Protein AF-A0A0F9NF97-F1 (afdb_monomer_lite)

Organism: NCBI:txid412755

Secondary structure (DSSP, 8-state):
-HHHHHHHHHHHHHHHHHHHHHHS------HHHHHHSS-HHHHHHHHHSTHHHHHHHHHHHHHHHHHHHHHHHHHHHHHHHHHHTT----------------S-HHHHHHHHHHHHHHHHHHHHHHHHHHHHHHHHHS---S--HHHHHHHHHHHHHS----SEEEE-SSSEEEEEETTEEEEEETTEEEEE---------GGGGGGSTT--SHHHHHHHHTTTT--------GGG-PPPTT------HHHHHHHHHHHHHHHHHTTT-TTSS-HHHHHHHHHHHHHTT-HHHHHHHHHHHHHHHHT--HHHHHHHHHTTGGGGS-HHHHHHHHHSSTHHHHHHT-HHHHHHHHHHHHHH-GGGHHHHHHHHHTSTTHHHHHHHHHS--TT-TTS-GGGPPPHHHHHHHHHHHHHHTTS---HHHHHHHHHHHHHHHHHHHHHHT-HHHHHHHHHHHHHHHHH-GGG--HHHHT-HHHHHHHHHHHHHHHHHHTT-EEPTTT--EE-TT-SB-TTT--BTTS-SS-----------S----------------PPP-

Foldseek 3Di:
DVVVVVVVVVVVVVVVVVVVVVVVPPDDDDPVNVLVPDDPVVNVVVVPDCPVVVVVVVVVVCVVCVVVVVVVVVVVVVVVVVVVVPDDDDDDDDDDDDDDDDVPPVVVVVVVVVVVVVVVVVVVVVVVVVVVVVVVVVDPDDPDCVCVVVCVVVVVVPDPDFPDKDDQDPFWIWGHDPLWIFIGGNNHTDATDLFDQDPDDPQCVLVPPFPDAVLVVNVSCVVPDHDDPWGDDDPVSDPDPVDDDPAGSVRRSVVVSVLVNVCVVVLLPCRSDFVQCSLLVLVSNLVVPPPSSLVVNLVVLLVQLQVLPQVSLLVCLVVLVLLSDDLVRVVVSVVVHCSLVSQLVDLCSVLSNLVSCVVRPLVCSLVSLLVLLPDDCSLVSLLVNLADDVPPPPPDPVPDDALVSLVSNLVSLVVNLVPDPDPVSNVSSVSSNVSSVVRSVVQVVDPVSVVSNVLVVLVVCVVPVVPDDPVCVPDVVSVVVSVVVCVVVVVVVQAWAADLAPRHIDGRPDQADPVRGDGSPNDPSRHYTDRPSDDDPDDDDGDDDDDDDDDDDDDDD

Structure (mmCIF, N/CA/C/O backbone):
data_AF-A0A0F9NF97-F1
#
_entry.id   AF-A0A0F9NF97-F1
#
loop_
_atom_site.group_PDB
_atom_site.id
_atom_site.type_symbol
_atom_site.label_atom_id
_atom_site.label_alt_id
_atom_site.label_comp_id
_atom_site.label_asym_id
_atom_site.label_entity_id
_atom_site.label_seq_id
_atom_site.pdbx_PDB_ins_code
_atom_site.Cartn_x
_atom_site.Cartn_y
_atom_site.Cartn_z
_atom_site.occupancy
_atom_site.B_iso_or_equiv
_atom_site.auth_seq_id
_atom_site.auth_comp_id
_atom_site.auth_asym_id
_atom_site.auth_atom_id
_atom_site.pdbx_PDB_model_num
ATOM 1 N N . MET A 1 1 ? -40.716 59.997 -16.391 1.00 49.62 1 MET A N 1
ATOM 2 C CA . MET A 1 1 ? -41.687 58.878 -16.231 1.00 49.62 1 MET A CA 1
ATOM 3 C C . MET A 1 1 ? -41.983 58.120 -17.534 1.00 49.62 1 MET A C 1
ATOM 5 O O . MET A 1 1 ? -42.007 56.894 -17.501 1.00 49.62 1 MET A O 1
ATOM 9 N N . ILE A 1 2 ? -42.188 58.806 -18.670 1.00 52.31 2 ILE A N 1
ATOM 10 C CA . ILE A 1 2 ? -42.558 58.200 -19.972 1.00 52.31 2 ILE A CA 1
ATOM 11 C C . ILE A 1 2 ? -41.566 57.115 -20.447 1.00 52.31 2 ILE A C 1
ATOM 13 O O . ILE A 1 2 ? -41.993 56.078 -20.950 1.00 52.31 2 ILE A O 1
ATOM 17 N N . GLU A 1 3 ? -40.258 57.284 -20.234 1.00 46.62 3 GLU A N 1
ATOM 18 C CA . GLU A 1 3 ? -39.249 56.270 -20.594 1.00 46.62 3 GLU A CA 1
ATOM 19 C C . GLU A 1 3 ? -39.436 54.928 -19.890 1.00 46.62 3 GLU A C 1
ATOM 21 O O . GLU A 1 3 ? -39.411 53.896 -20.553 1.00 46.62 3 GLU A O 1
ATOM 26 N N . ASN A 1 4 ? -39.752 54.914 -18.593 1.00 52.56 4 ASN A N 1
ATOM 27 C CA . ASN A 1 4 ? -40.059 53.668 -17.883 1.00 52.56 4 ASN A CA 1
ATOM 28 C C . ASN A 1 4 ? -41.317 52.966 -18.432 1.00 52.56 4 ASN A C 1
ATOM 30 O O . ASN A 1 4 ? -41.454 51.752 -18.281 1.00 52.56 4 ASN A O 1
ATOM 34 N N . GLN A 1 5 ? -42.223 53.684 -19.112 1.00 54.81 5 GLN A N 1
ATOM 35 C CA . GLN A 1 5 ? -43.285 53.049 -19.898 1.00 54.81 5 GLN A CA 1
ATOM 36 C C . GLN A 1 5 ? -42.798 52.572 -21.275 1.00 54.81 5 GLN A C 1
ATOM 38 O O . GLN A 1 5 ? -43.237 51.509 -21.714 1.00 54.81 5 GLN A O 1
ATOM 43 N N . LYS A 1 6 ? -41.891 53.294 -21.953 1.00 54.94 6 LYS A N 1
ATOM 44 C CA . LYS A 1 6 ? -41.265 52.834 -23.210 1.00 54.94 6 LYS A CA 1
ATOM 45 C C . LYS A 1 6 ? -40.477 51.534 -22.995 1.00 54.94 6 LYS A C 1
ATOM 47 O O . LYS A 1 6 ? -40.731 50.575 -23.719 1.00 54.94 6 LYS A O 1
ATOM 52 N N . VAL A 1 7 ? -39.624 51.459 -21.968 1.00 59.09 7 VAL A N 1
ATOM 53 C CA . VAL A 1 7 ? -38.850 50.255 -21.600 1.00 59.09 7 VAL A CA 1
ATOM 54 C C . VAL A 1 7 ? -39.785 49.076 -21.318 1.00 59.09 7 VAL A C 1
ATOM 56 O O . VAL A 1 7 ? -39.717 48.074 -22.025 1.00 59.09 7 VAL A O 1
ATOM 59 N N . LYS A 1 8 ? -40.763 49.228 -20.413 1.00 58.91 8 LYS A N 1
ATOM 60 C CA . LYS A 1 8 ? -41.735 48.160 -20.099 1.00 58.91 8 LYS A CA 1
ATOM 61 C C . LYS A 1 8 ? -42.585 47.726 -21.298 1.00 58.91 8 LYS A C 1
ATOM 63 O O . LYS A 1 8 ? -42.974 46.560 -21.396 1.00 58.91 8 LYS A O 1
ATOM 68 N N . ARG A 1 9 ? -42.877 48.629 -22.244 1.00 58.69 9 ARG A N 1
ATOM 69 C CA . ARG A 1 9 ? -43.518 48.276 -23.526 1.00 58.69 9 ARG A CA 1
ATOM 70 C C . ARG A 1 9 ? -42.565 47.490 -24.435 1.00 58.69 9 ARG A C 1
ATOM 72 O O . ARG A 1 9 ? -43.023 46.546 -25.077 1.00 58.69 9 ARG A O 1
ATOM 79 N N . LEU A 1 10 ? -41.274 47.828 -24.470 1.00 60.28 10 LEU A N 1
ATOM 80 C CA . LEU A 1 10 ? -40.250 47.116 -25.240 1.00 60.28 10 LEU A CA 1
ATOM 81 C C . LEU A 1 10 ? -40.033 45.693 -24.702 1.00 60.28 10 LEU A C 1
ATOM 83 O O . LEU A 1 10 ? -40.138 44.735 -25.465 1.00 60.28 10 LEU A O 1
ATOM 87 N N . GLU A 1 11 ? -39.840 45.550 -23.388 1.00 57.97 11 GLU A N 1
ATOM 88 C CA . GLU A 1 11 ? -39.717 44.267 -22.680 1.00 57.97 11 GLU A CA 1
ATOM 89 C C . GLU A 1 11 ? -40.936 43.375 -22.947 1.00 57.97 11 GLU A C 1
ATOM 91 O O . GLU A 1 11 ? -40.795 42.234 -23.384 1.00 57.97 11 GLU A O 1
ATOM 96 N N . LYS A 1 12 ? -42.156 43.913 -22.798 1.00 55.12 12 LYS A N 1
ATOM 97 C CA . LYS A 1 12 ? -43.404 43.184 -23.085 1.00 55.12 12 LYS A CA 1
ATOM 98 C C . LYS A 1 12 ? -43.531 42.780 -24.563 1.00 55.12 12 LYS A C 1
ATOM 100 O O . LYS A 1 12 ? -44.156 41.761 -24.863 1.00 55.12 12 LYS A O 1
ATOM 105 N N . ARG A 1 13 ? -42.930 43.532 -25.496 1.00 59.16 13 ARG A N 1
ATOM 106 C CA . ARG A 1 13 ? -42.888 43.207 -26.937 1.00 59.16 13 ARG A CA 1
ATOM 107 C C . ARG A 1 13 ? -41.831 42.139 -27.251 1.00 59.16 13 ARG A C 1
ATOM 109 O O . ARG A 1 13 ? -42.110 41.247 -28.050 1.00 59.16 13 ARG A O 1
ATOM 116 N N . GLN A 1 14 ? -40.673 42.164 -26.586 1.00 56.53 14 GLN A N 1
ATOM 117 C CA . GLN A 1 14 ? -39.659 41.104 -26.665 1.00 56.53 14 GLN A CA 1
ATOM 118 C C . GLN A 1 14 ? -40.151 39.793 -26.035 1.00 56.53 14 GLN A C 1
ATOM 120 O O . GLN A 1 14 ? -40.035 38.741 -26.660 1.00 56.53 14 GLN A O 1
ATOM 125 N N . ALA A 1 15 ? -40.774 39.852 -24.854 1.00 46.94 15 ALA A N 1
ATOM 126 C CA . ALA A 1 15 ? -41.388 38.702 -24.196 1.00 46.94 15 ALA A CA 1
ATOM 127 C C . ALA A 1 15 ? -42.453 38.052 -25.091 1.00 46.94 15 ALA A C 1
ATOM 129 O O . ALA A 1 15 ? -42.432 36.841 -25.277 1.00 46.94 15 ALA A O 1
ATOM 130 N N . ARG A 1 16 ? -43.313 38.848 -25.745 1.00 50.31 16 ARG A N 1
ATOM 131 C CA . ARG A 1 16 ? -44.270 38.345 -26.748 1.00 50.31 16 ARG A CA 1
ATOM 132 C C . ARG A 1 16 ? -43.595 37.722 -27.977 1.00 50.31 16 ARG A C 1
ATOM 134 O O . ARG A 1 16 ? -44.076 36.695 -28.438 1.00 50.31 16 ARG A O 1
ATOM 141 N N . LYS A 1 17 ? -42.480 38.269 -28.484 1.00 57.97 17 LYS A N 1
ATOM 142 C CA . LYS A 1 17 ? -41.699 37.626 -29.566 1.00 57.97 17 LYS A CA 1
ATOM 143 C C . LYS A 1 17 ? -41.084 36.288 -29.130 1.00 57.97 17 LYS A C 1
ATOM 145 O O . LYS A 1 17 ? -41.118 35.342 -29.909 1.00 57.97 17 LYS A O 1
ATOM 150 N N . ARG A 1 18 ? -40.559 36.189 -27.901 1.00 48.69 18 ARG A N 1
ATOM 151 C CA . ARG A 1 18 ? -40.038 34.929 -27.332 1.00 48.69 18 ARG A CA 1
ATOM 152 C C . ARG A 1 18 ? -41.154 33.904 -27.123 1.00 48.69 18 ARG A C 1
ATOM 154 O O . ARG A 1 18 ? -41.000 32.763 -27.531 1.00 48.69 18 ARG A O 1
ATOM 161 N N . LEU A 1 19 ? -42.296 34.326 -26.576 1.00 42.34 19 LEU A N 1
ATOM 162 C CA . LEU A 1 19 ? -43.461 33.459 -26.388 1.00 42.34 19 LEU A CA 1
ATOM 163 C C . LEU A 1 19 ? -44.067 33.003 -27.723 1.00 42.34 19 LEU A C 1
ATOM 165 O O . LEU A 1 19 ? -44.556 31.884 -27.795 1.00 42.34 19 LEU A O 1
ATOM 169 N N . LYS A 1 20 ? -44.002 33.826 -28.785 1.00 47.94 20 LYS A N 1
ATOM 170 C CA . LYS A 1 20 ? -44.371 33.372 -30.132 1.00 47.94 20 LYS A CA 1
ATOM 171 C C . LYS A 1 20 ? -43.385 32.315 -30.639 1.00 47.94 20 LYS A C 1
ATOM 173 O O . LYS A 1 20 ? -43.833 31.221 -30.926 1.00 47.94 20 LYS A O 1
ATOM 178 N N . LYS A 1 21 ? -42.066 32.557 -30.595 1.00 48.84 21 LYS A N 1
ATOM 179 C CA . LYS A 1 21 ? -41.057 31.535 -30.953 1.00 48.84 21 LYS A CA 1
ATOM 180 C C . LYS A 1 21 ? -41.187 30.212 -30.176 1.00 48.84 21 LYS A C 1
ATOM 182 O O . LYS A 1 21 ? -40.775 29.187 -30.694 1.00 48.84 21 LYS A O 1
ATOM 187 N N . LEU A 1 22 ? -41.728 30.236 -28.955 1.00 38.84 22 LEU A N 1
ATOM 188 C CA . LEU A 1 22 ? -42.017 29.036 -28.155 1.00 38.84 22 LEU A CA 1
ATOM 189 C C . LEU A 1 22 ? -43.370 28.378 -28.485 1.00 38.84 22 LEU A C 1
ATOM 191 O O . LEU A 1 22 ? -43.548 27.212 -28.172 1.00 38.84 22 LEU A O 1
ATOM 195 N N . LYS A 1 23 ? -44.311 29.101 -29.106 1.00 41.09 23 LYS A N 1
ATOM 196 C CA . LYS A 1 23 ? -45.554 28.549 -29.678 1.00 41.09 23 LYS A CA 1
ATOM 197 C C . LYS A 1 23 ? -45.398 28.088 -31.126 1.00 41.09 23 LYS A C 1
ATOM 199 O O . LYS A 1 23 ? -46.134 27.219 -31.559 1.00 41.09 23 LYS A O 1
ATOM 204 N N . ASP A 1 24 ? -44.443 28.662 -31.852 1.00 44.28 24 ASP A N 1
ATOM 205 C CA . ASP A 1 24 ? -44.037 28.227 -33.191 1.00 44.28 24 ASP A CA 1
ATOM 206 C C . ASP A 1 24 ? -43.187 26.924 -33.125 1.00 44.28 24 ASP A C 1
ATOM 208 O O . ASP A 1 24 ? -42.811 26.380 -34.158 1.00 44.28 24 ASP A O 1
ATOM 212 N N . LEU A 1 25 ? -42.882 26.427 -31.914 1.00 38.19 25 LEU A N 1
ATOM 213 C CA . LEU A 1 25 ? -42.258 25.129 -31.612 1.00 38.19 25 LEU A CA 1
ATOM 214 C C . LEU A 1 25 ? -43.313 24.134 -31.092 1.00 38.19 25 LEU A C 1
ATOM 216 O O . LEU A 1 25 ? -43.203 23.612 -29.983 1.00 38.19 25 LEU A O 1
ATOM 220 N N . ASP A 1 26 ? -44.362 23.915 -31.882 1.00 36.22 26 ASP A N 1
ATOM 221 C CA . ASP A 1 26 ? -45.453 22.996 -31.544 1.00 36.22 26 ASP A CA 1
ATOM 222 C C . ASP A 1 26 ? -45.059 21.549 -31.898 1.00 36.22 26 ASP A C 1
ATOM 224 O O . ASP A 1 26 ? -45.256 21.077 -33.017 1.00 36.22 26 ASP A O 1
ATOM 228 N N . ALA A 1 27 ? -44.409 20.870 -30.950 1.00 34.78 27 ALA A N 1
ATOM 229 C CA . ALA A 1 27 ? -44.036 19.462 -31.045 1.00 34.78 27 ALA A CA 1
ATOM 230 C C . ALA A 1 27 ? -44.176 18.794 -29.671 1.00 34.78 27 ALA A C 1
ATOM 232 O O . ALA A 1 27 ? -43.569 19.233 -28.691 1.00 34.78 27 ALA A O 1
ATOM 233 N N . ASP A 1 28 ? -44.964 17.720 -29.601 1.00 44.31 28 ASP A N 1
ATOM 234 C CA . ASP A 1 28 ? -45.294 17.021 -28.355 1.00 44.31 28 ASP A CA 1
ATOM 235 C C . ASP A 1 28 ? -44.141 16.100 -27.906 1.00 44.31 28 ASP A C 1
ATOM 237 O O . ASP A 1 28 ? -44.143 14.880 -28.106 1.00 44.31 28 ASP A O 1
ATOM 241 N N . ILE A 1 29 ? -43.085 16.708 -27.351 1.00 37.91 29 ILE A N 1
ATOM 242 C CA . ILE A 1 29 ? -41.897 16.000 -26.856 1.00 37.91 29 ILE A CA 1
ATOM 243 C C . ILE A 1 29 ? -42.251 15.266 -25.558 1.00 37.91 29 ILE A C 1
ATOM 245 O O . ILE A 1 29 ? -41.984 15.721 -24.443 1.00 37.91 29 ILE A O 1
ATOM 249 N N . THR A 1 30 ? -42.818 14.072 -25.714 1.00 52.25 30 THR A N 1
ATOM 250 C CA . THR A 1 30 ? -42.911 13.095 -24.628 1.00 52.25 30 THR A CA 1
ATOM 251 C C . THR A 1 30 ? -41.516 12.783 -24.068 1.00 52.25 30 THR A C 1
ATOM 253 O O . THR A 1 30 ? -40.508 12.821 -24.781 1.00 52.25 30 THR A O 1
ATOM 256 N N . TRP A 1 31 ? -41.438 12.396 -22.789 1.00 42.31 31 TRP A N 1
ATOM 257 C CA . TRP A 1 31 ? -40.169 12.011 -22.146 1.00 42.31 31 TRP A CA 1
ATOM 258 C C . TRP A 1 31 ? -39.395 10.925 -22.910 1.00 42.31 31 TRP A C 1
ATOM 260 O O . TRP A 1 31 ? -38.169 10.891 -22.840 1.00 42.31 31 TRP A O 1
ATOM 270 N N . LYS A 1 32 ? -40.095 10.064 -23.661 1.00 43.31 32 LYS A N 1
ATOM 271 C CA . LYS A 1 32 ? -39.484 9.057 -24.532 1.00 43.31 32 LYS A CA 1
ATOM 272 C C . LYS A 1 32 ? -38.647 9.712 -25.639 1.00 43.31 32 LYS A C 1
ATOM 274 O O . LYS A 1 32 ? -37.455 9.431 -25.717 1.00 43.31 32 LYS A O 1
ATOM 279 N N . ALA A 1 33 ? -39.230 10.645 -26.396 1.00 41.12 33 ALA A N 1
ATOM 280 C CA . ALA A 1 33 ? -38.528 11.376 -27.452 1.00 41.12 33 ALA A CA 1
ATOM 281 C C . ALA A 1 33 ? -37.327 12.170 -26.903 1.00 41.12 33 ALA A C 1
ATOM 283 O O . ALA A 1 33 ? -36.251 12.155 -27.494 1.00 41.12 33 ALA A O 1
ATOM 284 N N . PHE A 1 34 ? -37.463 12.789 -25.722 1.00 45.06 34 PHE A N 1
ATOM 285 C CA . PHE A 1 34 ? -36.341 13.455 -25.049 1.00 45.06 34 PHE A CA 1
ATOM 286 C C . PHE A 1 34 ? -35.170 12.492 -24.779 1.00 45.06 34 PHE A C 1
ATOM 288 O O . PHE A 1 34 ? -34.032 12.798 -25.133 1.00 45.06 34 PHE A O 1
ATOM 295 N N . PHE A 1 35 ? -35.431 11.305 -24.220 1.00 47.81 35 PHE A N 1
ATOM 296 C CA . PHE A 1 35 ? -34.380 10.307 -23.984 1.00 47.81 35 PHE A CA 1
ATOM 297 C C . PHE A 1 35 ? -33.830 9.661 -25.265 1.00 47.81 35 PHE A C 1
ATOM 299 O O . PHE A 1 35 ? -32.684 9.222 -25.254 1.00 47.81 35 PHE A O 1
ATOM 306 N N . GLU A 1 36 ? -34.595 9.636 -26.357 1.00 46.25 36 GLU A N 1
ATOM 307 C CA . GLU A 1 36 ? -34.138 9.185 -27.680 1.00 46.25 36 GLU A CA 1
ATOM 308 C C . GLU A 1 36 ? -33.232 10.224 -28.372 1.00 46.25 36 GLU A C 1
ATOM 310 O O . GLU A 1 36 ? -32.357 9.847 -29.148 1.00 46.25 36 GLU A O 1
ATOM 315 N N . THR A 1 37 ? -33.357 11.516 -28.033 1.00 37.62 37 THR A N 1
ATOM 316 C CA . THR A 1 37 ? -32.434 12.581 -28.490 1.00 37.62 37 THR A CA 1
ATOM 317 C C . THR A 1 37 ? -31.146 12.721 -27.665 1.00 37.62 37 THR A C 1
ATOM 319 O O . THR A 1 37 ? -30.264 13.493 -28.040 1.00 37.62 37 THR A O 1
ATOM 322 N N . ILE A 1 38 ? -31.009 11.996 -26.549 1.00 44.75 38 ILE A N 1
ATOM 323 C CA . ILE A 1 38 ? -29.803 12.011 -25.707 1.00 44.75 38 ILE A CA 1
ATOM 324 C C . ILE A 1 38 ? -28.879 10.858 -26.113 1.00 44.75 38 ILE A C 1
ATOM 326 O O . ILE A 1 38 ? -29.302 9.706 -26.199 1.00 44.75 38 ILE A O 1
ATOM 330 N N . ASP A 1 39 ? -27.593 11.153 -26.312 1.00 58.38 39 ASP A N 1
ATOM 331 C CA . ASP A 1 39 ? -26.607 10.142 -26.695 1.00 58.38 39 ASP A CA 1
ATOM 332 C C . ASP A 1 39 ? -26.471 9.023 -25.636 1.00 58.38 39 ASP A C 1
ATOM 334 O O . ASP A 1 39 ? -26.659 9.239 -24.433 1.00 58.38 39 ASP A O 1
ATOM 338 N N . LYS A 1 40 ? -26.100 7.809 -26.071 1.00 51.12 40 LYS A N 1
ATOM 339 C CA . LYS A 1 40 ? -26.019 6.624 -25.193 1.00 51.12 40 LYS A CA 1
ATOM 340 C C . LYS A 1 40 ? -25.116 6.817 -23.964 1.00 51.12 40 LYS A C 1
ATOM 342 O O . LYS A 1 40 ? -25.415 6.248 -22.915 1.00 51.12 40 LYS A O 1
ATOM 347 N N . PHE A 1 41 ? -24.039 7.597 -24.059 1.00 39.31 41 PHE A N 1
ATOM 348 C CA . PHE A 1 41 ? -23.088 7.824 -22.967 1.00 39.31 41 PHE A CA 1
ATOM 349 C C . PHE A 1 41 ? -23.629 8.832 -21.943 1.00 39.31 41 PHE A C 1
ATOM 351 O O . PHE A 1 41 ? -23.528 8.602 -20.733 1.00 39.31 41 PHE A O 1
ATOM 358 N N . THR A 1 42 ? -24.290 9.902 -22.392 1.00 45.97 42 THR A N 1
ATOM 359 C CA . THR A 1 42 ? -25.013 10.820 -21.495 1.00 45.97 42 THR A CA 1
ATOM 360 C C . THR A 1 42 ? -26.219 10.134 -20.847 1.00 45.97 42 THR A C 1
ATOM 362 O O . THR A 1 42 ? -26.424 10.271 -19.639 1.00 45.97 42 THR A O 1
ATOM 365 N N . LEU A 1 43 ? -26.966 9.309 -21.589 1.00 50.56 43 LEU A N 1
ATOM 366 C CA . LEU A 1 43 ? -28.082 8.528 -21.049 1.00 50.56 43 LEU A CA 1
ATOM 367 C C . LEU A 1 43 ? -27.612 7.531 -19.973 1.00 50.56 43 LEU A C 1
ATOM 369 O O . LEU A 1 43 ? -28.253 7.402 -18.927 1.00 50.56 43 LEU A O 1
ATOM 373 N N . ALA A 1 44 ? -26.467 6.871 -20.184 1.00 53.00 44 ALA A N 1
ATOM 374 C CA . ALA A 1 44 ? -25.838 6.007 -19.184 1.00 53.00 44 ALA A CA 1
ATOM 375 C C . ALA A 1 44 ? -25.428 6.788 -17.922 1.00 53.00 44 ALA A C 1
ATOM 377 O O . ALA A 1 44 ? -25.717 6.345 -16.810 1.00 53.00 44 ALA A O 1
ATOM 378 N N . LYS A 1 45 ? -24.844 7.988 -18.065 1.00 44.03 45 LYS A N 1
ATOM 379 C CA . LYS A 1 45 ? -24.520 8.865 -16.923 1.00 44.03 45 LYS A CA 1
ATOM 380 C C . LYS A 1 45 ? -25.753 9.327 -16.145 1.00 44.03 45 LYS A C 1
ATOM 382 O O . LYS A 1 45 ? -25.671 9.430 -14.924 1.00 44.03 45 LYS A O 1
ATOM 387 N N . ILE A 1 46 ? -26.879 9.592 -16.808 1.00 51.16 46 ILE A N 1
ATOM 388 C CA . ILE A 1 46 ? -28.130 9.987 -16.137 1.00 51.16 46 ILE A CA 1
ATOM 389 C C . ILE A 1 46 ? -28.742 8.802 -15.375 1.00 51.16 46 ILE A C 1
ATOM 391 O O . ILE A 1 46 ? -29.219 8.985 -14.258 1.00 51.16 46 ILE A O 1
ATOM 395 N N . LYS A 1 47 ? -28.681 7.581 -15.928 1.00 51.19 47 LYS A N 1
ATOM 396 C CA . LYS A 1 47 ? -29.141 6.360 -15.240 1.00 51.19 47 LYS A CA 1
ATOM 397 C C . LYS A 1 47 ? -28.224 5.930 -14.088 1.00 51.19 47 LYS A C 1
ATOM 399 O O . LYS A 1 47 ? -28.720 5.422 -13.090 1.00 51.19 47 LYS A O 1
ATOM 404 N N . GLY A 1 48 ? -26.912 6.140 -14.216 1.00 46.72 48 GLY A N 1
ATOM 405 C CA . GLY A 1 48 ? -25.909 5.765 -13.211 1.00 46.72 48 GLY A CA 1
ATOM 406 C C . GLY A 1 48 ? -25.725 6.757 -12.056 1.00 46.72 48 GLY A C 1
ATOM 407 O O . GLY A 1 48 ? -25.028 6.436 -11.100 1.00 46.72 48 GLY A O 1
ATOM 408 N N . ASN A 1 49 ? -26.324 7.953 -12.116 1.00 45.78 49 ASN A N 1
ATOM 409 C CA . ASN A 1 49 ? -26.267 8.938 -11.033 1.00 45.78 49 ASN A CA 1
ATOM 410 C C . ASN A 1 49 ? -27.610 9.052 -10.299 1.00 45.78 49 ASN A C 1
ATOM 412 O O . ASN A 1 49 ? -28.681 8.946 -10.891 1.00 45.78 49 ASN A O 1
ATOM 416 N N . TYR A 1 50 ? -27.539 9.346 -8.998 1.00 45.66 50 TYR A N 1
ATOM 417 C CA . TYR A 1 50 ? -28.634 9.294 -8.015 1.00 45.66 50 TYR A CA 1
ATOM 418 C C . TYR A 1 50 ? -29.889 10.148 -8.303 1.00 45.66 50 TYR A C 1
ATOM 420 O O . TYR A 1 50 ? -30.850 10.073 -7.543 1.00 45.66 50 TYR A O 1
ATOM 428 N N . LEU A 1 51 ? -29.929 10.922 -9.391 1.00 44.59 51 LEU A N 1
ATOM 429 C CA . LEU A 1 51 ? -31.062 11.769 -9.782 1.00 44.59 51 LEU A CA 1
ATOM 430 C C . LEU A 1 51 ? -32.379 10.992 -9.938 1.00 44.59 51 LEU A C 1
ATOM 432 O O . LEU A 1 51 ? -33.403 11.461 -9.449 1.00 44.59 51 LEU A O 1
ATOM 436 N N . ILE A 1 52 ? -32.373 9.812 -10.570 1.00 46.94 52 ILE A N 1
ATOM 437 C CA . ILE A 1 52 ? -33.606 9.027 -10.774 1.00 46.94 52 ILE A CA 1
ATOM 438 C C . ILE A 1 52 ? -34.119 8.409 -9.452 1.00 46.94 52 ILE A C 1
ATOM 440 O O . ILE A 1 52 ? -35.298 8.605 -9.143 1.00 46.94 52 ILE A O 1
ATOM 444 N N . PRO A 1 53 ? -33.287 7.735 -8.624 1.00 47.19 53 PRO A N 1
ATOM 445 C CA . PRO A 1 53 ? -33.689 7.320 -7.276 1.00 47.19 53 PRO A CA 1
ATOM 446 C C . PRO A 1 53 ? -34.162 8.482 -6.391 1.00 47.19 53 PRO A C 1
ATOM 448 O O . PRO A 1 53 ? -35.192 8.369 -5.730 1.00 47.19 53 PRO A O 1
ATOM 451 N N . TYR A 1 54 ? -33.459 9.618 -6.410 1.00 43.88 54 TYR A N 1
ATOM 452 C CA . TYR A 1 54 ? -33.792 10.779 -5.582 1.00 43.88 54 TYR A CA 1
ATOM 453 C C . TYR A 1 54 ? -35.099 11.459 -6.015 1.00 43.88 54 TYR A C 1
ATOM 455 O O . TYR A 1 54 ? -35.896 11.849 -5.164 1.00 43.88 54 TYR A O 1
ATOM 463 N N . ALA A 1 55 ? -35.374 11.539 -7.322 1.00 46.38 55 ALA A N 1
ATOM 464 C CA . ALA A 1 55 ? -36.655 12.025 -7.832 1.00 46.38 55 ALA A CA 1
ATOM 465 C C . ALA A 1 55 ? -37.825 11.132 -7.384 1.00 46.38 55 ALA A C 1
ATOM 467 O O . ALA A 1 55 ? -38.834 11.653 -6.912 1.00 46.38 55 ALA A O 1
ATOM 468 N N . ARG A 1 56 ? -37.669 9.800 -7.449 1.00 50.09 56 ARG A N 1
ATOM 469 C CA . ARG A 1 56 ? -38.676 8.843 -6.950 1.00 50.09 56 ARG A CA 1
ATOM 470 C C . ARG A 1 56 ? -38.899 8.972 -5.441 1.00 50.09 56 ARG A C 1
ATOM 472 O O . ARG A 1 56 ? -40.043 9.054 -5.011 1.00 50.09 56 ARG A O 1
ATOM 479 N N . TYR A 1 57 ? -37.827 9.079 -4.656 1.00 60.72 57 TYR A N 1
ATOM 480 C CA . TYR A 1 57 ? -37.899 9.317 -3.210 1.00 60.72 57 TYR A CA 1
ATOM 481 C C . TYR A 1 57 ? -38.650 10.617 -2.862 1.00 60.72 57 TYR A C 1
ATOM 483 O O . TYR A 1 57 ? -39.476 10.640 -1.949 1.00 60.72 57 TYR A O 1
ATOM 491 N N . LEU A 1 58 ? -38.409 11.704 -3.606 1.00 44.62 58 LEU A N 1
ATOM 492 C CA . LEU A 1 58 ? -39.142 12.960 -3.425 1.00 44.62 58 LEU A CA 1
ATOM 493 C C . LEU A 1 58 ? -40.620 12.839 -3.825 1.00 44.62 58 LEU A C 1
ATOM 495 O O . LEU A 1 58 ? -41.472 13.402 -3.140 1.00 44.62 58 LEU A O 1
ATOM 499 N N . GLU A 1 59 ? -40.940 12.103 -4.891 1.00 53.97 59 GLU A N 1
ATOM 500 C CA . GLU A 1 59 ? -42.324 11.840 -5.305 1.00 53.97 59 GLU A CA 1
ATOM 501 C C . GLU A 1 59 ? -43.089 11.028 -4.245 1.00 53.97 59 GLU A C 1
ATOM 503 O O . GLU A 1 59 ? -44.213 11.373 -3.881 1.00 53.97 59 GLU A O 1
ATOM 508 N N . GLU A 1 60 ? -42.455 9.996 -3.689 1.00 59.06 60 GLU A N 1
ATOM 509 C CA . GLU A 1 60 ? -42.996 9.158 -2.617 1.00 59.06 60 GLU A CA 1
ATOM 510 C C . GLU A 1 60 ? -43.215 9.964 -1.325 1.00 59.06 60 GLU A C 1
ATOM 512 O O . GLU A 1 60 ? -44.308 9.951 -0.757 1.00 59.06 60 GLU A O 1
ATOM 517 N N . LYS A 1 61 ? -42.242 10.792 -0.916 1.00 53.06 61 LYS A N 1
ATOM 518 C CA . LYS A 1 61 ? -42.413 11.701 0.233 1.00 53.06 61 LYS A CA 1
ATOM 519 C C . LYS A 1 61 ? -43.463 12.786 -0.009 1.00 53.06 61 LYS A C 1
ATOM 521 O O . LYS A 1 61 ? -44.137 13.193 0.937 1.00 53.06 61 LYS A O 1
ATOM 526 N N . LEU A 1 62 ? -43.660 13.243 -1.246 1.00 49.72 62 LEU A N 1
ATOM 527 C CA . LEU A 1 62 ? -44.779 14.127 -1.588 1.00 49.72 62 LEU A CA 1
ATOM 528 C C . LEU A 1 62 ? -46.125 13.395 -1.495 1.00 49.72 62 LEU A C 1
ATOM 530 O O . LEU A 1 62 ? -47.089 13.978 -0.998 1.00 49.72 62 LEU A O 1
ATOM 534 N N . ARG A 1 63 ? -46.182 12.117 -1.887 1.00 66.38 63 ARG A N 1
ATOM 535 C CA . ARG A 1 63 ? -47.363 11.247 -1.764 1.00 66.38 63 ARG A CA 1
ATOM 536 C C . ARG A 1 63 ? -47.770 11.044 -0.294 1.00 66.38 63 ARG A C 1
ATOM 538 O O . ARG A 1 63 ? -48.943 11.217 0.025 1.00 66.38 63 ARG A O 1
ATOM 545 N N . ASP A 1 64 ? -46.806 10.823 0.607 1.00 59.50 64 ASP A N 1
ATOM 546 C CA . ASP A 1 64 ? -47.002 10.737 2.073 1.00 59.50 64 ASP A CA 1
ATOM 547 C C . ASP A 1 64 ? -47.520 12.040 2.720 1.00 59.50 64 ASP A C 1
ATOM 549 O O . ASP A 1 64 ? -48.167 12.027 3.779 1.00 59.50 64 ASP A O 1
ATOM 553 N N . LEU A 1 65 ? -47.154 13.192 2.147 1.00 53.53 65 LEU A N 1
ATOM 554 C CA . LEU A 1 65 ? -47.436 14.519 2.703 1.00 53.53 65 LEU A CA 1
ATOM 555 C C . LEU A 1 65 ? -48.712 15.146 2.131 1.00 53.53 65 LEU A C 1
ATOM 557 O O . LEU A 1 65 ? -49.361 15.935 2.825 1.00 53.53 65 LEU A O 1
ATOM 561 N N . LEU A 1 66 ? -49.109 14.789 0.908 1.00 59.75 66 LEU A N 1
ATOM 562 C CA . LEU A 1 66 ? -50.261 15.376 0.225 1.00 59.75 66 LEU A CA 1
ATOM 563 C C . LEU A 1 66 ? -51.583 15.243 1.019 1.00 59.75 66 LEU A C 1
ATOM 565 O O . LEU A 1 66 ? -52.245 16.272 1.179 1.00 59.75 66 LEU A O 1
ATOM 569 N N . PRO A 1 67 ? -51.946 14.088 1.623 1.00 70.94 67 PRO A N 1
ATOM 570 C CA . PRO A 1 67 ? -53.154 13.981 2.452 1.00 70.94 67 PRO A CA 1
ATOM 571 C C . PRO A 1 67 ? -53.115 14.887 3.691 1.00 70.94 67 PRO A C 1
ATOM 573 O O . PRO A 1 67 ? -54.125 15.474 4.075 1.00 70.94 67 PRO A O 1
ATOM 576 N N . LYS A 1 68 ? -51.934 15.062 4.300 1.00 67.81 68 LYS A N 1
ATOM 577 C CA . LYS A 1 68 ? -51.734 15.909 5.492 1.00 67.81 68 LYS A CA 1
ATOM 578 C C . LYS A 1 68 ? -51.888 17.395 5.146 1.00 67.81 68 LYS A C 1
ATOM 580 O O . LYS A 1 68 ? -52.486 18.152 5.909 1.00 67.81 68 LYS A O 1
ATOM 585 N N . ILE A 1 69 ? -51.412 17.799 3.965 1.00 55.81 69 ILE A N 1
ATOM 586 C CA . ILE A 1 69 ? -51.595 19.150 3.413 1.00 55.81 69 ILE A CA 1
ATOM 587 C C . ILE A 1 69 ? -53.070 19.396 3.057 1.00 55.81 69 ILE A C 1
ATOM 589 O O . ILE A 1 69 ? -53.618 20.442 3.406 1.00 55.81 69 ILE A O 1
ATOM 593 N N . GLN A 1 70 ? -53.739 18.428 2.424 1.00 69.50 70 GLN A N 1
ATOM 594 C CA . GLN A 1 70 ? -55.166 18.508 2.090 1.00 69.50 70 GLN A CA 1
ATOM 595 C C . GLN A 1 70 ? -56.047 18.607 3.346 1.00 69.50 70 GLN A C 1
ATOM 597 O O . GLN A 1 70 ? -56.951 19.440 3.386 1.00 69.50 70 GLN A O 1
ATOM 602 N N . ALA A 1 71 ? -55.749 17.837 4.399 1.00 73.62 71 ALA A N 1
ATOM 603 C CA . ALA A 1 71 ? -56.438 17.932 5.686 1.00 73.62 71 ALA A CA 1
ATOM 604 C C . ALA A 1 71 ? -56.275 19.322 6.330 1.00 73.62 71 ALA A C 1
ATOM 606 O O . ALA A 1 71 ? -57.260 19.908 6.782 1.00 73.62 71 ALA A O 1
ATOM 607 N N . LYS A 1 72 ? -55.058 19.889 6.307 1.00 65.75 72 LYS A N 1
ATOM 608 C CA . LYS A 1 72 ? -54.774 21.252 6.793 1.00 65.75 72 LYS A CA 1
ATOM 609 C C . LYS A 1 72 ? -55.521 22.336 6.012 1.00 65.75 72 LYS A C 1
ATOM 611 O O . LYS A 1 72 ? -56.030 23.278 6.617 1.00 65.75 72 LYS A O 1
ATOM 616 N N . ASP A 1 73 ? -55.626 22.218 4.690 1.00 62.72 73 ASP A N 1
ATOM 617 C CA . ASP A 1 73 ? -56.375 23.199 3.897 1.00 62.72 73 ASP A CA 1
ATOM 618 C C . ASP A 1 73 ? -57.901 23.025 4.039 1.00 62.72 73 ASP A C 1
ATOM 620 O O . ASP A 1 73 ? -58.632 24.011 4.055 1.00 62.72 73 ASP A O 1
ATOM 624 N N . ALA A 1 74 ? -58.401 21.803 4.253 1.00 78.00 74 ALA A N 1
ATOM 625 C CA . ALA A 1 74 ? -59.805 21.563 4.599 1.00 78.00 74 ALA A CA 1
ATOM 626 C C . ALA A 1 74 ?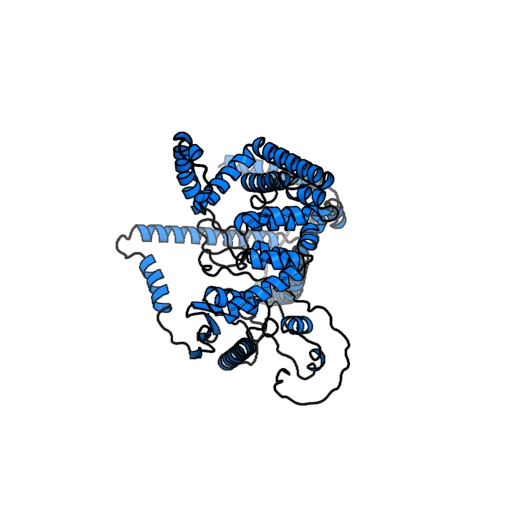 -60.172 22.121 5.992 1.00 78.00 74 ALA A C 1
ATOM 628 O O . ALA A 1 74 ? -61.231 22.731 6.154 1.00 78.00 74 ALA A O 1
ATOM 629 N N . GLU A 1 75 ? -59.290 21.971 6.987 1.00 78.12 75 GLU A N 1
ATOM 630 C CA . GLU A 1 75 ? -59.391 22.615 8.307 1.00 78.12 75 GLU A CA 1
ATOM 631 C C . GLU A 1 75 ? -59.461 24.147 8.168 1.00 78.12 75 GLU A C 1
ATOM 633 O O . GLU A 1 75 ? -60.377 24.782 8.697 1.00 78.12 75 GLU A O 1
ATOM 638 N N . ARG A 1 76 ? -58.554 24.732 7.376 1.00 75.88 76 ARG A N 1
ATOM 639 C CA . ARG A 1 76 ? -58.536 26.167 7.065 1.00 75.88 76 ARG A CA 1
ATOM 640 C C . ARG A 1 76 ? -59.833 26.637 6.395 1.00 75.88 76 ARG A C 1
ATOM 642 O O . ARG A 1 76 ? -60.412 27.620 6.850 1.00 75.88 76 ARG A O 1
ATOM 649 N N . ARG A 1 77 ? -60.334 25.936 5.369 1.00 74.75 77 ARG A N 1
ATOM 650 C CA . ARG A 1 77 ? -61.598 26.294 4.690 1.00 74.75 77 ARG A CA 1
ATOM 651 C C . ARG A 1 77 ? -62.795 26.254 5.642 1.00 74.75 77 ARG A C 1
ATOM 653 O O . ARG A 1 77 ? -63.617 27.162 5.610 1.00 74.75 77 ARG A O 1
ATOM 660 N N . ARG A 1 78 ? -62.858 25.276 6.556 1.00 83.56 78 ARG A N 1
ATOM 661 C CA . ARG A 1 78 ? -63.881 25.227 7.623 1.00 83.56 78 ARG A CA 1
ATOM 662 C C . ARG A 1 78 ? -63.797 26.432 8.573 1.00 83.56 78 ARG A C 1
ATOM 664 O O . ARG A 1 78 ? -64.825 26.858 9.100 1.00 83.56 78 ARG A O 1
ATOM 671 N N . LEU A 1 79 ? -62.605 26.993 8.802 1.00 74.00 79 LEU A N 1
ATOM 672 C CA . LEU A 1 79 ? -62.431 28.263 9.520 1.00 74.00 79 LEU A CA 1
ATOM 673 C C . LEU A 1 79 ? -62.927 29.458 8.688 1.00 74.00 79 LEU A C 1
ATOM 675 O O . LEU A 1 79 ? -63.677 30.293 9.193 1.00 74.00 79 LEU A O 1
ATOM 679 N N . GLU A 1 80 ? -62.546 29.522 7.411 1.00 70.31 80 GLU A N 1
ATOM 680 C CA . GLU A 1 80 ? -62.928 30.597 6.487 1.00 70.31 80 GLU A CA 1
ATOM 681 C C . GLU A 1 80 ? -64.455 30.645 6.266 1.00 70.31 80 GLU A C 1
ATOM 683 O O . GLU A 1 80 ? -65.040 31.726 6.295 1.00 70.31 80 GLU A O 1
ATOM 688 N N . GLU A 1 81 ? -65.147 29.502 6.179 1.00 79.62 81 GLU A N 1
ATOM 689 C CA . GLU A 1 81 ? -66.619 29.440 6.143 1.00 79.62 81 GLU A CA 1
ATOM 690 C C . GLU A 1 81 ? -67.278 29.920 7.445 1.00 79.62 81 GLU A C 1
ATOM 692 O O . GLU A 1 81 ? -68.274 30.651 7.403 1.00 79.62 81 GLU A O 1
ATOM 697 N N . LYS A 1 82 ? -66.729 29.548 8.613 1.00 78.81 82 LYS A N 1
ATOM 698 C CA . LYS A 1 82 ? -67.211 30.038 9.920 1.00 78.81 82 LYS A CA 1
ATOM 699 C C . LYS A 1 82 ? -67.092 31.561 10.030 1.00 78.81 82 LYS A C 1
ATOM 701 O O . LYS A 1 82 ? -67.974 32.195 10.605 1.00 78.81 82 LYS A O 1
ATOM 706 N N . LEU A 1 83 ? -66.046 32.149 9.445 1.00 65.75 83 LEU A N 1
ATOM 707 C CA . LEU A 1 83 ? -65.862 33.600 9.355 1.00 65.75 83 LEU A CA 1
ATOM 708 C C . LEU A 1 83 ? -66.828 34.236 8.336 1.00 65.75 83 LEU A C 1
ATOM 710 O O . LEU A 1 83 ? -67.492 35.226 8.649 1.00 65.75 83 LEU A O 1
ATOM 714 N N . HIS A 1 84 ? -66.974 33.650 7.143 1.00 60.16 84 HIS A N 1
ATOM 715 C CA . HIS A 1 84 ? -67.827 34.196 6.082 1.00 60.16 84 HIS A CA 1
ATOM 716 C C . HIS A 1 84 ? -69.331 34.152 6.390 1.00 60.16 84 HIS A C 1
ATOM 718 O O . HIS A 1 84 ? -70.063 35.023 5.916 1.00 60.16 84 HIS A O 1
ATOM 724 N N . LYS A 1 85 ? -69.803 33.236 7.249 1.00 53.28 85 LYS A N 1
ATOM 725 C CA . LYS A 1 85 ? -71.209 33.208 7.706 1.00 53.28 85 LYS A CA 1
ATOM 726 C C . LYS A 1 85 ? -71.674 34.481 8.440 1.00 53.28 85 LYS A C 1
ATOM 728 O O . LYS A 1 85 ? -72.875 34.632 8.639 1.00 53.28 85 LYS A O 1
ATOM 733 N N . LYS A 1 86 ? -70.781 35.420 8.795 1.00 50.62 86 LYS A N 1
ATOM 734 C CA . LYS A 1 86 ? -71.140 36.696 9.451 1.00 50.62 86 LYS A CA 1
ATOM 735 C C . LYS A 1 86 ? -71.413 37.899 8.525 1.00 50.62 86 LYS A C 1
ATOM 737 O O . LYS A 1 86 ? -71.748 38.954 9.059 1.00 50.62 86 LYS A O 1
ATOM 742 N N . ARG A 1 87 ? -71.307 37.816 7.182 1.00 45.53 87 ARG A N 1
ATOM 743 C CA . ARG A 1 87 ? -71.652 38.955 6.282 1.00 45.53 87 ARG A CA 1
ATOM 744 C C . ARG A 1 87 ? -72.350 38.564 4.964 1.00 45.53 87 ARG A C 1
ATOM 746 O O . ARG A 1 87 ? -71.960 37.623 4.284 1.00 45.53 87 ARG A O 1
ATOM 753 N N . ARG A 1 88 ? -73.358 39.363 4.585 1.00 41.19 88 ARG A N 1
ATOM 754 C CA . ARG A 1 88 ? -74.173 39.334 3.346 1.00 41.19 88 ARG A CA 1
ATOM 755 C C . ARG A 1 88 ? -74.654 40.784 3.049 1.00 41.19 88 ARG A C 1
ATOM 757 O O . ARG A 1 88 ? -74.689 41.573 3.988 1.00 41.19 88 ARG A O 1
ATOM 764 N N . PRO A 1 89 ? -75.076 41.156 1.821 1.00 60.31 89 PRO A N 1
ATOM 765 C CA . PRO A 1 89 ? -74.274 41.156 0.586 1.00 60.31 89 PRO A CA 1
ATOM 766 C C . PRO A 1 89 ? -74.491 42.446 -0.264 1.00 60.31 89 PRO A C 1
ATOM 768 O O . PRO A 1 89 ? -75.320 43.288 0.074 1.00 60.31 89 PRO A O 1
ATOM 771 N N . LYS A 1 90 ? -73.836 42.581 -1.431 1.00 34.03 90 LYS A N 1
ATOM 772 C CA . LYS A 1 90 ? -74.356 43.367 -2.582 1.00 34.03 90 LYS A CA 1
ATOM 773 C C . LYS A 1 90 ? -73.773 42.865 -3.923 1.00 34.03 90 LYS A C 1
ATOM 775 O O . LYS A 1 90 ? -72.927 41.975 -3.918 1.00 34.03 90 LYS A O 1
ATOM 780 N N . ARG A 1 91 ? -74.357 43.312 -5.046 1.00 34.16 91 ARG A N 1
ATOM 781 C CA . ARG A 1 91 ? -74.354 42.639 -6.375 1.00 34.16 91 ARG A CA 1
ATOM 782 C C . ARG A 1 91 ? -73.040 42.882 -7.168 1.00 34.16 91 ARG A C 1
ATOM 784 O O . ARG A 1 91 ? -72.378 43.868 -6.872 1.00 34.16 91 ARG A O 1
ATOM 791 N N . VAL A 1 92 ? -72.499 42.002 -8.039 1.00 32.19 92 VAL A N 1
ATOM 792 C CA . VAL A 1 92 ? -72.988 41.382 -9.319 1.00 32.19 92 VAL A CA 1
ATOM 793 C C . VAL A 1 92 ? -73.443 42.462 -10.330 1.00 32.19 92 VAL A C 1
ATOM 795 O O . VAL A 1 92 ? -74.130 43.380 -9.904 1.00 32.19 92 VAL A O 1
ATOM 798 N N . LEU A 1 93 ? -73.166 42.491 -11.648 1.00 32.53 93 LEU A N 1
ATOM 799 C CA . LEU A 1 93 ? -72.586 41.605 -12.701 1.00 32.53 93 LEU A CA 1
ATOM 800 C C . LEU A 1 93 ? -71.272 42.249 -13.277 1.00 32.53 93 LEU A C 1
ATOM 802 O O . LEU A 1 93 ? -70.847 43.236 -12.690 1.00 32.53 93 LEU A O 1
ATOM 806 N N . LYS A 1 94 ? -70.548 41.904 -14.375 1.00 31.45 94 LYS A N 1
ATOM 807 C CA . LYS A 1 94 ? -70.255 40.797 -15.363 1.00 31.45 94 LYS A CA 1
ATOM 808 C C . LYS A 1 94 ? -68.959 41.272 -16.122 1.00 31.45 94 LYS A C 1
ATOM 810 O O . LYS A 1 94 ? -68.661 42.456 -16.026 1.00 31.45 94 LYS A O 1
ATOM 815 N N . VAL A 1 95 ? -68.165 40.553 -16.938 1.00 27.19 95 VAL A N 1
ATOM 816 C CA . VAL A 1 95 ? -67.856 39.128 -17.241 1.00 27.19 95 VAL A CA 1
ATOM 817 C C . VAL A 1 95 ? -66.496 39.084 -17.998 1.00 27.19 95 VAL A C 1
ATOM 819 O O . VAL A 1 95 ? -66.109 40.106 -18.555 1.00 27.19 95 VAL A O 1
ATOM 822 N N . TYR A 1 96 ? -65.804 37.936 -18.081 1.00 25.45 96 TYR A N 1
ATOM 823 C CA . TYR A 1 96 ? -64.969 37.526 -19.238 1.00 25.45 96 TYR A CA 1
ATOM 824 C C . TYR A 1 96 ? -64.762 35.995 -19.221 1.00 25.45 96 TYR A C 1
ATOM 826 O O . TYR A 1 96 ? -65.096 35.340 -18.233 1.00 25.45 96 TYR A O 1
ATOM 834 N N . GLU A 1 97 ? -64.296 35.426 -20.333 1.00 27.81 97 GLU A N 1
ATOM 835 C CA . GLU A 1 97 ? -64.460 34.004 -20.679 1.00 27.81 97 GLU A CA 1
ATOM 836 C C . GLU A 1 97 ? -63.262 33.085 -20.349 1.00 27.81 97 GLU A C 1
ATOM 838 O O . GLU A 1 97 ? -62.261 33.491 -19.758 1.00 27.81 97 GLU A O 1
ATOM 843 N N . ARG A 1 98 ? -63.417 31.799 -20.694 1.00 37.03 98 ARG A N 1
ATOM 844 C CA . ARG A 1 98 ? -62.515 30.678 -20.381 1.00 37.03 98 ARG A CA 1
ATOM 845 C C . ARG A 1 98 ? -61.166 30.780 -21.107 1.00 37.03 98 ARG A C 1
ATOM 847 O O . ARG A 1 98 ? -61.152 30.958 -22.318 1.00 37.03 98 ARG A O 1
ATOM 854 N N . ILE A 1 99 ? -60.077 30.482 -20.392 1.00 26.44 99 ILE A N 1
ATOM 855 C CA . ILE A 1 99 ? -58.946 29.677 -20.896 1.00 26.44 99 ILE A CA 1
ATOM 856 C C . ILE A 1 99 ? -58.531 28.705 -19.775 1.00 26.44 99 ILE A C 1
ATOM 858 O O . ILE A 1 99 ? -58.635 29.026 -18.584 1.00 26.44 99 ILE A O 1
ATOM 862 N N . ASP A 1 100 ? -58.107 27.505 -20.164 1.00 35.41 100 ASP A N 1
ATOM 863 C CA . ASP A 1 100 ? -57.857 26.363 -19.287 1.00 35.41 100 ASP A CA 1
ATOM 864 C C . ASP A 1 100 ? -56.717 26.527 -18.273 1.00 35.41 100 ASP A C 1
ATOM 866 O O . ASP A 1 100 ? -55.906 27.454 -18.302 1.00 35.41 100 ASP A O 1
ATOM 870 N N . ASN A 1 101 ? -56.757 25.647 -17.275 1.00 34.19 101 ASN A N 1
ATOM 871 C CA . ASN A 1 101 ? -56.134 25.794 -15.965 1.00 34.19 101 ASN A CA 1
ATOM 872 C C . ASN A 1 101 ? -56.143 24.406 -15.275 1.00 34.19 101 ASN A C 1
ATOM 874 O O . ASN A 1 101 ? -57.143 23.706 -15.375 1.00 34.19 101 ASN A O 1
ATOM 878 N N . LYS A 1 102 ? -55.142 23.957 -14.506 1.00 41.59 102 LYS A N 1
ATOM 879 C CA . LYS A 1 102 ? -54.045 24.676 -13.838 1.00 41.59 102 LYS A CA 1
ATOM 880 C C . LYS A 1 102 ? -52.725 23.884 -13.869 1.00 41.59 102 LYS A C 1
ATOM 882 O O . LYS A 1 102 ? -52.647 22.813 -13.279 1.00 41.59 102 LYS A O 1
ATOM 887 N N . VAL A 1 103 ? -51.646 24.538 -14.301 1.00 42.53 103 VAL A N 1
ATOM 888 C CA . VAL A 1 103 ? -50.596 24.856 -13.316 1.00 42.53 103 VAL A CA 1
ATOM 889 C C . VAL A 1 103 ? -51.088 26.114 -12.609 1.00 42.53 103 VAL A C 1
ATOM 891 O O . VAL A 1 103 ? -51.457 27.078 -13.279 1.00 42.53 103 VAL A O 1
ATOM 894 N N . ASP A 1 104 ? -51.193 26.104 -11.280 1.00 57.66 104 ASP A N 1
ATOM 895 C CA . ASP A 1 104 ? -51.814 27.231 -10.583 1.00 57.66 104 ASP A CA 1
ATOM 896 C C . ASP A 1 104 ? -50.877 28.443 -10.579 1.00 57.66 104 ASP A C 1
ATOM 898 O O . ASP A 1 104 ? -49.850 28.463 -9.900 1.00 57.66 104 ASP A O 1
ATOM 902 N N . ILE A 1 105 ? -51.254 29.484 -11.322 1.00 44.31 105 ILE A N 1
ATOM 903 C CA . ILE A 1 105 ? -50.526 30.756 -11.367 1.00 44.31 105 ILE A CA 1
ATOM 904 C C . ILE A 1 105 ? -50.404 31.366 -9.959 1.00 44.31 105 ILE A C 1
ATOM 906 O O . ILE A 1 105 ? -49.379 31.969 -9.647 1.00 44.31 105 ILE A O 1
ATOM 910 N N . ASN A 1 106 ? -51.375 31.143 -9.064 1.00 51.94 106 ASN A N 1
ATOM 911 C CA . ASN A 1 106 ? -51.280 31.600 -7.674 1.00 51.94 106 ASN A CA 1
ATOM 912 C C . ASN A 1 106 ? -50.206 30.831 -6.889 1.00 51.94 106 ASN A C 1
ATOM 914 O O . ASN A 1 106 ? -49.505 31.435 -6.075 1.00 51.94 106 ASN A O 1
ATOM 918 N N . TYR A 1 107 ? -50.021 29.534 -7.153 1.00 50.75 107 TYR A N 1
ATOM 919 C CA . TYR A 1 107 ? -48.914 28.746 -6.602 1.00 50.75 107 TYR A CA 1
ATOM 920 C C . TYR A 1 107 ? -47.561 29.251 -7.120 1.00 50.75 107 TYR A C 1
ATOM 922 O O . TYR A 1 107 ? -46.669 29.509 -6.312 1.00 50.75 107 TYR A O 1
ATOM 930 N N . VAL A 1 108 ? -47.423 29.490 -8.431 1.00 47.75 108 VAL A N 1
ATOM 931 C CA . VAL A 1 108 ? -46.182 30.027 -9.027 1.00 47.75 108 VAL A CA 1
ATOM 932 C C . VAL A 1 108 ? -45.844 31.405 -8.444 1.00 47.75 108 VAL A C 1
ATOM 934 O O . VAL A 1 108 ? -44.742 31.594 -7.933 1.00 47.75 108 VAL A O 1
ATOM 937 N N . CYS A 1 109 ? -46.796 32.342 -8.402 1.00 53.41 109 CYS A N 1
ATOM 938 C CA . CYS A 1 109 ? -46.578 33.665 -7.806 1.00 53.41 109 CYS A CA 1
ATOM 939 C C . CYS A 1 109 ? -46.337 33.606 -6.283 1.00 53.41 109 CYS A C 1
ATOM 941 O O . CYS A 1 109 ? -45.601 34.434 -5.742 1.00 53.41 109 CYS A O 1
ATOM 943 N N . THR A 1 110 ? -46.893 32.614 -5.576 1.00 61.91 110 THR A N 1
ATOM 944 C CA . THR A 1 110 ? -46.572 32.351 -4.161 1.00 61.91 110 THR A CA 1
ATOM 945 C C . THR A 1 110 ? -45.135 31.848 -4.005 1.00 61.91 110 THR A C 1
ATOM 947 O O . THR A 1 110 ? -44.445 32.265 -3.072 1.00 61.91 110 THR A O 1
ATOM 950 N N . LEU A 1 111 ? -44.652 31.000 -4.918 1.00 49.06 111 LEU A N 1
ATOM 951 C CA . LEU A 1 111 ? -43.274 30.511 -4.933 1.00 49.06 111 LEU A CA 1
ATOM 952 C C . LEU A 1 111 ? -42.284 31.651 -5.221 1.00 49.06 111 LEU A C 1
ATOM 954 O O . LEU A 1 111 ? -41.339 31.847 -4.457 1.00 49.06 111 LEU A O 1
ATOM 958 N N . GLU A 1 112 ? -42.548 32.463 -6.252 1.00 60.56 112 GLU A N 1
ATOM 959 C CA . GLU A 1 112 ? -41.757 33.660 -6.571 1.00 60.56 112 GLU A CA 1
ATOM 960 C C . GLU A 1 112 ? -41.702 34.647 -5.401 1.00 60.56 112 GLU A C 1
ATOM 962 O O . GLU A 1 112 ? -40.643 35.205 -5.108 1.00 60.56 112 GLU A O 1
ATOM 967 N N . ARG A 1 113 ? -42.831 34.868 -4.712 1.00 68.19 113 ARG A N 1
ATOM 968 C CA . ARG A 1 113 ? -42.882 35.728 -3.525 1.00 68.19 113 ARG A CA 1
ATOM 969 C C . ARG A 1 113 ? -42.029 35.159 -2.392 1.00 68.19 113 ARG A C 1
ATOM 971 O O . ARG A 1 113 ? -41.202 35.887 -1.856 1.00 68.19 113 ARG A O 1
ATOM 978 N N . ARG A 1 114 ? -42.165 33.868 -2.069 1.00 60.19 114 ARG A N 1
ATOM 979 C CA . ARG A 1 114 ? -41.367 33.205 -1.018 1.00 60.19 114 ARG A CA 1
ATOM 980 C C . ARG A 1 114 ? -39.864 33.260 -1.312 1.00 60.19 114 ARG A C 1
ATOM 982 O O . ARG A 1 114 ? -39.086 33.548 -0.406 1.00 60.19 114 ARG A O 1
ATOM 989 N N . LEU A 1 115 ? -39.459 33.052 -2.567 1.00 50.62 115 LEU A N 1
ATOM 990 C CA . LEU A 1 115 ? -38.067 33.208 -3.005 1.00 50.62 115 LEU A CA 1
ATOM 991 C C . LEU A 1 115 ? -37.580 34.658 -2.851 1.00 50.62 115 LEU A C 1
ATOM 993 O O . LEU A 1 115 ? -36.487 34.896 -2.340 1.00 50.62 115 LEU A O 1
ATOM 997 N N . ARG A 1 116 ? -38.401 35.642 -3.235 1.00 67.88 116 ARG A N 1
ATOM 998 C CA . ARG A 1 116 ? -38.087 37.074 -3.100 1.00 67.88 116 ARG A CA 1
ATOM 999 C C . ARG A 1 116 ? -37.943 37.500 -1.636 1.00 67.88 116 ARG A C 1
ATOM 1001 O O . ARG A 1 116 ? -36.988 38.201 -1.303 1.00 67.88 116 ARG A O 1
ATOM 1008 N N . ASP A 1 117 ? -38.827 37.028 -0.760 1.00 64.38 117 ASP A N 1
ATOM 1009 C CA . ASP A 1 117 ? -38.755 37.242 0.689 1.00 64.38 117 ASP A CA 1
ATOM 1010 C C . ASP A 1 117 ? -37.478 36.601 1.283 1.00 64.38 117 ASP A C 1
ATOM 1012 O O . ASP A 1 117 ? -36.783 37.222 2.090 1.00 64.38 117 ASP A O 1
ATOM 1016 N N . PHE A 1 118 ? -37.109 35.393 0.836 1.00 57.09 118 PHE A N 1
ATOM 1017 C CA . PHE A 1 118 ? -35.883 34.691 1.242 1.00 57.09 118 PHE A CA 1
ATOM 1018 C C . PHE A 1 118 ? -34.602 35.436 0.827 1.00 57.09 118 PHE A C 1
ATOM 1020 O O . PHE A 1 118 ? -33.760 35.735 1.677 1.00 57.09 118 PHE A O 1
ATOM 1027 N N . TYR A 1 119 ? -34.471 35.832 -0.445 1.00 57.69 119 TYR A N 1
ATOM 1028 C CA . TYR A 1 119 ? -33.321 36.623 -0.907 1.00 57.69 119 TYR A CA 1
ATOM 1029 C C . TYR A 1 119 ? -33.243 38.006 -0.244 1.00 57.69 119 TYR A C 1
ATOM 1031 O O . TYR A 1 119 ? -32.145 38.521 -0.020 1.00 57.69 119 TYR A O 1
ATOM 1039 N N . THR A 1 120 ? -34.385 38.592 0.125 1.00 73.69 120 THR A N 1
ATOM 1040 C CA . THR A 1 120 ? -34.437 39.861 0.868 1.00 73.69 120 THR A CA 1
ATOM 1041 C C . THR A 1 120 ? -33.899 39.685 2.291 1.00 73.69 120 THR A C 1
ATOM 1043 O O . THR A 1 120 ? -33.078 40.493 2.730 1.00 73.69 120 THR A O 1
ATOM 1046 N N . LYS A 1 121 ? -34.250 38.588 2.981 1.00 64.62 121 LYS A N 1
ATOM 1047 C CA . LYS A 1 121 ? -33.655 38.214 4.279 1.00 64.62 121 LYS A CA 1
ATOM 1048 C C . LYS A 1 121 ? -32.148 37.963 4.181 1.00 64.62 121 LYS A C 1
ATOM 1050 O O . LYS A 1 121 ? -31.409 38.481 5.010 1.00 64.62 121 LYS A O 1
ATOM 1055 N N . ILE A 1 122 ? -31.668 37.262 3.148 1.00 53.69 122 ILE A N 1
ATOM 1056 C CA . ILE A 1 122 ? -30.221 37.077 2.915 1.00 53.69 122 ILE A CA 1
ATOM 1057 C C . ILE A 1 122 ? -29.512 38.425 2.716 1.00 53.69 122 ILE A C 1
ATOM 1059 O O . ILE A 1 122 ? -28.452 38.651 3.299 1.00 53.69 122 ILE A O 1
ATOM 1063 N N . ARG A 1 123 ? -30.085 39.347 1.931 1.00 66.00 123 ARG A N 1
ATOM 1064 C CA . ARG A 1 123 ? -29.494 40.678 1.714 1.00 66.00 123 ARG A CA 1
ATOM 1065 C C . ARG A 1 123 ? -29.472 41.516 2.999 1.00 66.00 123 ARG A C 1
ATOM 1067 O O . ARG A 1 123 ? -28.473 42.183 3.258 1.00 66.00 123 ARG A O 1
ATOM 1074 N N . ALA A 1 124 ? -30.521 41.437 3.818 1.00 70.88 124 ALA A N 1
ATOM 1075 C CA . ALA A 1 124 ? -30.560 42.075 5.133 1.00 70.88 124 ALA A CA 1
ATOM 1076 C C . ALA A 1 124 ? -29.494 41.496 6.080 1.00 70.88 124 ALA A C 1
ATOM 1078 O O . ALA A 1 124 ? -28.735 42.260 6.667 1.00 70.88 124 ALA A O 1
ATOM 1079 N N . LEU A 1 125 ? -29.365 40.166 6.161 1.00 55.12 125 LEU A N 1
ATOM 1080 C CA . LEU A 1 125 ? -28.336 39.496 6.967 1.00 55.12 125 LEU A CA 1
ATOM 1081 C C . LEU A 1 125 ? -26.915 39.859 6.516 1.00 55.12 125 LEU A C 1
ATOM 1083 O O . LEU A 1 125 ? -26.076 40.151 7.362 1.00 55.12 125 LEU A O 1
ATOM 1087 N N . LYS A 1 126 ? -26.648 39.937 5.203 1.00 61.75 126 LYS A N 1
ATOM 1088 C CA . LYS A 1 126 ? -25.358 40.432 4.690 1.00 61.75 126 LYS A CA 1
ATOM 1089 C C . LYS A 1 126 ? -25.095 41.887 5.096 1.00 61.75 126 LYS A C 1
ATOM 1091 O O . LYS A 1 126 ? -23.994 42.190 5.536 1.00 61.75 126 LYS A O 1
ATOM 1096 N N . SER A 1 127 ? -26.096 42.770 5.025 1.00 76.44 127 SER A N 1
ATOM 1097 C CA . SER A 1 127 ? -25.950 44.166 5.474 1.00 76.44 127 SER A CA 1
ATOM 1098 C C . SER A 1 127 ? -25.749 44.292 6.991 1.00 76.44 127 SER A C 1
ATOM 1100 O O . SER A 1 127 ? -25.007 45.167 7.430 1.00 76.44 127 SER A O 1
ATOM 1102 N N . ILE A 1 128 ? -26.365 43.418 7.794 1.00 74.38 128 ILE A N 1
ATOM 1103 C CA . ILE A 1 128 ? -26.124 43.340 9.242 1.00 74.38 128 ILE A CA 1
ATOM 1104 C C . ILE A 1 128 ? -24.691 42.872 9.511 1.00 74.38 128 ILE A C 1
ATOM 1106 O O . ILE A 1 128 ? -23.994 43.512 10.290 1.00 74.38 128 ILE A O 1
ATOM 1110 N N . ASN A 1 129 ? -24.227 41.817 8.833 1.00 57.88 129 ASN A N 1
ATOM 1111 C CA . ASN A 1 129 ? -22.868 41.301 8.993 1.00 57.88 129 ASN A CA 1
ATOM 1112 C C . ASN A 1 129 ? -21.805 42.346 8.612 1.00 57.88 129 ASN A C 1
ATOM 1114 O O . ASN A 1 129 ? -20.828 42.513 9.333 1.00 57.88 129 ASN A O 1
ATOM 1118 N N . GLU A 1 130 ? -22.030 43.113 7.542 1.00 76.38 130 GLU A N 1
ATOM 1119 C CA . GLU A 1 130 ? -21.123 44.194 7.139 1.00 76.38 130 GLU A CA 1
ATOM 1120 C C . GLU A 1 130 ? -21.118 45.354 8.150 1.00 76.38 130 GLU A C 1
ATOM 1122 O O . GLU A 1 130 ? -20.064 45.864 8.517 1.00 76.38 130 GLU A O 1
ATOM 1127 N N . LYS A 1 131 ? -22.286 45.728 8.692 1.00 78.81 131 LYS A N 1
ATOM 1128 C CA . LYS A 1 131 ? -22.382 46.733 9.768 1.00 78.81 131 LYS A CA 1
ATOM 1129 C C . LYS A 1 131 ? -21.743 46.270 11.077 1.00 78.81 131 LYS A C 1
ATOM 1131 O O . LYS A 1 131 ? -21.244 47.107 11.823 1.00 78.81 131 LYS A O 1
ATOM 1136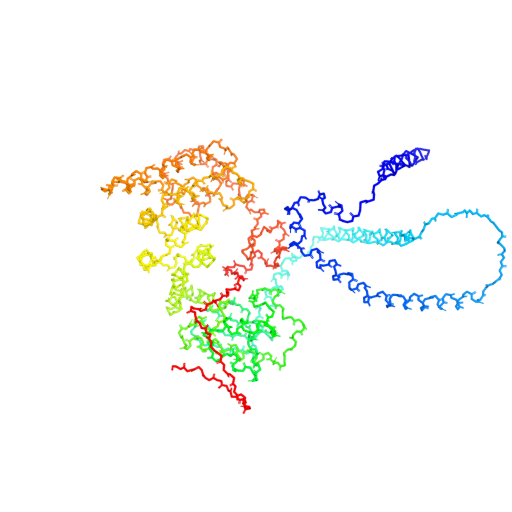 N N . LEU A 1 132 ? -21.762 44.969 11.369 1.00 66.94 132 LEU A N 1
ATOM 1137 C CA . LEU A 1 132 ? -21.022 44.393 12.491 1.00 66.94 132 LEU A CA 1
ATOM 1138 C C . LEU A 1 132 ? -19.515 44.458 12.219 1.00 66.94 132 LEU A C 1
ATOM 1140 O O . LEU A 1 132 ? -18.791 44.975 13.060 1.00 66.94 132 LEU A O 1
ATOM 1144 N N . ARG A 1 133 ? -19.064 44.050 11.025 1.00 64.62 133 ARG A N 1
ATOM 1145 C CA . ARG A 1 133 ? -17.657 44.114 10.596 1.00 64.62 133 ARG A CA 1
ATOM 1146 C C . ARG A 1 133 ? -17.071 45.524 10.722 1.00 64.62 133 ARG A C 1
ATOM 1148 O O . ARG A 1 133 ? -16.027 45.680 11.347 1.00 64.62 133 ARG A O 1
ATOM 1155 N N . ILE A 1 134 ? -17.774 46.539 10.216 1.00 74.69 134 ILE A N 1
ATOM 1156 C CA . ILE A 1 134 ? -17.370 47.951 10.334 1.00 74.69 134 ILE A CA 1
ATOM 1157 C C . ILE A 1 134 ? -17.287 48.366 11.813 1.00 74.69 134 ILE A C 1
ATOM 1159 O O . ILE A 1 134 ? -16.251 48.861 12.247 1.00 74.69 134 ILE A O 1
ATOM 1163 N N . LYS A 1 135 ? -18.305 48.056 12.631 1.00 67.06 135 LYS A N 1
ATOM 1164 C CA . LYS A 1 135 ? -18.285 48.338 14.081 1.00 67.06 135 LYS A CA 1
ATOM 1165 C C . LYS A 1 135 ? -17.195 47.594 14.862 1.00 67.06 135 LYS A C 1
ATOM 1167 O O . LYS A 1 135 ? -16.839 48.029 15.955 1.00 67.06 135 LYS A O 1
ATOM 1172 N N . THR A 1 136 ? -16.686 46.477 14.343 1.00 54.00 136 THR A N 1
ATOM 1173 C CA . THR A 1 136 ? -15.525 45.770 14.905 1.00 54.00 136 THR A CA 1
ATOM 1174 C C . THR A 1 136 ? -14.209 46.450 14.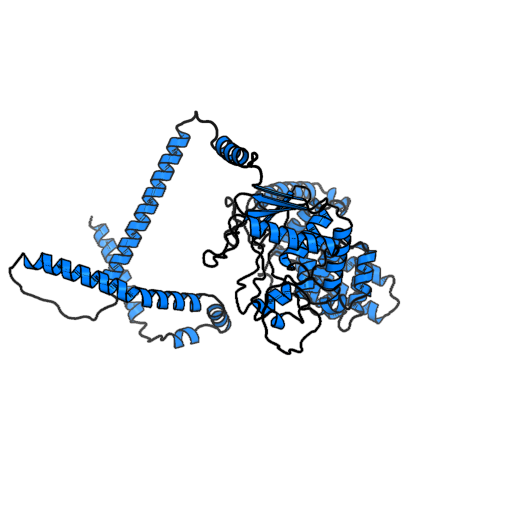516 1.00 54.00 136 THR A C 1
ATOM 1176 O O . THR A 1 136 ? -13.286 46.450 15.321 1.00 54.00 136 THR A O 1
ATOM 1179 N N . GLN A 1 137 ? -14.125 47.082 13.340 1.00 56.09 137 GLN A N 1
ATOM 1180 C CA . GLN A 1 137 ? -12.955 47.871 12.925 1.00 56.09 137 GLN A CA 1
ATOM 1181 C C . GLN A 1 137 ? -12.906 49.252 13.606 1.00 56.09 137 GLN A C 1
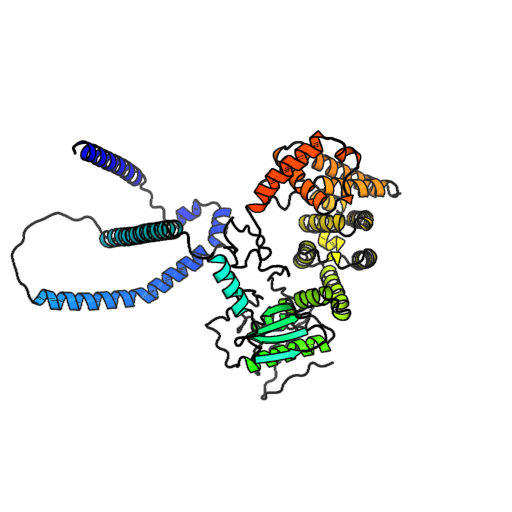ATOM 1183 O O . GLN A 1 137 ? -11.835 49.711 13.982 1.00 56.09 137 GLN A O 1
ATOM 1188 N N . GLU A 1 138 ? -14.053 49.888 13.858 1.00 59.25 138 GLU A N 1
ATOM 1189 C CA . GLU A 1 138 ? -14.138 51.175 14.574 1.00 59.25 138 GLU A CA 1
ATOM 1190 C C . GLU A 1 138 ? -13.793 51.077 16.079 1.00 59.25 138 GLU A C 1
ATOM 1192 O O . GLU A 1 138 ? -13.650 52.100 16.747 1.00 59.25 138 GLU A O 1
ATOM 1197 N N . LYS A 1 139 ? -13.648 49.865 16.640 1.00 47.22 139 LYS A N 1
ATOM 1198 C CA . LYS A 1 139 ? -13.330 49.631 18.061 1.00 47.22 139 LYS A CA 1
ATOM 1199 C C . LYS A 1 139 ? -11.930 49.049 18.281 1.00 47.22 139 LYS A C 1
ATOM 1201 O O . LYS A 1 139 ? -11.771 47.949 18.810 1.00 47.22 139 LYS A O 1
ATOM 1206 N N . HIS A 1 140 ? -10.910 49.844 17.970 1.00 48.88 140 HIS A N 1
ATOM 1207 C CA . HIS A 1 140 ? -9.514 49.575 18.336 1.00 48.88 140 HIS A CA 1
ATOM 1208 C C . HIS A 1 140 ? -9.245 49.724 19.853 1.00 48.88 140 HIS A C 1
ATOM 1210 O O . HIS A 1 140 ? -8.554 50.643 20.275 1.00 48.88 140 HIS A O 1
ATOM 1216 N N . HIS A 1 141 ? -9.787 48.811 20.672 1.00 50.41 141 HIS A N 1
ATOM 1217 C CA . HIS A 1 141 ? -9.167 48.364 21.935 1.00 50.41 141 HIS A CA 1
ATOM 1218 C C . HIS A 1 141 ? -9.847 47.092 22.485 1.00 50.41 141 HIS A C 1
ATOM 1220 O O . HIS A 1 141 ? -10.474 47.083 23.542 1.00 50.41 141 HIS A O 1
ATOM 1226 N N . VAL A 1 142 ? -9.731 45.989 21.742 1.00 47.22 142 VAL A N 1
ATOM 1227 C CA . VAL A 1 142 ? -10.033 44.633 22.230 1.00 47.22 142 VAL A CA 1
ATOM 1228 C C . VAL A 1 142 ? -8.893 43.728 21.774 1.00 47.22 142 VAL A C 1
ATOM 1230 O O . VAL A 1 142 ? -8.444 43.848 20.634 1.00 47.22 142 VAL A O 1
ATOM 1233 N N . GLU A 1 143 ? -8.407 42.848 22.651 1.00 48.75 143 GLU A N 1
ATOM 1234 C CA . GLU A 1 143 ? -7.401 41.846 22.281 1.00 48.75 143 GLU A CA 1
ATOM 1235 C C . GLU A 1 143 ? -7.890 40.960 21.118 1.00 48.75 143 GLU A C 1
ATOM 1237 O O . GLU A 1 143 ? -9.102 40.757 20.963 1.00 48.75 143 GLU A O 1
ATOM 1242 N N . PRO A 1 144 ? -6.986 40.392 20.295 1.00 54.09 144 PRO A N 1
ATOM 1243 C CA . PRO A 1 144 ? -7.387 39.573 19.161 1.00 54.09 144 PRO A CA 1
ATOM 1244 C C . PRO A 1 144 ? -8.291 38.409 19.583 1.00 54.09 144 PRO A C 1
ATOM 1246 O O . PRO A 1 144 ? -7.894 37.547 20.364 1.00 54.09 144 PRO A O 1
ATOM 1249 N N . LEU A 1 145 ? -9.483 38.314 18.984 1.00 44.41 145 LEU A N 1
ATOM 1250 C CA . LEU A 1 145 ? -10.392 37.172 19.176 1.00 44.41 145 LEU A CA 1
ATOM 1251 C C . LEU A 1 145 ? -9.754 35.823 18.782 1.00 44.41 145 LEU A C 1
ATOM 1253 O O . LEU A 1 145 ? -10.214 34.785 19.249 1.00 44.41 145 LEU A O 1
ATOM 1257 N N . PHE A 1 146 ? -8.667 35.844 18.001 1.00 44.12 146 PHE A N 1
ATOM 1258 C CA . PHE A 1 146 ? -7.757 34.711 17.796 1.00 44.12 146 PHE A CA 1
ATOM 1259 C C . PHE A 1 146 ? -7.235 34.135 19.121 1.00 44.12 146 PHE A C 1
ATOM 1261 O O . PHE A 1 146 ? -7.437 32.953 19.385 1.00 44.12 146 PHE A O 1
ATOM 1268 N N . ASN A 1 147 ? -6.681 34.978 20.004 1.00 47.38 147 ASN A N 1
ATOM 1269 C CA . ASN A 1 147 ? -6.214 34.555 21.327 1.00 47.38 147 ASN A CA 1
ATOM 1270 C C . ASN A 1 147 ? -7.348 33.911 22.134 1.00 47.38 147 ASN A C 1
ATOM 1272 O O . ASN A 1 147 ? -7.120 32.927 22.824 1.00 47.38 147 ASN A O 1
ATOM 1276 N N . ILE A 1 148 ? -8.581 34.415 22.025 1.00 49.06 148 ILE A N 1
ATOM 1277 C CA . ILE A 1 148 ? -9.740 33.830 22.714 1.00 49.06 148 ILE A CA 1
ATOM 1278 C C . ILE A 1 148 ? -10.135 32.477 22.101 1.00 49.06 148 ILE A C 1
ATOM 1280 O O . ILE A 1 148 ? -10.483 31.563 22.846 1.00 49.06 148 ILE A O 1
ATOM 1284 N N . PHE A 1 149 ? -10.059 32.308 20.778 1.00 44.62 149 PHE A N 1
ATOM 1285 C CA . PHE A 1 149 ? -10.415 31.049 20.117 1.00 44.62 149 PHE A CA 1
ATOM 1286 C C . PHE A 1 149 ? -9.380 29.945 20.379 1.00 44.62 149 PHE A C 1
ATOM 1288 O O . PHE A 1 149 ? -9.760 28.833 20.748 1.00 44.62 149 PHE A O 1
ATOM 1295 N N . ASP A 1 150 ? -8.084 30.259 20.302 1.00 46.78 150 ASP A N 1
ATOM 1296 C CA . ASP A 1 150 ? -7.015 29.309 20.628 1.00 46.78 150 ASP A CA 1
ATOM 1297 C C . ASP A 1 150 ? -6.900 29.059 22.141 1.00 46.78 150 ASP A C 1
ATOM 1299 O O . ASP A 1 150 ? -6.716 27.914 22.556 1.00 46.78 150 ASP A O 1
ATOM 1303 N N . GLN A 1 151 ? -7.151 30.057 23.001 1.00 46.78 151 GLN A N 1
ATOM 1304 C CA . GLN A 1 151 ? -7.341 29.795 24.434 1.00 46.78 151 GLN A CA 1
ATOM 1305 C C . GLN A 1 151 ? -8.570 28.915 24.698 1.00 46.78 151 GLN A C 1
ATOM 1307 O O . GLN A 1 151 ? -8.513 28.099 25.609 1.00 46.78 151 GLN A O 1
ATOM 1312 N N . TRP A 1 152 ? -9.665 29.012 23.936 1.00 50.94 152 TRP A N 1
ATOM 1313 C CA . TRP A 1 152 ? -10.832 28.129 24.113 1.00 50.94 152 TRP A CA 1
ATOM 1314 C C . TRP A 1 152 ? -10.558 26.698 23.636 1.00 50.94 152 TRP A C 1
ATOM 1316 O O . TRP A 1 152 ? -10.984 25.742 24.284 1.00 50.94 152 TRP A O 1
ATOM 1326 N N . LYS A 1 153 ? -9.799 26.547 22.543 1.00 51.22 153 LYS A N 1
ATOM 1327 C CA . LYS A 1 153 ? -9.288 25.268 22.027 1.00 51.22 153 LYS A CA 1
ATOM 1328 C C . LYS A 1 153 ? -8.385 24.595 23.073 1.00 51.22 153 LYS A C 1
ATOM 1330 O O . LYS A 1 153 ? -8.636 23.456 23.466 1.00 51.22 153 LYS A O 1
ATOM 1335 N N . ASN A 1 154 ? -7.428 25.338 23.629 1.00 48.97 154 ASN A N 1
ATOM 1336 C CA . ASN A 1 154 ? -6.471 24.825 24.612 1.00 48.97 154 ASN A CA 1
ATOM 1337 C C . ASN A 1 154 ? -7.106 24.592 26.001 1.00 48.97 154 ASN A C 1
ATOM 1339 O O . ASN A 1 154 ? -6.886 23.537 26.591 1.00 48.97 154 ASN A O 1
ATOM 1343 N N . ARG A 1 155 ? -7.991 25.482 26.487 1.00 46.88 155 ARG A N 1
ATOM 1344 C CA . ARG A 1 155 ? -8.757 25.315 27.751 1.00 46.88 155 ARG A CA 1
ATOM 1345 C C . ARG A 1 155 ? -9.841 24.225 27.700 1.00 46.88 155 ARG A C 1
ATOM 1347 O O . ARG A 1 155 ? -10.511 23.993 28.704 1.00 46.88 155 ARG A O 1
ATOM 1354 N N . LYS A 1 156 ? -10.049 23.569 26.552 1.00 47.53 156 LYS A N 1
ATOM 1355 C CA . LYS A 1 156 ? -10.853 22.335 26.443 1.00 47.53 156 LYS A CA 1
ATOM 1356 C C . LYS A 1 156 ? -10.040 21.087 26.121 1.00 47.53 156 LYS A C 1
ATOM 1358 O O . LYS A 1 156 ? -10.532 19.994 26.376 1.00 47.53 156 LYS A O 1
ATOM 1363 N N . SER A 1 157 ? -8.809 21.235 25.632 1.00 49.00 157 SER A N 1
ATOM 1364 C CA . SER A 1 157 ? -7.845 20.131 25.564 1.00 49.00 157 SER A CA 1
ATOM 1365 C C . SER A 1 157 ? -7.164 19.859 26.915 1.00 49.00 157 SER A C 1
ATOM 1367 O O . SER A 1 157 ? -6.538 18.816 27.089 1.00 49.00 157 SER A O 1
ATOM 1369 N N . SER A 1 158 ? -7.281 20.773 27.883 1.00 46.94 158 SER A N 1
ATOM 1370 C CA . SER A 1 158 ? -6.751 20.617 29.238 1.00 46.94 158 SER A CA 1
ATOM 1371 C C . SER A 1 158 ? -7.577 19.630 30.080 1.00 46.94 158 SER A C 1
ATOM 1373 O O . SER A 1 158 ? -8.527 20.018 30.760 1.00 46.94 158 SER A O 1
ATOM 1375 N N . SER A 1 159 ? -7.170 18.359 30.027 1.00 57.06 159 SER A N 1
ATOM 1376 C CA . SER A 1 159 ? -7.304 17.359 31.102 1.00 57.06 159 SER A CA 1
ATOM 1377 C C . SER A 1 159 ? -8.691 17.124 31.727 1.00 57.06 159 SER A C 1
ATOM 1379 O O . SER A 1 159 ? -8.813 16.934 32.941 1.00 57.06 159 SER A O 1
ATOM 1381 N N . LEU A 1 160 ? -9.730 16.950 30.903 1.00 66.19 160 LEU A N 1
ATOM 1382 C CA . LEU A 1 160 ? -10.791 16.017 31.304 1.00 66.19 160 LEU A CA 1
ATOM 1383 C C . LEU A 1 160 ? -10.184 14.610 31.341 1.00 66.19 160 LEU A C 1
ATOM 1385 O O . LEU A 1 160 ? -9.879 14.040 30.296 1.00 66.19 160 LEU A O 1
ATOM 1389 N N . LYS A 1 161 ? -9.963 14.076 32.549 1.00 78.38 161 LYS A N 1
ATOM 1390 C CA . LYS A 1 161 ? -9.467 12.704 32.731 1.00 78.38 161 LYS A CA 1
ATOM 1391 C C . LYS A 1 161 ? -10.416 11.717 32.029 1.00 78.38 161 LYS A C 1
ATOM 1393 O O . LYS A 1 161 ? -11.632 11.899 32.145 1.00 78.38 161 LYS A O 1
ATOM 1398 N N . PRO A 1 162 ? -9.898 10.686 31.337 1.00 84.62 162 PRO A N 1
ATOM 1399 C CA . PRO A 1 162 ? -10.747 9.650 30.764 1.00 84.62 162 PRO A CA 1
ATOM 1400 C C . PRO A 1 162 ? -11.520 8.942 31.882 1.00 84.62 162 PRO A C 1
ATOM 1402 O O . PRO A 1 162 ? -11.015 8.773 32.993 1.00 84.62 162 PRO A O 1
ATOM 1405 N N . THR A 1 163 ? -12.765 8.553 31.608 1.00 90.81 163 THR A N 1
ATOM 1406 C CA . THR A 1 163 ? -13.627 7.893 32.604 1.00 90.81 163 THR A CA 1
ATOM 1407 C C . THR A 1 163 ? -13.253 6.429 32.814 1.00 90.81 163 THR A C 1
ATOM 1409 O O . THR A 1 163 ? -13.472 5.897 33.898 1.00 90.81 163 THR A O 1
ATOM 1412 N N . LEU A 1 164 ? -12.655 5.801 31.799 1.00 96.44 164 LEU A N 1
ATOM 1413 C CA . LEU A 1 164 ? -11.972 4.511 31.867 1.00 96.44 164 LEU A CA 1
ATOM 1414 C C . LEU A 1 164 ? -10.698 4.583 31.021 1.00 96.44 164 LEU A C 1
ATOM 1416 O O . LEU A 1 164 ? -10.688 5.205 29.959 1.00 96.44 164 LEU A O 1
ATOM 1420 N N . GLU A 1 165 ? -9.639 3.920 31.469 1.00 97.19 165 GLU A N 1
ATOM 1421 C CA . GLU A 1 165 ? -8.381 3.790 30.738 1.00 97.19 165 GLU A CA 1
ATOM 1422 C C . GLU A 1 165 ? -7.820 2.381 30.932 1.00 97.19 165 GLU A C 1
ATOM 1424 O O . GLU A 1 165 ? -7.843 1.837 32.037 1.00 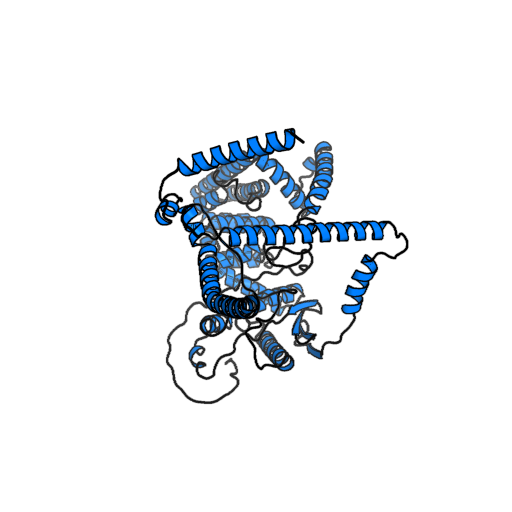97.19 165 GLU A O 1
ATOM 1429 N N . LYS A 1 166 ? -7.331 1.781 29.845 1.00 97.88 166 LYS A N 1
ATOM 1430 C CA . LYS A 1 166 ? -6.749 0.442 29.836 1.00 97.88 166 LYS A CA 1
ATOM 1431 C C . LYS A 1 166 ? -5.567 0.409 28.870 1.00 97.88 166 LYS A C 1
ATOM 1433 O O . LYS A 1 166 ? -5.747 0.410 27.654 1.00 97.88 166 LYS A O 1
ATOM 1438 N N . LYS A 1 167 ? -4.356 0.337 29.423 1.00 98.06 167 LYS A N 1
ATOM 1439 C CA . LYS A 1 167 ? -3.160 -0.069 28.677 1.00 98.06 167 LYS A CA 1
ATOM 1440 C C . LYS A 1 167 ? -3.238 -1.576 28.394 1.00 98.06 167 LYS A C 1
ATOM 1442 O O . LYS A 1 167 ? -3.627 -2.337 29.288 1.00 98.06 167 LYS A O 1
ATOM 1447 N N . LEU A 1 168 ? -2.947 -1.981 27.157 1.00 97.62 168 LEU A N 1
ATOM 1448 C CA . LEU A 1 168 ? -3.018 -3.376 26.692 1.00 97.62 168 LEU A CA 1
ATOM 1449 C C . LEU A 1 168 ? -1.617 -3.974 26.502 1.00 97.62 168 LEU A C 1
ATOM 1451 O O . LEU A 1 168 ? -1.323 -5.033 27.044 1.00 97.62 168 LEU A O 1
ATOM 1455 N N . ASN A 1 169 ? -0.728 -3.252 25.818 1.00 97.50 169 ASN A N 1
ATOM 1456 C CA . ASN A 1 169 ? 0.706 -3.551 25.748 1.00 97.50 169 ASN A CA 1
ATOM 1457 C C . ASN A 1 169 ? 1.524 -2.254 25.886 1.00 97.50 169 ASN A C 1
ATOM 1459 O O . ASN A 1 169 ? 0.975 -1.230 26.286 1.00 97.50 169 ASN A O 1
ATOM 1463 N N . GLU A 1 170 ? 2.829 -2.269 25.601 1.00 97.81 170 GLU A N 1
ATOM 1464 C CA . GLU A 1 170 ? 3.685 -1.081 25.735 1.00 97.81 170 GLU A CA 1
ATOM 1465 C C . GLU A 1 170 ? 3.219 0.109 24.877 1.00 97.81 170 GLU A C 1
ATOM 1467 O O . GLU A 1 170 ? 3.217 1.246 25.361 1.00 97.81 170 GLU A O 1
ATOM 1472 N N . TYR A 1 171 ? 2.759 -0.161 23.654 1.00 98.12 171 TYR A N 1
ATOM 1473 C CA . TYR A 1 171 ? 2.393 0.845 22.658 1.00 98.12 171 TYR A CA 1
ATOM 1474 C C . TYR A 1 171 ? 0.907 1.230 22.693 1.00 98.12 171 TYR A C 1
ATOM 1476 O O . TYR A 1 171 ? 0.581 2.378 22.398 1.00 98.12 171 TYR A O 1
ATOM 1484 N N . ILE A 1 172 ? 0.007 0.298 23.026 1.00 98.00 172 ILE A N 1
ATOM 1485 C CA . ILE A 1 172 ? -1.447 0.437 22.845 1.00 98.00 172 ILE A CA 1
ATOM 1486 C C . ILE A 1 172 ? -2.155 0.732 24.171 1.00 98.00 172 ILE A C 1
ATOM 1488 O O . ILE A 1 172 ? -2.164 -0.090 25.094 1.00 98.00 172 ILE A O 1
ATOM 1492 N N . THR A 1 173 ? -2.863 1.862 24.208 1.00 97.88 173 THR A N 1
ATOM 1493 C CA . THR A 1 173 ? -3.750 2.261 25.311 1.00 97.88 173 THR A CA 1
ATOM 1494 C C . THR A 1 173 ? -5.136 2.602 24.766 1.00 97.88 173 THR A C 1
ATOM 1496 O O . THR A 1 173 ? -5.259 3.351 23.800 1.00 97.88 173 THR A O 1
ATOM 1499 N N . LEU A 1 174 ? -6.204 2.092 25.382 1.00 97.00 174 LEU A N 1
ATOM 1500 C CA . LEU A 1 174 ? -7.579 2.517 25.099 1.00 97.00 174 LEU A CA 1
ATOM 1501 C C . LEU A 1 174 ? -8.075 3.454 26.204 1.00 97.00 174 LEU A C 1
ATOM 1503 O O . LEU A 1 174 ? -7.921 3.168 27.393 1.00 97.00 174 LEU A O 1
ATOM 1507 N N . ARG A 1 175 ? -8.708 4.565 25.811 1.00 96.12 175 ARG A N 1
ATOM 1508 C CA . ARG A 1 175 ? -9.307 5.558 26.721 1.00 96.12 175 ARG A CA 1
ATOM 1509 C C . ARG A 1 175 ? -10.773 5.797 26.374 1.00 96.12 175 ARG A C 1
ATOM 1511 O O . ARG A 1 175 ? -11.121 5.912 25.198 1.00 96.12 175 ARG A O 1
ATOM 1518 N N . MET A 1 176 ? -11.625 5.894 27.393 1.00 95.12 176 MET A N 1
ATOM 1519 C CA . MET A 1 176 ? -13.012 6.328 27.250 1.00 95.12 176 MET A CA 1
ATOM 1520 C C . MET A 1 176 ? -13.134 7.816 27.583 1.00 95.12 176 MET A C 1
ATOM 1522 O O . MET A 1 176 ? -12.901 8.244 28.712 1.00 95.12 176 MET A O 1
ATOM 1526 N N . GLU A 1 177 ? -13.535 8.607 26.594 1.00 93.75 177 GLU A N 1
ATOM 1527 C CA . GLU A 1 177 ? -13.680 10.057 26.693 1.00 93.75 177 GLU A CA 1
ATOM 1528 C C . GLU A 1 177 ? -15.069 10.452 26.196 1.00 93.75 177 GLU A C 1
ATOM 1530 O O . GLU A 1 177 ? -15.467 10.084 25.091 1.00 93.75 177 GLU A O 1
ATOM 1535 N N . HIS A 1 178 ? -15.825 11.210 26.994 1.00 90.50 178 HIS A N 1
ATOM 1536 C CA . HIS A 1 178 ? -17.179 11.662 26.635 1.00 90.50 178 HIS A CA 1
ATOM 1537 C C . HIS A 1 178 ? -18.140 10.529 26.196 1.00 90.50 178 HIS A C 1
ATOM 1539 O O . HIS A 1 178 ? -19.012 10.752 25.356 1.00 90.50 178 HIS A O 1
ATOM 1545 N N . GLY A 1 179 ? -17.978 9.317 26.743 1.00 89.62 179 GLY A N 1
ATOM 1546 C CA . GLY A 1 179 ? -18.769 8.142 26.355 1.00 89.62 179 GLY A CA 1
ATOM 1547 C C . GLY A 1 179 ? -18.396 7.555 24.987 1.00 89.62 179 GLY A C 1
ATOM 1548 O O . GLY A 1 179 ? -19.244 6.954 24.336 1.00 89.62 179 GLY A O 1
ATOM 1549 N N . LYS A 1 180 ? -17.155 7.759 24.527 1.00 89.06 180 LYS A N 1
ATOM 1550 C CA . LYS A 1 180 ? -16.593 7.179 23.300 1.00 89.06 180 LYS A CA 1
ATOM 1551 C C . LYS A 1 180 ? -15.226 6.555 23.569 1.00 89.06 180 LYS A C 1
ATOM 1553 O O . LYS A 1 180 ? -14.419 7.137 24.290 1.00 89.06 180 LYS A O 1
ATOM 1558 N N . THR A 1 181 ? -14.949 5.421 22.935 1.00 91.94 181 THR A N 1
ATOM 1559 C CA . THR A 1 181 ? -13.662 4.716 23.038 1.00 91.94 181 THR A CA 1
ATOM 1560 C C . THR A 1 181 ? -12.685 5.192 21.965 1.00 91.94 181 THR A C 1
ATOM 1562 O O . THR A 1 181 ? -13.014 5.210 20.778 1.00 91.94 181 THR A O 1
ATOM 1565 N N . PHE A 1 182 ? -11.467 5.545 22.371 1.00 92.94 182 PHE A N 1
ATOM 1566 C CA . PHE A 1 182 ? -10.372 5.945 21.487 1.00 92.94 182 PHE A CA 1
ATOM 1567 C C . PHE A 1 182 ? -9.159 5.034 21.686 1.00 92.94 182 PHE A C 1
ATOM 1569 O O . PHE A 1 182 ? -8.792 4.728 22.822 1.00 92.94 182 PHE A O 1
ATOM 1576 N N . ILE A 1 183 ? -8.534 4.628 20.579 1.00 94.56 183 ILE A N 1
ATOM 1577 C CA . ILE A 1 183 ? -7.243 3.933 20.567 1.00 94.56 183 ILE A CA 1
ATOM 1578 C C . ILE A 1 183 ? -6.136 4.987 20.548 1.00 94.56 183 ILE A C 1
ATOM 1580 O O . ILE A 1 183 ? -6.161 5.909 19.727 1.00 94.56 183 ILE A O 1
ATOM 1584 N N . TYR A 1 184 ? -5.154 4.810 21.423 1.00 96.19 184 TYR A N 1
ATOM 1585 C CA . TYR A 1 184 ? -3.895 5.538 21.453 1.00 96.19 184 TYR A CA 1
ATOM 1586 C C . TYR A 1 184 ? -2.742 4.585 21.116 1.00 96.19 184 TYR A C 1
ATOM 1588 O O . TYR A 1 184 ? -2.729 3.446 21.585 1.00 96.19 184 TYR A O 1
ATOM 1596 N N . VAL A 1 185 ? -1.783 5.062 20.320 1.00 96.88 185 VAL A N 1
ATOM 1597 C CA . VAL A 1 185 ? -0.525 4.373 19.996 1.00 96.88 185 VAL A CA 1
ATOM 1598 C C . VAL A 1 185 ? 0.630 5.287 20.391 1.00 96.88 185 VAL A C 1
ATOM 1600 O O . VAL A 1 185 ? 0.697 6.419 19.918 1.00 96.88 185 VAL A O 1
ATOM 1603 N N . ASN A 1 186 ? 1.508 4.818 21.282 1.00 96.31 186 ASN A N 1
ATOM 1604 C CA . ASN A 1 186 ? 2.598 5.600 21.880 1.00 96.31 186 ASN A CA 1
ATOM 1605 C C . ASN A 1 186 ? 2.121 6.988 22.368 1.00 96.31 186 ASN A C 1
ATOM 1607 O O . ASN A 1 186 ? 2.612 8.033 21.945 1.00 96.31 186 ASN A O 1
ATOM 1611 N N . GLU A 1 187 ? 1.056 6.983 23.178 1.00 96.06 187 GLU A N 1
ATOM 1612 C CA . GLU A 1 187 ? 0.346 8.164 23.702 1.00 96.06 187 GLU A CA 1
ATOM 1613 C C . GLU A 1 187 ? -0.240 9.151 22.663 1.00 96.06 187 GLU A C 1
ATOM 1615 O O . GLU A 1 187 ? -0.964 10.076 23.041 1.00 96.06 187 GLU A O 1
ATOM 1620 N N . LYS A 1 188 ? -0.061 8.922 21.354 1.00 94.75 188 LYS A N 1
ATOM 1621 C CA . LYS A 1 188 ? -0.760 9.650 20.283 1.00 94.75 188 LYS A CA 1
ATOM 1622 C C . LYS A 1 188 ? -2.141 9.049 20.013 1.00 94.75 188 LYS A C 1
ATOM 1624 O O . LYS A 1 188 ? -2.315 7.836 19.953 1.00 94.75 188 LYS A O 1
ATOM 1629 N N . ARG A 1 189 ? -3.145 9.906 19.814 1.00 93.44 189 ARG A N 1
ATOM 1630 C CA . ARG A 1 189 ? -4.548 9.528 19.563 1.00 93.44 189 ARG A CA 1
ATOM 1631 C C . ARG A 1 189 ? -4.741 9.035 18.124 1.00 93.44 189 ARG A C 1
ATOM 1633 O O . ARG A 1 189 ? -4.903 9.844 17.218 1.00 93.44 189 ARG A O 1
ATOM 1640 N N . PHE A 1 190 ? -4.801 7.723 17.921 1.00 89.69 190 PHE A N 1
ATOM 1641 C CA . PHE A 1 190 ? -4.858 7.117 16.588 1.00 89.69 190 PHE A CA 1
ATOM 1642 C C . PHE A 1 190 ? -6.251 7.185 15.932 1.00 89.69 190 PHE A C 1
ATOM 1644 O O . PHE A 1 190 ? -6.393 7.661 14.796 1.00 89.69 190 PHE A O 1
ATOM 1651 N N . ILE A 1 191 ? -7.297 6.695 16.616 1.00 85.94 191 ILE A N 1
ATOM 1652 C CA . ILE A 1 191 ? -8.665 6.679 16.068 1.00 85.94 191 ILE A CA 1
ATOM 1653 C C . ILE A 1 191 ? -9.752 6.506 17.136 1.00 85.94 191 ILE A C 1
ATOM 1655 O O . ILE A 1 191 ? -9.494 6.035 18.242 1.00 85.94 191 ILE A O 1
ATOM 1659 N N . GLN A 1 192 ? -10.994 6.862 16.793 1.00 74.69 192 GLN A N 1
ATOM 1660 C CA . GLN A 1 192 ? -12.169 6.448 17.558 1.00 74.69 192 GLN A CA 1
ATOM 1661 C C . GLN A 1 192 ? -12.582 5.029 17.146 1.00 74.69 192 GLN A C 1
ATOM 1663 O O . GLN A 1 192 ? -12.822 4.782 15.963 1.00 74.69 192 GLN A O 1
ATOM 1668 N N . CYS A 1 193 ? -12.771 4.133 18.112 1.00 70.25 193 CYS A N 1
ATOM 1669 C CA . CYS A 1 193 ? -13.583 2.943 17.887 1.00 70.25 193 CYS A CA 1
ATOM 1670 C C . CYS A 1 193 ? -15.038 3.383 17.671 1.00 70.25 193 CYS A C 1
ATOM 1672 O O . CYS A 1 193 ? -15.593 4.139 18.472 1.00 70.25 193 CYS A O 1
ATOM 1674 N N . ILE A 1 194 ? -15.646 2.979 16.554 1.00 69.75 194 ILE A N 1
ATOM 1675 C CA . ILE A 1 194 ? -16.996 3.446 16.209 1.00 69.75 194 ILE A CA 1
ATOM 1676 C C . ILE A 1 194 ? -18.057 2.561 16.858 1.00 69.75 194 ILE A C 1
ATOM 1678 O O . ILE A 1 194 ? -18.975 3.117 17.456 1.00 69.75 194 ILE A O 1
ATOM 1682 N N . ARG A 1 195 ? -17.936 1.232 16.703 1.00 72.06 195 ARG A N 1
ATOM 1683 C CA . ARG A 1 195 ? -18.851 0.199 17.218 1.00 72.06 195 ARG A CA 1
ATOM 1684 C C . ARG A 1 195 ? -18.166 -1.160 17.337 1.00 72.06 195 ARG A C 1
ATOM 1686 O O . ARG A 1 195 ? -17.263 -1.460 16.550 1.00 72.06 195 ARG A O 1
ATOM 1693 N N . LEU A 1 196 ? -18.693 -2.025 18.202 1.00 76.06 196 LEU A N 1
ATOM 1694 C CA . LEU A 1 196 ? -18.539 -3.477 18.056 1.00 76.06 196 LEU A CA 1
ATOM 1695 C C . LEU A 1 196 ? -19.262 -3.949 16.779 1.00 76.06 196 LEU A C 1
ATOM 1697 O O . LEU A 1 196 ? -20.441 -3.673 16.580 1.00 76.06 196 LEU A O 1
ATOM 1701 N N . VAL A 1 197 ? -18.529 -4.627 15.891 1.00 66.88 197 VAL A N 1
ATOM 1702 C CA . VAL A 1 197 ? -18.934 -4.872 14.489 1.00 66.88 197 VAL A CA 1
ATOM 1703 C C . VAL A 1 197 ? -20.021 -5.937 14.355 1.00 66.88 197 VAL A C 1
ATOM 1705 O O . VAL A 1 197 ? -20.941 -5.804 13.549 1.00 66.88 197 VAL A O 1
ATOM 1708 N N . LEU A 1 198 ? -19.876 -7.022 15.113 1.00 71.94 198 LEU A N 1
ATOM 1709 C CA . LEU A 1 198 ? -20.622 -8.258 14.927 1.00 71.94 198 LEU A CA 1
ATOM 1710 C C . LEU A 1 198 ? -21.573 -8.470 16.104 1.00 71.94 198 LEU A C 1
ATOM 1712 O O . LEU A 1 198 ? -21.188 -8.973 17.155 1.00 71.94 198 LEU A O 1
ATOM 1716 N N . ASN A 1 199 ? -22.840 -8.117 15.902 1.00 73.88 199 ASN A N 1
ATOM 1717 C CA . ASN A 1 199 ? -23.934 -8.674 16.689 1.00 73.88 199 ASN A CA 1
ATOM 1718 C C . ASN A 1 199 ? -24.446 -9.914 15.943 1.00 73.88 199 ASN A C 1
ATOM 1720 O O . ASN A 1 199 ? -25.128 -9.778 14.924 1.00 73.88 199 ASN A O 1
ATOM 1724 N N . ILE A 1 200 ? -24.050 -11.102 16.407 1.00 78.56 200 ILE A N 1
ATOM 1725 C CA . ILE A 1 200 ? -24.433 -12.394 15.825 1.00 78.56 200 ILE A CA 1
ATOM 1726 C C . ILE A 1 200 ? -25.569 -12.985 16.670 1.00 78.56 200 ILE A C 1
ATOM 1728 O O . ILE A 1 200 ? -25.345 -13.355 17.825 1.00 78.56 200 ILE A O 1
ATOM 1732 N N . PRO A 1 201 ? -26.797 -13.110 16.134 1.00 79.19 201 PRO A N 1
ATOM 1733 C CA . PRO A 1 201 ? -27.856 -13.841 16.814 1.00 79.19 201 PRO A CA 1
ATOM 1734 C C . PRO A 1 201 ? -27.470 -15.313 17.002 1.00 79.19 201 PRO A C 1
ATOM 1736 O O . PRO A 1 201 ? -27.034 -15.960 16.052 1.00 79.19 201 PRO A O 1
ATOM 1739 N N . ILE A 1 202 ? -27.737 -15.866 18.191 1.00 81.44 202 ILE A N 1
ATOM 1740 C CA . ILE A 1 202 ? -27.457 -17.272 18.563 1.00 81.44 202 ILE A CA 1
ATOM 1741 C C . ILE A 1 202 ? -27.974 -18.257 17.498 1.00 81.44 202 ILE A C 1
ATOM 1743 O O . ILE A 1 202 ? -27.306 -19.219 17.145 1.00 81.44 202 ILE A O 1
ATOM 1747 N N . LYS A 1 203 ? -29.164 -17.974 16.946 1.00 84.94 203 LYS A N 1
ATOM 1748 C CA . LYS A 1 203 ? -29.841 -18.771 15.903 1.00 84.94 203 LYS A CA 1
ATOM 1749 C C . LYS A 1 203 ? -29.127 -18.802 14.545 1.00 84.94 203 LYS A C 1
ATOM 1751 O O . LYS A 1 203 ? -29.646 -19.406 13.618 1.00 84.94 203 LYS A O 1
ATOM 1756 N N . SER A 1 204 ? -28.021 -18.083 14.416 1.00 84.00 204 SER A N 1
ATOM 1757 C CA . SER A 1 204 ? -27.209 -17.997 13.210 1.00 84.00 204 SER A CA 1
ATOM 1758 C C . SER A 1 204 ? -25.726 -18.188 13.512 1.00 84.00 204 SER A C 1
ATOM 1760 O O . SER A 1 204 ? -24.926 -17.770 12.699 1.00 84.00 204 SER A O 1
ATOM 1762 N N . ILE A 1 205 ? -25.333 -18.780 14.650 1.00 86.12 205 ILE A N 1
ATOM 1763 C CA . ILE A 1 205 ? -23.920 -19.151 14.885 1.00 86.12 205 ILE A CA 1
ATOM 1764 C C . ILE A 1 205 ? -23.453 -20.150 13.814 1.00 86.12 205 ILE A C 1
ATOM 1766 O O . ILE A 1 205 ? -22.373 -19.981 13.264 1.00 86.12 205 ILE A O 1
ATOM 1770 N N . GLU A 1 206 ? -24.337 -21.074 13.426 1.00 88.62 206 GLU A N 1
ATOM 1771 C CA . GLU A 1 206 ? -24.169 -22.027 12.316 1.00 88.62 206 GLU A CA 1
ATOM 1772 C C . GLU A 1 206 ? -23.848 -21.343 10.962 1.00 88.62 206 GLU A C 1
ATOM 1774 O O . GLU A 1 206 ? -23.248 -21.966 10.092 1.00 88.62 206 GLU A O 1
ATOM 1779 N N . ASP A 1 207 ? -24.181 -20.052 10.777 1.00 86.44 207 ASP A N 1
ATOM 1780 C CA . ASP A 1 207 ? -23.807 -19.278 9.575 1.00 86.44 207 ASP A CA 1
ATOM 1781 C C . ASP A 1 207 ? -22.307 -18.870 9.569 1.00 86.44 207 ASP A C 1
ATOM 1783 O O . ASP A 1 207 ? -21.850 -18.283 8.588 1.00 86.44 207 ASP A O 1
ATOM 1787 N N . TYR A 1 208 ? -21.557 -19.102 10.660 1.00 85.75 208 TYR A N 1
ATOM 1788 C CA . TYR A 1 208 ? -20.176 -18.624 10.866 1.00 85.75 208 TYR A CA 1
ATOM 1789 C C . TYR A 1 208 ? -19.156 -19.747 11.133 1.00 85.75 208 TYR A C 1
ATOM 1791 O O . TYR A 1 208 ? -17.972 -19.447 11.260 1.00 85.75 208 TYR A O 1
ATOM 1799 N N . ASP A 1 209 ? -19.563 -21.021 11.193 1.00 87.50 209 ASP A N 1
ATOM 1800 C CA . ASP A 1 209 ? -18.655 -22.136 11.532 1.00 87.50 209 ASP A CA 1
ATOM 1801 C C . ASP A 1 209 ? -17.536 -22.365 10.487 1.00 87.50 209 ASP A C 1
ATOM 1803 O O . ASP A 1 209 ? -16.477 -22.896 10.817 1.00 87.50 209 ASP A O 1
ATOM 1807 N N . GLU A 1 210 ? -17.741 -21.934 9.237 1.00 89.19 210 GLU A N 1
ATOM 1808 C CA . GLU A 1 210 ? -16.734 -21.976 8.160 1.00 89.19 210 GLU A CA 1
ATOM 1809 C C . GLU A 1 210 ? -15.841 -20.721 8.091 1.00 89.19 210 GLU A C 1
ATOM 1811 O O . GLU A 1 210 ? -14.933 -20.658 7.263 1.00 89.19 210 GLU A O 1
ATOM 1816 N N . ILE A 1 211 ? -16.103 -19.694 8.907 1.00 87.69 211 ILE A N 1
ATOM 1817 C CA . ILE A 1 211 ? -15.568 -18.352 8.661 1.00 87.69 211 ILE A CA 1
ATOM 1818 C C . ILE A 1 211 ? -14.157 -18.165 9.223 1.00 87.69 211 ILE A C 1
ATOM 1820 O O . ILE A 1 211 ? -13.877 -18.359 10.404 1.00 87.69 211 ILE A O 1
ATOM 1824 N N . THR A 1 212 ? -13.273 -17.693 8.348 1.00 85.75 212 THR A N 1
ATOM 1825 C CA . THR A 1 212 ? -11.827 -17.581 8.566 1.00 85.75 212 THR A CA 1
ATOM 1826 C C . THR A 1 212 ? -11.366 -16.186 9.001 1.00 85.75 212 THR A C 1
ATOM 1828 O O . THR A 1 212 ? -10.210 -16.022 9.394 1.00 85.75 212 THR A O 1
ATOM 1831 N N . SER A 1 213 ? -12.228 -15.163 8.920 1.00 86.31 213 SER A N 1
ATOM 1832 C CA . SER A 1 213 ? -11.885 -13.775 9.273 1.00 86.31 213 SER A CA 1
ATOM 1833 C C . SER A 1 213 ? -13.093 -12.917 9.670 1.00 86.31 213 SER A C 1
ATOM 1835 O O . SER A 1 213 ? -14.226 -13.168 9.257 1.00 86.31 213 SER A O 1
ATOM 1837 N N . ILE A 1 214 ? -12.858 -11.837 10.428 1.00 85.38 214 ILE A N 1
ATOM 1838 C CA . ILE A 1 214 ? -13.916 -10.879 10.798 1.00 85.38 214 ILE A CA 1
ATOM 1839 C C . ILE A 1 214 ? -14.492 -10.129 9.586 1.00 85.38 214 ILE A C 1
ATOM 1841 O O . ILE A 1 214 ? -15.670 -9.769 9.614 1.00 85.38 214 ILE A O 1
ATOM 1845 N N . ASP A 1 215 ? -13.723 -9.910 8.516 1.00 81.62 215 ASP A N 1
ATOM 1846 C CA . ASP A 1 215 ? -14.262 -9.286 7.299 1.00 81.62 215 ASP A CA 1
ATOM 1847 C C . ASP A 1 215 ? -15.213 -10.235 6.551 1.00 81.62 215 ASP A C 1
ATOM 1849 O O . ASP A 1 215 ? -16.278 -9.806 6.113 1.00 81.62 215 ASP A O 1
ATOM 1853 N N . GLU A 1 216 ? -14.911 -11.534 6.502 1.00 83.06 216 GLU A N 1
ATOM 1854 C CA . GLU A 1 216 ? -15.824 -12.558 5.978 1.00 83.06 216 GLU A CA 1
ATOM 1855 C C . GLU A 1 216 ? -17.091 -12.698 6.848 1.00 83.06 216 GLU A C 1
ATOM 1857 O O . GLU A 1 216 ? -18.207 -12.715 6.323 1.00 83.06 216 GLU A O 1
ATOM 1862 N N . ALA A 1 217 ? -16.950 -12.665 8.180 1.00 84.81 217 ALA A N 1
ATOM 1863 C CA . ALA A 1 217 ? -18.084 -12.608 9.110 1.00 84.81 217 ALA A CA 1
ATOM 1864 C C . ALA A 1 217 ? -18.950 -11.355 8.893 1.00 84.81 217 ALA A C 1
ATOM 1866 O O . ALA A 1 217 ? -20.182 -11.417 8.942 1.00 84.81 217 ALA A O 1
ATOM 1867 N N . ALA A 1 218 ? -18.325 -10.204 8.635 1.00 80.56 218 ALA A N 1
ATOM 1868 C CA . ALA A 1 218 ? -19.038 -8.980 8.303 1.00 80.56 218 ALA A CA 1
ATOM 1869 C C . ALA A 1 218 ? -19.755 -9.094 6.949 1.00 80.56 218 ALA A C 1
ATOM 1871 O O . ALA A 1 218 ? -20.884 -8.616 6.834 1.00 80.56 218 ALA A O 1
ATOM 1872 N N . ASP A 1 219 ? -19.151 -9.753 5.956 1.00 80.56 219 ASP A N 1
ATOM 1873 C CA . ASP A 1 219 ? -19.736 -10.008 4.638 1.00 80.56 219 ASP A CA 1
ATOM 1874 C C . ASP A 1 219 ? -20.982 -10.904 4.699 1.00 80.56 219 ASP A C 1
ATOM 1876 O O . ASP A 1 219 ? -22.017 -10.523 4.145 1.00 80.56 219 ASP A O 1
ATOM 1880 N N . VAL A 1 220 ? -20.949 -12.011 5.448 1.00 81.25 220 VAL A N 1
ATOM 1881 C CA . VAL A 1 220 ? -22.136 -12.857 5.700 1.00 81.25 220 VAL A CA 1
ATOM 1882 C C . VAL A 1 220 ? -23.240 -12.073 6.431 1.00 81.25 220 VAL A C 1
ATOM 1884 O O . VAL A 1 220 ? -24.430 -12.210 6.128 1.00 81.25 220 VAL A O 1
ATOM 1887 N N . ASN A 1 221 ? -22.866 -11.162 7.336 1.00 73.94 221 ASN A N 1
ATOM 1888 C CA . ASN A 1 221 ? -23.804 -10.341 8.106 1.00 73.94 221 ASN A CA 1
ATOM 1889 C C . ASN A 1 221 ? -24.305 -9.068 7.366 1.00 73.94 221 ASN A C 1
ATOM 1891 O O . ASN A 1 221 ? -25.212 -8.381 7.857 1.00 73.94 221 ASN A O 1
ATOM 1895 N N . LYS A 1 222 ? -23.804 -8.757 6.152 1.00 64.94 222 LYS A N 1
ATOM 1896 C CA . LYS A 1 222 ? -24.274 -7.612 5.325 1.00 64.94 222 LYS A CA 1
ATOM 1897 C C . LYS A 1 222 ? -25.775 -7.653 5.044 1.00 64.94 222 LYS A C 1
ATOM 1899 O O . LYS A 1 222 ? -26.408 -6.605 4.959 1.00 64.94 222 LYS A O 1
ATOM 1904 N N . ASN A 1 223 ? -26.351 -8.850 4.944 1.00 56.31 223 ASN A N 1
ATOM 1905 C CA . ASN A 1 223 ? -27.777 -9.047 4.678 1.00 56.31 223 ASN A CA 1
ATOM 1906 C C . ASN A 1 223 ? -28.691 -8.719 5.875 1.00 56.31 223 ASN A C 1
ATOM 1908 O O . ASN A 1 223 ? -29.909 -8.684 5.702 1.00 56.31 223 ASN A O 1
ATOM 1912 N N . LYS A 1 224 ? -28.141 -8.513 7.083 1.00 55.75 224 LYS A N 1
ATOM 1913 C CA . LYS A 1 224 ? -28.923 -8.401 8.327 1.00 55.75 224 LYS A CA 1
ATOM 1914 C C . LYS A 1 224 ? -28.841 -7.004 8.963 1.00 55.75 224 LYS A C 1
ATOM 1916 O O . LYS A 1 224 ? -29.890 -6.431 9.249 1.00 55.75 224 LYS A O 1
ATOM 1921 N N . THR A 1 225 ? -27.648 -6.427 9.169 1.00 49.25 225 THR A N 1
ATOM 1922 C CA . THR A 1 225 ? -27.512 -5.119 9.872 1.00 49.25 225 THR A CA 1
ATOM 1923 C C . THR A 1 225 ? -26.352 -4.204 9.446 1.00 49.25 225 THR A C 1
ATOM 1925 O O . THR A 1 225 ? -26.387 -3.013 9.775 1.00 49.25 225 THR A O 1
ATOM 1928 N N . ILE A 1 226 ? -25.325 -4.696 8.743 1.00 51.97 226 ILE A N 1
ATOM 1929 C CA . ILE A 1 226 ? -24.043 -3.975 8.606 1.00 51.97 226 ILE A CA 1
ATOM 1930 C C . ILE A 1 226 ? -24.051 -2.945 7.460 1.00 51.97 226 ILE A C 1
ATOM 1932 O O . ILE A 1 226 ? -23.544 -3.171 6.359 1.00 51.97 226 ILE A O 1
ATOM 1936 N N . TRP A 1 227 ? -24.587 -1.753 7.739 1.00 46.91 227 TRP A N 1
ATOM 1937 C CA . TRP A 1 227 ? -24.477 -0.598 6.845 1.00 46.91 227 TRP A CA 1
ATOM 1938 C C . TRP A 1 227 ? -23.130 0.121 6.987 1.00 46.91 227 TRP A C 1
ATOM 1940 O O . TRP A 1 227 ? -22.933 0.941 7.876 1.00 46.91 227 TRP A O 1
ATOM 1950 N N . GLN A 1 228 ? -22.247 -0.125 6.013 1.00 53.16 228 GLN A N 1
ATOM 1951 C CA . GLN A 1 228 ? -21.018 0.635 5.743 1.00 53.16 228 GLN A CA 1
ATOM 1952 C C . GLN A 1 228 ? -20.022 0.702 6.919 1.00 53.16 228 GLN A C 1
ATOM 1954 O O . GLN A 1 228 ? -19.905 1.730 7.584 1.00 53.16 228 GLN A O 1
ATOM 1959 N N . ASN A 1 229 ? -19.191 -0.341 7.057 1.00 52.50 229 ASN A N 1
ATOM 1960 C CA . ASN A 1 229 ? -17.977 -0.368 7.894 1.00 52.50 229 ASN A CA 1
ATOM 1961 C C . ASN A 1 229 ? -16.883 0.590 7.368 1.00 52.50 229 ASN A C 1
ATOM 1963 O O . ASN A 1 229 ? -15.778 0.192 6.999 1.00 52.50 229 ASN A O 1
ATOM 1967 N N . ARG A 1 230 ? -17.201 1.883 7.305 1.00 53.44 230 ARG A N 1
ATOM 1968 C CA . ARG A 1 230 ? -16.236 2.962 7.116 1.00 53.44 230 ARG A CA 1
ATOM 1969 C C . ARG A 1 230 ? -15.626 3.270 8.471 1.00 53.44 230 ARG A C 1
ATOM 1971 O O . ARG A 1 230 ? -16.356 3.600 9.401 1.00 53.44 230 ARG A O 1
ATOM 1978 N N . ILE A 1 231 ? -14.303 3.251 8.564 1.00 52.28 231 ILE A N 1
ATOM 1979 C CA . ILE A 1 231 ? -13.636 4.018 9.613 1.00 52.28 231 ILE A CA 1
ATOM 1980 C C . ILE A 1 231 ? -13.779 5.502 9.278 1.00 52.28 231 ILE A C 1
ATOM 1982 O O . ILE A 1 231 ? -13.657 5.899 8.121 1.00 52.28 231 ILE A O 1
ATOM 1986 N N . VAL A 1 232 ? -14.081 6.316 10.284 1.00 49.53 232 VAL A N 1
ATOM 1987 C CA . VAL A 1 232 ? -14.416 7.735 10.136 1.00 49.53 232 VAL A CA 1
ATOM 1988 C C . VAL A 1 232 ? -13.658 8.511 11.203 1.00 49.53 232 VAL A C 1
ATOM 1990 O O . VAL A 1 232 ? -13.780 8.213 12.390 1.00 49.53 232 VAL A O 1
ATOM 1993 N N . ARG A 1 233 ? -12.882 9.515 10.787 1.00 52.09 233 ARG A N 1
ATOM 1994 C CA . ARG A 1 233 ? -12.250 10.482 11.692 1.00 52.09 233 ARG A CA 1
ATOM 1995 C C . ARG A 1 233 ? -13.117 11.743 11.829 1.00 52.09 233 ARG A C 1
ATOM 1997 O O . ARG A 1 233 ? -14.043 11.986 11.053 1.00 52.09 233 ARG A O 1
ATOM 2004 N N . GLY A 1 234 ? -12.828 12.547 12.852 1.00 52.78 234 GLY A N 1
ATOM 2005 C CA . GLY A 1 234 ? -13.436 13.868 13.037 1.00 52.78 234 GLY A CA 1
ATOM 2006 C C . GLY A 1 234 ? -14.954 13.877 13.326 1.00 52.78 234 GLY A C 1
ATOM 2007 O O . GLY A 1 234 ? -15.541 12.869 13.728 1.00 52.78 234 GLY A O 1
ATOM 2008 N N . PRO A 1 235 ? -15.632 15.029 13.147 1.00 42.25 235 PRO A N 1
ATOM 2009 C CA . PRO A 1 235 ? -17.031 15.238 13.554 1.00 42.25 235 PRO A CA 1
ATOM 2010 C C . PRO A 1 235 ? -18.075 14.496 12.696 1.00 42.25 235 PRO A C 1
ATOM 2012 O O . PRO A 1 235 ? -19.273 14.559 13.005 1.00 42.25 235 PRO A O 1
ATOM 2015 N N . GLY A 1 236 ? -17.630 13.808 11.638 1.00 49.75 236 GLY A N 1
ATOM 2016 C CA . GLY A 1 236 ? -18.425 12.869 10.846 1.00 49.75 236 GLY A CA 1
ATOM 2017 C C . GLY A 1 236 ? -18.601 11.498 11.509 1.00 49.75 236 GLY A C 1
ATOM 2018 O O . GLY A 1 236 ? -19.531 10.784 11.145 1.00 49.75 236 GLY A O 1
ATOM 2019 N N . ALA A 1 237 ? -17.779 11.150 12.511 1.00 57.25 237 ALA A N 1
ATOM 2020 C CA . ALA A 1 237 ? -17.858 9.904 13.286 1.00 57.25 237 ALA A CA 1
ATOM 2021 C C . ALA A 1 237 ? -19.032 9.914 14.289 1.00 57.25 237 ALA A C 1
ATOM 2023 O O . ALA A 1 237 ? -18.870 9.832 15.515 1.00 57.25 237 ALA A O 1
ATOM 2024 N N . ARG A 1 238 ? -20.244 10.089 13.758 1.00 56.03 238 ARG A N 1
ATOM 2025 C CA . ARG A 1 238 ? -21.505 10.005 14.494 1.00 56.03 238 ARG A CA 1
ATOM 2026 C C . ARG A 1 238 ? -22.062 8.592 14.317 1.00 56.03 238 ARG A C 1
ATOM 2028 O O . ARG A 1 238 ? -22.127 8.143 13.174 1.00 56.03 238 ARG A O 1
ATOM 2035 N N . PRO A 1 239 ? -22.475 7.901 15.393 1.00 56.25 239 PRO A N 1
ATOM 2036 C CA . PRO A 1 239 ? -23.252 6.681 15.233 1.00 56.25 239 PRO A CA 1
ATOM 2037 C C . PRO A 1 239 ? -24.529 7.002 14.446 1.00 56.25 239 PRO A C 1
ATOM 2039 O O . PRO A 1 239 ? -25.120 8.069 14.634 1.00 56.25 239 PRO A O 1
ATOM 2042 N N . ASP A 1 240 ? -24.945 6.084 13.572 1.00 58.56 240 ASP A N 1
ATOM 2043 C CA . ASP A 1 240 ? -26.250 6.156 12.910 1.00 58.56 240 ASP A CA 1
ATOM 2044 C C . ASP A 1 240 ? -27.354 6.322 13.977 1.00 58.56 240 ASP A C 1
ATOM 2046 O O . ASP A 1 240 ? -27.484 5.429 14.823 1.00 58.56 240 ASP A O 1
ATOM 2050 N N . PRO A 1 241 ? -28.130 7.429 13.968 1.00 58.25 241 PRO A N 1
ATOM 2051 C CA . PRO A 1 241 ? -29.161 7.694 14.970 1.00 58.25 241 PRO A CA 1
ATOM 2052 C C . PRO A 1 241 ? -30.331 6.701 14.932 1.00 58.25 241 PRO A C 1
ATOM 2054 O O . PRO A 1 241 ? -31.140 6.708 15.857 1.00 58.25 241 PRO A O 1
ATOM 2057 N N . PHE A 1 242 ? -30.442 5.863 13.896 1.00 56.34 242 PHE A N 1
ATOM 2058 C CA . PHE A 1 242 ? -31.470 4.824 13.794 1.00 56.34 242 PHE A CA 1
ATOM 2059 C C . PHE A 1 242 ? -31.032 3.466 14.357 1.00 56.34 242 PHE A C 1
ATOM 2061 O O . PHE A 1 242 ? -31.873 2.591 14.545 1.00 56.34 242 PHE A O 1
ATOM 2068 N N . GLN A 1 243 ? -29.746 3.285 14.674 1.00 59.12 243 GLN A N 1
ATOM 2069 C CA . GLN A 1 243 ? -29.243 2.073 15.320 1.00 59.12 243 GLN A CA 1
ATOM 2070 C C . GLN A 1 243 ? -28.998 2.319 16.816 1.00 59.12 243 GLN A C 1
ATOM 2072 O O . GLN A 1 243 ? -27.862 2.516 17.259 1.00 59.12 243 GLN A O 1
ATOM 2077 N N . SER A 1 244 ? -30.070 2.273 17.608 1.00 57.88 244 SER A N 1
ATOM 2078 C CA . SER A 1 244 ? -29.984 2.100 19.061 1.00 57.88 244 SER A CA 1
ATOM 2079 C C . SER A 1 244 ? -29.511 0.680 19.385 1.00 57.88 244 SER A C 1
ATOM 2081 O O . SER A 1 244 ? -30.150 -0.289 18.982 1.00 57.88 244 SER A O 1
ATOM 2083 N N . HIS A 1 245 ? -28.395 0.569 20.102 1.00 65.19 245 HIS A N 1
ATOM 2084 C CA . HIS A 1 245 ? -27.887 -0.682 20.665 1.00 65.19 245 HIS A CA 1
ATOM 2085 C C . HIS A 1 245 ? -28.015 -0.546 22.188 1.00 65.19 245 HIS A C 1
ATOM 2087 O O . HIS A 1 245 ? -27.582 0.475 22.719 1.00 65.19 245 HIS A O 1
ATOM 2093 N N . ASP A 1 246 ? -28.532 -1.545 22.905 1.00 81.19 246 ASP A N 1
ATOM 2094 C CA . ASP A 1 246 ? -28.687 -1.478 24.375 1.00 81.19 246 ASP A CA 1
ATOM 2095 C C . ASP A 1 246 ? -27.367 -1.736 25.142 1.00 81.19 246 ASP A C 1
ATOM 2097 O O . ASP A 1 246 ? -27.353 -2.230 26.270 1.00 81.19 246 ASP A O 1
ATOM 2101 N N . ILE A 1 247 ? -26.234 -1.407 24.514 1.00 83.31 247 ILE A N 1
ATOM 2102 C CA . ILE A 1 247 ? -24.879 -1.553 25.050 1.00 83.31 247 ILE A CA 1
ATOM 2103 C C . ILE A 1 247 ? -24.471 -0.210 25.661 1.00 83.31 247 ILE A C 1
ATOM 2105 O O . ILE A 1 247 ? -24.486 0.818 24.983 1.00 83.31 247 ILE A O 1
ATOM 2109 N N . LYS A 1 248 ? -24.095 -0.196 26.944 1.00 90.88 248 LYS A N 1
ATOM 2110 C CA . LYS A 1 248 ? -23.578 1.021 27.591 1.00 90.88 248 LYS A CA 1
ATOM 2111 C C . LYS A 1 248 ? -22.157 1.341 27.100 1.00 90.88 248 LYS A C 1
ATOM 2113 O O . LYS A 1 248 ? -21.413 0.396 26.826 1.00 90.88 248 LYS A O 1
ATOM 2118 N N . PRO A 1 249 ? -21.725 2.618 27.067 1.00 90.81 249 PRO A N 1
ATOM 2119 C CA . PRO A 1 249 ? -20.364 2.992 26.665 1.00 90.81 249 PRO A CA 1
ATOM 2120 C C . PRO A 1 249 ? -19.268 2.223 27.413 1.00 90.81 249 PRO A C 1
ATOM 2122 O O . PRO A 1 249 ? -18.283 1.814 26.809 1.00 90.81 249 PRO A O 1
ATOM 2125 N N . GLU A 1 250 ? -19.473 1.938 28.702 1.00 92.94 250 GLU A N 1
ATOM 2126 C CA . GLU A 1 250 ? -18.564 1.136 29.528 1.00 92.94 250 GLU A CA 1
ATOM 2127 C C . GLU A 1 250 ? -18.417 -0.300 28.994 1.00 92.94 250 GLU A C 1
ATOM 2129 O O . GLU A 1 250 ? -17.325 -0.860 28.993 1.00 92.94 250 GLU A O 1
ATOM 2134 N N . GLN A 1 251 ? -19.512 -0.910 28.530 1.00 91.62 251 GLN A N 1
ATOM 2135 C CA . GLN A 1 251 ? -19.524 -2.277 28.000 1.00 91.62 251 GLN A CA 1
ATOM 2136 C C . GLN A 1 251 ? -18.913 -2.334 26.594 1.00 91.62 251 GLN A C 1
ATOM 2138 O O . GLN A 1 251 ? -18.164 -3.259 26.289 1.00 91.62 251 GLN A O 1
ATOM 2143 N N . GLU A 1 252 ? -19.180 -1.325 25.761 1.00 90.12 252 GLU A N 1
ATOM 2144 C CA . GLU A 1 252 ? -18.546 -1.169 24.448 1.00 90.12 252 GLU A CA 1
ATOM 2145 C C . GLU A 1 252 ? -17.031 -0.925 24.583 1.00 90.12 252 GLU A C 1
ATOM 2147 O O . GLU A 1 252 ? -16.242 -1.531 23.860 1.00 90.12 252 GLU A O 1
ATOM 2152 N N . PHE A 1 253 ? -16.601 -0.122 25.564 1.00 93.38 253 PHE A N 1
ATOM 2153 C CA . PHE A 1 253 ? -15.191 0.054 25.922 1.00 93.38 253 PHE A CA 1
ATOM 2154 C C . PHE A 1 253 ? -14.514 -1.266 26.307 1.00 93.38 253 PHE A C 1
ATOM 2156 O O . PHE A 1 253 ? -13.435 -1.561 25.790 1.00 93.38 253 PHE A O 1
ATOM 2163 N N . TRP A 1 254 ? -15.135 -2.086 27.164 1.00 95.19 254 TRP A N 1
ATOM 2164 C CA . TRP A 1 254 ? -14.562 -3.383 27.539 1.00 95.19 254 TRP A CA 1
ATOM 2165 C C . TRP A 1 254 ? -14.532 -4.376 26.375 1.00 95.19 254 TRP A C 1
ATOM 2167 O O . TRP A 1 254 ? -13.510 -5.030 26.188 1.00 95.19 254 TRP A O 1
ATOM 2177 N N . GLY A 1 255 ? -15.574 -4.433 25.538 1.00 91.62 255 GLY A N 1
ATOM 2178 C CA . GLY A 1 255 ? -15.558 -5.251 24.319 1.00 91.62 255 GLY A CA 1
ATOM 2179 C C . GLY A 1 255 ? -14.455 -4.831 23.340 1.00 91.62 255 GLY A C 1
ATOM 2180 O O . GLY A 1 255 ? -13.758 -5.677 22.787 1.00 91.62 255 GLY A O 1
ATOM 2181 N N . HIS A 1 256 ? -14.224 -3.524 23.173 1.00 90.94 256 HIS A N 1
ATOM 2182 C CA . HIS A 1 256 ? -13.095 -3.033 22.382 1.00 90.94 256 HIS A CA 1
ATOM 2183 C C . HIS A 1 256 ? -11.743 -3.380 23.012 1.00 90.94 256 HIS A C 1
ATOM 2185 O O . HIS A 1 256 ? -10.844 -3.792 22.283 1.00 90.94 256 HIS A O 1
ATOM 2191 N N . CYS A 1 257 ? -11.598 -3.279 24.338 1.00 94.69 257 CYS A N 1
ATOM 2192 C CA . CYS A 1 257 ? -10.399 -3.752 25.030 1.00 94.69 257 CYS A CA 1
ATOM 2193 C C . CYS A 1 257 ? -10.144 -5.240 24.757 1.00 94.69 257 CYS A C 1
ATOM 2195 O O . CYS A 1 257 ? -9.031 -5.581 24.377 1.00 94.69 257 CYS A O 1
ATOM 2197 N N . SER A 1 258 ? -11.157 -6.104 24.885 1.00 94.25 258 SER A N 1
ATOM 2198 C CA . SER A 1 258 ? -11.028 -7.542 24.619 1.00 94.25 258 SER A CA 1
ATOM 2199 C C . SER A 1 258 ? -10.632 -7.842 23.172 1.00 94.25 258 SER A C 1
ATOM 2201 O O . SER A 1 258 ? -9.673 -8.572 22.959 1.00 94.25 258 SER A O 1
ATOM 2203 N N . ASN A 1 259 ? -11.292 -7.238 22.179 1.00 93.31 259 ASN A N 1
ATOM 2204 C CA . ASN A 1 259 ? -10.975 -7.504 20.772 1.00 93.31 259 ASN A CA 1
ATOM 2205 C C . ASN A 1 259 ? -9.538 -7.088 20.406 1.00 93.31 259 ASN A C 1
ATOM 2207 O O . ASN A 1 259 ? -8.849 -7.821 19.700 1.00 93.31 259 ASN A O 1
ATOM 2211 N N . ILE A 1 260 ? -9.068 -5.928 20.886 1.00 95.19 260 ILE A N 1
ATOM 2212 C CA . ILE A 1 260 ? -7.682 -5.489 20.650 1.00 95.19 260 ILE A CA 1
ATOM 2213 C C . ILE A 1 260 ? -6.687 -6.332 21.474 1.00 95.19 260 ILE A C 1
ATOM 2215 O O . ILE A 1 260 ? -5.603 -6.623 20.983 1.00 95.19 260 ILE A O 1
ATOM 2219 N N . GLN A 1 261 ? -7.051 -6.773 22.684 1.00 97.06 261 GLN A N 1
ATOM 2220 C CA . GLN A 1 261 ? -6.228 -7.661 23.513 1.00 97.06 261 GLN A CA 1
ATOM 2221 C C . GLN A 1 261 ? -5.989 -9.013 22.824 1.00 97.06 261 GLN A C 1
ATOM 2223 O O . GLN A 1 261 ? -4.837 -9.389 22.631 1.00 97.06 261 GLN A O 1
ATOM 2228 N N . THR A 1 262 ? -7.046 -9.691 22.364 1.00 95.88 262 THR A N 1
ATOM 2229 C CA . THR A 1 262 ? -6.927 -10.960 21.623 1.00 95.88 262 THR A CA 1
ATOM 2230 C C . THR A 1 262 ? -6.123 -10.786 20.333 1.00 95.88 262 THR A C 1
ATOM 2232 O O . THR A 1 262 ? -5.326 -11.648 19.976 1.00 95.88 262 THR A O 1
ATOM 2235 N N . TRP A 1 263 ? -6.258 -9.645 19.654 1.00 96.44 263 TRP A N 1
ATOM 2236 C CA . TRP A 1 263 ? -5.445 -9.328 18.480 1.00 96.44 263 TRP A CA 1
ATOM 2237 C C . TRP A 1 263 ? -3.945 -9.182 18.797 1.00 96.44 263 TRP A C 1
ATOM 2239 O O . TRP A 1 263 ? -3.116 -9.663 18.029 1.00 96.44 263 TRP A O 1
ATOM 2249 N N . ILE A 1 264 ? -3.581 -8.585 19.939 1.00 97.88 264 ILE A N 1
ATOM 2250 C CA . ILE A 1 264 ? -2.188 -8.539 20.425 1.00 97.88 264 ILE A CA 1
ATOM 2251 C C . ILE A 1 264 ? -1.692 -9.952 20.776 1.00 97.88 264 ILE A C 1
ATOM 2253 O O . ILE A 1 264 ? -0.599 -10.341 20.371 1.00 97.88 264 ILE A O 1
ATOM 2257 N N . GLU A 1 265 ? -2.496 -10.728 21.509 1.00 97.50 265 GLU A N 1
ATOM 2258 C CA . GLU A 1 265 ? -2.159 -12.082 21.981 1.00 97.50 265 GLU A CA 1
ATOM 2259 C C . GLU A 1 265 ? -1.924 -13.066 20.824 1.00 97.50 265 GLU A C 1
ATOM 2261 O O . GLU A 1 265 ? -1.017 -13.894 20.884 1.00 97.50 265 GLU A O 1
ATOM 2266 N N . HIS A 1 266 ? -2.668 -12.915 19.727 1.00 97.00 266 HIS A N 1
ATOM 2267 C CA . HIS A 1 266 ? -2.481 -13.656 18.478 1.00 97.00 266 HIS A CA 1
ATOM 2268 C C . HIS A 1 266 ? -1.471 -12.986 17.519 1.00 97.00 266 HIS A C 1
ATOM 2270 O O . HIS A 1 266 ? -1.585 -13.108 16.301 1.00 97.00 266 HIS A O 1
ATOM 2276 N N . ASN A 1 267 ? -0.460 -12.286 18.048 1.00 97.50 267 ASN A N 1
ATOM 2277 C CA . ASN A 1 267 ? 0.647 -11.691 17.284 1.00 97.50 267 ASN A CA 1
ATOM 2278 C C . ASN A 1 267 ? 0.195 -10.801 16.108 1.00 97.50 267 ASN A C 1
ATOM 2280 O O . ASN A 1 267 ? 0.786 -10.840 15.032 1.00 97.50 267 ASN A O 1
ATOM 2284 N N . TYR A 1 268 ? -0.845 -9.992 16.317 1.00 97.31 268 TYR A N 1
ATOM 2285 C CA . TYR A 1 268 ? -1.414 -9.059 15.339 1.00 97.31 268 TYR A CA 1
ATOM 2286 C C . TYR A 1 268 ? -2.068 -9.683 14.088 1.00 97.31 268 TYR A C 1
ATOM 2288 O O . TYR A 1 268 ? -2.256 -8.977 13.093 1.00 97.31 268 TYR A O 1
ATOM 2296 N N . ASP A 1 269 ? -2.493 -10.953 14.148 1.00 95.62 269 ASP A N 1
ATOM 2297 C CA . ASP A 1 269 ? -3.236 -11.643 13.079 1.00 95.62 269 ASP A CA 1
ATOM 2298 C C . ASP A 1 269 ? -4.363 -10.773 12.487 1.00 95.62 269 ASP A C 1
ATOM 2300 O O . ASP A 1 269 ? -5.343 -10.406 13.146 1.00 95.62 269 ASP A O 1
ATOM 2304 N N . THR A 1 270 ? -4.220 -10.428 11.210 1.00 92.50 270 THR A N 1
ATOM 2305 C CA . THR A 1 270 ? -5.075 -9.469 10.504 1.00 92.50 270 THR A CA 1
ATOM 2306 C C . THR A 1 270 ? -6.496 -9.966 10.261 1.00 92.50 270 THR A C 1
ATOM 2308 O O . THR A 1 270 ? -7.340 -9.158 9.874 1.00 92.50 270 THR A O 1
ATOM 2311 N N . ARG A 1 271 ? -6.783 -11.245 10.542 1.00 90.12 271 ARG A N 1
ATOM 2312 C CA . ARG A 1 271 ? -8.114 -11.870 10.466 1.00 90.12 271 ARG A CA 1
ATOM 2313 C C . ARG A 1 271 ? -8.975 -11.602 11.706 1.00 90.12 271 ARG A C 1
ATOM 2315 O O . ARG A 1 271 ? -10.202 -11.660 11.609 1.00 90.12 271 ARG A O 1
ATOM 2322 N N . ILE A 1 272 ? -8.354 -11.297 12.852 1.00 90.44 272 ILE A N 1
ATOM 2323 C CA . ILE A 1 272 ? -9.008 -11.151 14.174 1.00 90.44 272 ILE A CA 1
ATOM 2324 C C . ILE A 1 272 ? -9.624 -9.755 14.391 1.00 90.44 272 ILE A C 1
ATOM 2326 O O . ILE A 1 272 ? -10.485 -9.576 15.250 1.00 90.44 272 ILE A O 1
ATOM 2330 N N . LEU A 1 273 ? -9.259 -8.765 13.577 1.00 90.75 273 LEU A N 1
ATOM 2331 C CA . LEU A 1 273 ? -9.942 -7.471 13.475 1.00 90.75 273 LEU A CA 1
ATOM 2332 C C . LEU A 1 273 ? -10.237 -7.188 12.000 1.00 90.75 273 LEU A C 1
ATOM 2334 O O . LEU A 1 273 ? -9.489 -7.631 11.138 1.00 90.75 273 LEU A O 1
ATOM 2338 N N . MET A 1 274 ? -11.269 -6.391 11.701 1.00 84.94 274 MET A N 1
ATOM 2339 C CA . MET A 1 274 ? -11.512 -5.921 10.327 1.00 84.94 274 MET A CA 1
ATOM 2340 C C . MET A 1 274 ? -10.244 -5.301 9.718 1.00 84.94 274 MET A C 1
ATOM 2342 O O . MET A 1 274 ? -9.589 -4.483 10.374 1.00 84.94 274 MET A O 1
ATOM 2346 N N . SER A 1 275 ? -9.961 -5.590 8.444 1.00 81.62 275 SER A N 1
ATOM 2347 C CA . SER A 1 275 ? -8.828 -5.038 7.673 1.00 81.62 275 SER A CA 1
ATOM 2348 C C . SER A 1 275 ? -8.732 -3.514 7.719 1.00 81.62 275 SER A C 1
ATOM 2350 O O . SER A 1 275 ? -7.639 -2.946 7.670 1.00 81.62 275 SER A O 1
ATOM 2352 N N . ASN A 1 276 ? -9.880 -2.843 7.837 1.00 78.81 276 ASN A N 1
ATOM 2353 C CA . ASN A 1 276 ? -9.984 -1.392 7.926 1.00 78.81 276 ASN A CA 1
ATOM 2354 C C . ASN A 1 276 ? -9.415 -0.816 9.247 1.00 78.81 276 ASN A C 1
ATOM 2356 O O . ASN A 1 276 ? -9.102 0.371 9.292 1.00 78.81 276 ASN A O 1
ATOM 2360 N N . ILE A 1 277 ? -9.242 -1.636 10.292 1.00 87.50 277 ILE A N 1
ATOM 2361 C CA . ILE A 1 277 ? -8.606 -1.280 11.569 1.00 87.50 277 ILE A CA 1
ATOM 2362 C C . ILE A 1 277 ? -7.254 -1.986 11.712 1.00 87.50 277 ILE A C 1
ATOM 2364 O O . ILE A 1 277 ? -6.283 -1.301 12.026 1.00 87.50 277 ILE A O 1
ATOM 2368 N N . SER A 1 278 ? -7.156 -3.300 11.457 1.00 91.50 278 SER A N 1
ATOM 2369 C CA . SER A 1 278 ? -5.912 -4.066 11.673 1.00 91.50 278 SER A CA 1
ATOM 2370 C C . SER A 1 278 ? -4.743 -3.510 10.868 1.00 91.50 278 SER A C 1
ATOM 2372 O O . SER A 1 278 ? -3.686 -3.238 11.431 1.00 91.50 278 SER A O 1
ATOM 2374 N N . PHE A 1 279 ? -4.928 -3.274 9.569 1.00 90.81 279 PHE A N 1
ATOM 2375 C CA . PHE A 1 279 ? -3.833 -2.859 8.694 1.00 90.81 279 PHE A CA 1
ATOM 2376 C C . PHE A 1 279 ? -3.361 -1.410 8.940 1.00 90.81 279 PHE A C 1
ATOM 2378 O O . PHE A 1 279 ? -2.151 -1.190 9.027 1.00 90.81 279 PHE A O 1
ATOM 2385 N N . PRO A 1 280 ? -4.247 -0.412 9.144 1.00 90.88 280 PRO A N 1
ATOM 2386 C CA . PRO A 1 280 ? -3.810 0.918 9.568 1.00 90.88 280 PRO A CA 1
ATOM 2387 C C . PRO A 1 280 ? -3.210 0.958 10.981 1.00 90.88 280 PRO A C 1
ATOM 2389 O O . PRO A 1 280 ? -2.302 1.749 11.216 1.00 90.88 280 PRO A O 1
ATOM 2392 N N . LEU A 1 281 ? -3.674 0.112 11.910 1.00 94.38 281 LEU A N 1
ATOM 2393 C CA . LEU A 1 281 ? -3.111 0.029 13.261 1.00 94.38 281 LEU A CA 1
ATOM 2394 C C . LEU A 1 281 ? -1.722 -0.635 13.253 1.00 94.38 281 LEU A C 1
ATOM 2396 O O . LEU A 1 281 ? -0.807 -0.100 13.874 1.00 94.38 281 LEU A O 1
ATOM 2400 N N . LEU A 1 282 ? -1.528 -1.714 12.479 1.00 96.56 282 LEU A N 1
ATOM 2401 C CA . LEU A 1 282 ? -0.211 -2.313 12.200 1.00 96.56 282 LEU A CA 1
ATOM 2402 C C . LEU A 1 282 ? 0.780 -1.279 11.677 1.00 96.56 282 LEU A C 1
ATOM 2404 O O . LEU A 1 282 ? 1.898 -1.199 12.179 1.00 96.56 282 LEU A O 1
ATOM 2408 N N . ARG A 1 283 ? 0.359 -0.459 10.706 1.00 95.12 283 ARG A N 1
ATOM 2409 C CA . ARG A 1 283 ? 1.188 0.621 10.169 1.00 95.12 283 ARG A CA 1
ATOM 2410 C C . ARG A 1 283 ? 1.639 1.571 11.278 1.00 95.12 283 ARG A C 1
ATOM 2412 O O . ARG A 1 283 ? 2.833 1.791 11.428 1.00 95.12 283 ARG A O 1
ATOM 2419 N N . THR A 1 284 ? 0.711 2.113 12.070 1.00 95.38 284 THR A N 1
ATOM 2420 C CA . THR A 1 284 ? 1.054 3.077 13.130 1.00 95.38 284 THR A CA 1
ATOM 2421 C C . THR A 1 284 ? 1.895 2.449 14.248 1.00 95.38 284 THR A C 1
ATOM 2423 O O . THR A 1 284 ? 2.731 3.139 14.819 1.00 95.38 284 THR A O 1
ATOM 2426 N N . LEU A 1 285 ? 1.750 1.150 14.530 1.00 97.19 285 LEU A N 1
ATOM 2427 C CA . LEU A 1 285 ? 2.616 0.418 15.466 1.00 97.19 285 LEU A CA 1
ATOM 2428 C C . LEU A 1 285 ? 4.026 0.186 14.899 1.00 97.19 285 LEU A C 1
ATOM 2430 O O . LEU A 1 285 ? 5.012 0.422 15.593 1.00 97.19 285 LEU A O 1
ATOM 2434 N N . SER A 1 286 ? 4.129 -0.197 13.623 1.00 97.19 286 SER A N 1
ATOM 2435 C CA . SER A 1 286 ? 5.393 -0.311 12.884 1.00 97.19 286 SER A CA 1
ATOM 2436 C C . SER A 1 286 ? 6.133 1.032 12.816 1.00 97.19 286 SER A C 1
ATOM 2438 O O . SER A 1 286 ? 7.334 1.092 13.076 1.00 97.19 286 SER A O 1
ATOM 2440 N N . ASP A 1 287 ? 5.414 2.115 12.506 1.00 95.25 287 ASP A N 1
ATOM 2441 C CA . ASP A 1 287 ? 5.932 3.489 12.478 1.00 95.25 287 ASP A CA 1
ATOM 2442 C C . ASP A 1 287 ? 6.307 3.984 13.900 1.00 95.25 287 ASP A C 1
ATOM 2444 O O . ASP A 1 287 ? 7.221 4.794 14.047 1.00 95.25 287 ASP A O 1
ATOM 2448 N N . ALA A 1 288 ? 5.662 3.463 14.956 1.00 96.75 288 ALA A N 1
ATOM 2449 C CA . ALA A 1 288 ? 6.007 3.709 16.364 1.00 96.75 288 ALA A CA 1
ATOM 2450 C C . ALA A 1 288 ? 7.132 2.804 16.915 1.00 96.75 288 ALA A C 1
ATOM 2452 O O . ALA A 1 288 ? 7.548 2.990 18.060 1.00 96.75 288 ALA A O 1
ATOM 2453 N N . GLY A 1 289 ? 7.643 1.859 16.119 1.00 97.06 289 GLY A N 1
ATOM 2454 C CA . GLY A 1 289 ? 8.798 1.024 16.459 1.00 97.06 289 GLY A CA 1
ATOM 2455 C C . GLY A 1 289 ? 8.499 -0.328 17.115 1.00 97.06 289 GLY A C 1
ATOM 2456 O O . GLY A 1 289 ? 9.444 -0.964 17.575 1.00 97.06 289 GLY A O 1
ATOM 2457 N N . ASP A 1 290 ? 7.246 -0.795 17.147 1.00 97.94 290 ASP A N 1
ATOM 2458 C CA . ASP A 1 290 ? 6.920 -2.157 17.601 1.00 97.94 290 ASP A CA 1
ATOM 2459 C C . ASP A 1 290 ? 7.531 -3.195 16.630 1.00 97.94 290 ASP A C 1
ATOM 2461 O O . ASP A 1 290 ? 7.180 -3.202 15.443 1.00 97.94 290 ASP A O 1
ATOM 2465 N N . PRO A 1 291 ? 8.449 -4.074 17.084 1.00 97.56 291 PRO A N 1
ATOM 2466 C CA . PRO A 1 291 ? 9.156 -5.001 16.202 1.00 97.56 291 PRO A CA 1
ATOM 2467 C C . PRO A 1 291 ? 8.252 -6.117 15.661 1.00 97.56 291 PRO A C 1
ATOM 2469 O O . PRO A 1 291 ? 8.432 -6.553 14.522 1.00 97.56 291 PRO A O 1
ATOM 2472 N N . THR A 1 292 ? 7.259 -6.556 16.439 1.00 97.94 292 THR A N 1
ATOM 2473 C CA . THR A 1 292 ? 6.311 -7.601 16.036 1.00 97.94 292 THR A CA 1
ATOM 2474 C C . THR A 1 292 ? 5.324 -7.041 15.021 1.00 97.94 292 THR A C 1
ATOM 2476 O O . THR A 1 292 ? 5.114 -7.655 13.977 1.00 97.94 292 THR A O 1
ATOM 2479 N N . ALA A 1 293 ? 4.788 -5.840 15.261 1.00 97.81 293 ALA A N 1
ATOM 2480 C CA . ALA A 1 293 ? 3.926 -5.158 14.302 1.00 97.81 293 ALA A CA 1
ATOM 2481 C C . ALA A 1 293 ? 4.683 -4.823 13.014 1.00 97.81 293 ALA A C 1
ATOM 2483 O O . ALA A 1 293 ? 4.154 -5.044 11.933 1.00 97.81 293 ALA A O 1
ATOM 2484 N N . LYS A 1 294 ? 5.937 -4.357 13.100 1.00 97.88 294 LYS A N 1
ATOM 2485 C CA . LYS A 1 294 ? 6.782 -4.081 11.928 1.00 97.88 294 LYS A CA 1
ATOM 2486 C C . LYS A 1 294 ? 7.017 -5.321 11.066 1.00 97.88 294 LYS A C 1
ATOM 2488 O O . LYS A 1 294 ? 6.960 -5.216 9.843 1.00 97.88 294 LYS A O 1
ATOM 2493 N N . ARG A 1 295 ? 7.244 -6.488 11.681 1.00 97.94 295 ARG A N 1
ATOM 2494 C CA . ARG A 1 295 ? 7.359 -7.771 10.971 1.00 97.94 295 ARG A CA 1
ATOM 2495 C C . ARG A 1 295 ? 6.040 -8.144 10.281 1.00 97.94 295 ARG A C 1
ATOM 2497 O O . ARG A 1 295 ? 6.010 -8.266 9.060 1.00 97.94 295 ARG A O 1
ATOM 2504 N N . VAL A 1 296 ? 4.948 -8.234 11.042 1.00 97.56 296 VAL A N 1
ATOM 2505 C CA . VAL A 1 296 ? 3.624 -8.651 10.535 1.00 97.56 296 VAL A CA 1
ATOM 2506 C C . VAL A 1 296 ? 3.077 -7.677 9.487 1.00 97.56 296 VAL A C 1
ATOM 2508 O O . VAL A 1 296 ? 2.434 -8.083 8.526 1.00 97.56 296 VAL A O 1
ATOM 2511 N N . PHE A 1 297 ? 3.382 -6.385 9.608 1.00 97.38 297 PHE A N 1
ATOM 2512 C CA . PHE A 1 297 ? 3.009 -5.376 8.622 1.00 97.38 297 PHE A CA 1
ATOM 2513 C C . PHE A 1 297 ? 3.716 -5.583 7.275 1.00 97.38 297 PHE A C 1
ATOM 2515 O O . PHE A 1 297 ? 3.059 -5.484 6.240 1.00 97.38 297 PHE A O 1
ATOM 2522 N N . LYS A 1 298 ? 5.016 -5.926 7.266 1.00 97.56 298 LYS A N 1
ATOM 2523 C CA . LYS A 1 298 ? 5.720 -6.316 6.030 1.00 97.56 298 LYS A CA 1
ATOM 2524 C C . LYS A 1 298 ? 5.128 -7.585 5.424 1.00 97.56 298 LYS A C 1
ATOM 2526 O O . LYS A 1 298 ? 4.864 -7.601 4.227 1.00 97.56 298 LYS A O 1
ATOM 2531 N N . GLU A 1 299 ? 4.904 -8.612 6.242 1.00 96.31 299 GLU A N 1
ATOM 2532 C CA . GLU A 1 299 ? 4.329 -9.896 5.812 1.00 96.31 299 GLU A CA 1
ATOM 2533 C C . GLU A 1 299 ? 2.944 -9.699 5.175 1.00 96.31 299 GLU A C 1
ATOM 2535 O O . GLU A 1 299 ? 2.693 -10.185 4.078 1.00 96.31 299 GLU A O 1
ATOM 2540 N N . GLU A 1 300 ? 2.074 -8.894 5.787 1.00 96.00 300 GLU A N 1
ATOM 2541 C CA . GLU A 1 300 ? 0.750 -8.572 5.245 1.00 96.00 300 GLU A CA 1
ATOM 2542 C C . GLU A 1 300 ? 0.818 -7.735 3.951 1.00 96.00 300 GLU A C 1
ATOM 2544 O O . GLU A 1 300 ? -0.014 -7.915 3.061 1.00 96.00 300 GLU A O 1
ATOM 2549 N N . ILE A 1 301 ? 1.794 -6.825 3.803 1.00 95.44 301 ILE A N 1
ATOM 2550 C CA . ILE A 1 301 ? 2.027 -6.139 2.517 1.00 95.44 301 ILE A CA 1
ATOM 2551 C C . ILE A 1 301 ? 2.492 -7.153 1.464 1.00 95.44 301 ILE A C 1
ATOM 2553 O O . ILE A 1 301 ? 1.983 -7.114 0.344 1.00 95.44 301 ILE A O 1
ATOM 2557 N N . ALA A 1 302 ? 3.418 -8.052 1.815 1.00 95.62 302 ALA A N 1
ATOM 2558 C CA . ALA A 1 302 ? 3.966 -9.060 0.913 1.00 95.62 302 ALA A CA 1
ATOM 2559 C C . ALA A 1 302 ? 2.857 -9.992 0.414 1.00 95.62 302 ALA A C 1
ATOM 2561 O O . ALA A 1 302 ? 2.565 -9.962 -0.776 1.00 95.62 302 ALA A O 1
ATOM 2562 N N . LEU A 1 303 ? 2.140 -10.684 1.309 1.00 93.19 303 LEU A N 1
ATOM 2563 C CA . LEU A 1 303 ? 1.012 -11.580 0.991 1.00 93.19 303 LEU A CA 1
ATOM 2564 C C . LEU A 1 303 ? -0.036 -10.925 0.073 1.00 93.19 303 LEU A C 1
ATOM 2566 O O . LEU A 1 303 ? -0.590 -11.554 -0.831 1.00 93.19 303 LEU A O 1
ATOM 2570 N N . ARG A 1 304 ? -0.304 -9.629 0.267 1.00 91.81 304 ARG A N 1
ATOM 2571 C CA . ARG A 1 304 ? -1.229 -8.858 -0.578 1.00 91.81 304 ARG A CA 1
ATOM 2572 C C . ARG A 1 304 ? -0.654 -8.491 -1.947 1.00 91.81 304 ARG A C 1
ATOM 2574 O O . ARG A 1 304 ? -1.441 -8.341 -2.883 1.00 91.81 304 ARG A O 1
ATOM 2581 N N . LEU A 1 305 ? 0.664 -8.361 -2.089 1.00 91.12 305 LEU A N 1
ATOM 2582 C CA . LEU A 1 305 ? 1.328 -8.314 -3.394 1.00 91.12 305 LEU A CA 1
ATOM 2583 C C . LEU A 1 305 ? 1.299 -9.700 -4.060 1.00 91.12 305 LEU A C 1
ATOM 2585 O O . LEU A 1 305 ? 0.852 -9.787 -5.202 1.00 91.12 305 LEU A O 1
ATOM 2589 N N . GLU A 1 306 ? 1.650 -10.773 -3.337 1.00 89.81 306 GLU A N 1
ATOM 2590 C CA . GLU A 1 306 ? 1.636 -12.157 -3.852 1.00 89.81 306 GLU A CA 1
ATOM 2591 C C . GLU A 1 306 ? 0.255 -12.560 -4.393 1.00 89.81 306 GLU A C 1
ATOM 2593 O O . GLU A 1 306 ? 0.157 -13.233 -5.416 1.00 89.81 306 GLU A O 1
ATOM 2598 N N . SER A 1 307 ? -0.825 -12.064 -3.772 1.00 87.88 307 SER A N 1
ATOM 2599 C CA . SER A 1 307 ? -2.207 -12.280 -4.229 1.00 87.88 307 SER A CA 1
ATOM 2600 C C . SER A 1 307 ? -2.505 -11.802 -5.660 1.00 87.88 307 SER A C 1
ATOM 2602 O O . SER A 1 307 ? -3.565 -12.123 -6.202 1.00 87.88 307 SER A O 1
ATOM 2604 N N . GLY A 1 308 ? -1.642 -10.962 -6.248 1.00 83.25 308 GLY A N 1
ATOM 2605 C CA . GLY A 1 308 ? -1.761 -10.416 -7.603 1.00 83.25 308 GLY A CA 1
ATOM 2606 C C . GLY A 1 308 ? -2.949 -9.472 -7.842 1.00 83.25 308 GLY A C 1
ATOM 2607 O O . GLY A 1 308 ? -3.000 -8.801 -8.873 1.00 83.25 308 GLY A O 1
ATOM 2608 N N . TYR A 1 309 ? -3.910 -9.379 -6.913 1.00 85.88 309 TYR A N 1
ATOM 2609 C CA . TYR A 1 309 ? -5.226 -8.802 -7.182 1.00 85.88 309 TYR A CA 1
ATOM 2610 C C . TYR A 1 309 ? -5.128 -7.302 -7.536 1.00 85.88 309 TYR A C 1
ATOM 2612 O O . TYR A 1 309 ? -4.835 -6.483 -6.653 1.00 85.88 309 TYR A O 1
ATOM 2620 N N . PRO A 1 310 ? -5.397 -6.875 -8.792 1.00 81.62 310 PRO A N 1
ATOM 2621 C CA . PRO A 1 310 ? -4.854 -5.6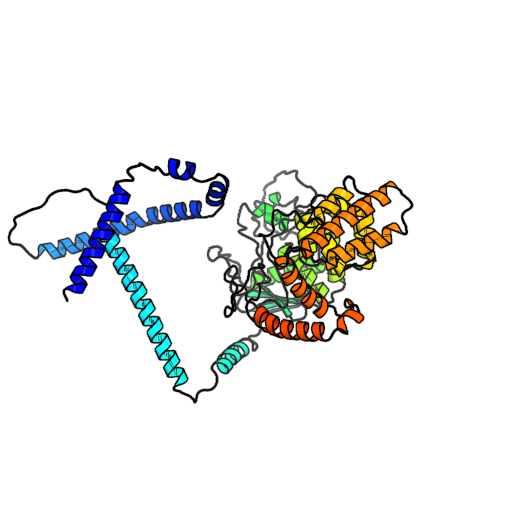07 -9.291 1.00 81.62 310 PRO A CA 1
ATOM 2622 C C . PRO A 1 310 ? -5.302 -4.341 -8.552 1.00 81.62 310 PRO A C 1
ATOM 2624 O O . PRO A 1 310 ? -4.561 -3.360 -8.521 1.00 81.62 310 PRO A O 1
ATOM 2627 N N . SER A 1 311 ? -6.482 -4.330 -7.919 1.00 82.31 311 SER A N 1
ATOM 2628 C CA . SER A 1 311 ? -6.919 -3.186 -7.101 1.00 82.31 311 SER A CA 1
ATOM 2629 C C . SER A 1 311 ? -6.233 -3.112 -5.734 1.00 82.31 311 SER A C 1
ATOM 2631 O O . SER A 1 311 ? -6.077 -2.013 -5.205 1.00 82.31 311 SER A O 1
ATOM 2633 N N . VAL A 1 312 ? -5.821 -4.252 -5.167 1.00 86.31 312 VAL A N 1
ATOM 2634 C CA . VAL A 1 312 ? -5.042 -4.317 -3.919 1.00 86.31 312 VAL A CA 1
ATOM 2635 C C . VAL A 1 312 ? -3.601 -3.915 -4.212 1.00 86.31 312 VAL A C 1
ATOM 2637 O O . VAL A 1 312 ? -3.105 -2.973 -3.600 1.00 86.31 312 VAL A O 1
ATOM 2640 N N . VAL A 1 313 ? -2.981 -4.518 -5.230 1.00 87.50 313 VAL A N 1
ATOM 2641 C CA . VAL A 1 313 ? -1.627 -4.164 -5.687 1.00 87.50 313 VAL A CA 1
ATOM 2642 C C . VAL A 1 313 ? -1.542 -2.674 -6.051 1.00 87.50 313 VAL A C 1
ATOM 2644 O O . VAL A 1 313 ? -0.685 -1.954 -5.538 1.00 87.50 313 VAL A O 1
ATOM 2647 N N . GLN A 1 314 ? -2.496 -2.151 -6.836 1.00 86.56 314 GLN A N 1
ATOM 2648 C CA . GLN A 1 314 ? -2.559 -0.718 -7.147 1.00 86.56 314 GLN A CA 1
ATOM 2649 C C . GLN A 1 314 ? -2.758 0.161 -5.901 1.00 86.56 314 GLN A C 1
ATOM 2651 O O . GLN A 1 314 ? -2.205 1.259 -5.854 1.00 86.56 314 GLN A O 1
ATOM 2656 N N . TYR A 1 315 ? -3.531 -0.273 -4.899 1.00 88.25 315 TYR A N 1
ATOM 2657 C CA . TYR A 1 315 ? -3.643 0.462 -3.635 1.00 88.25 315 TYR A CA 1
ATOM 2658 C C . TYR A 1 315 ? -2.302 0.496 -2.889 1.00 88.25 315 TYR A C 1
ATOM 2660 O O . TYR A 1 315 ? -1.886 1.574 -2.466 1.00 88.25 315 TYR A O 1
ATOM 2668 N N . LEU A 1 316 ? -1.598 -0.637 -2.788 1.00 91.62 316 LEU A N 1
ATOM 2669 C CA . LEU A 1 316 ? -0.315 -0.722 -2.086 1.00 91.62 316 LEU A CA 1
ATOM 2670 C C . LEU A 1 316 ? 0.752 0.189 -2.706 1.00 91.62 316 LEU A C 1
ATOM 2672 O O . LEU A 1 316 ? 1.405 0.951 -1.989 1.00 91.62 316 LEU A O 1
ATOM 2676 N N . ILE A 1 317 ? 0.845 0.187 -4.040 1.00 89.69 317 ILE A N 1
ATOM 2677 C CA . ILE A 1 317 ? 1.688 1.106 -4.817 1.00 89.69 317 ILE A CA 1
ATOM 2678 C C . ILE A 1 317 ? 1.276 2.567 -4.559 1.00 89.69 317 ILE A C 1
ATOM 2680 O O . ILE A 1 317 ? 2.106 3.392 -4.189 1.00 89.69 317 ILE A O 1
ATOM 2684 N N . ASN A 1 318 ? -0.015 2.900 -4.696 1.00 86.62 318 ASN A N 1
ATOM 2685 C CA . ASN A 1 318 ? -0.519 4.276 -4.554 1.00 86.62 318 ASN A CA 1
ATOM 2686 C C . ASN A 1 318 ? -0.363 4.871 -3.141 1.00 86.62 318 ASN A C 1
ATOM 2688 O O . ASN A 1 318 ? -0.501 6.083 -2.978 1.00 86.62 318 ASN A O 1
ATOM 2692 N N . GLN A 1 319 ? -0.175 4.051 -2.108 1.00 85.94 319 GLN A N 1
ATOM 2693 C CA . GLN A 1 319 ? 0.104 4.505 -0.739 1.00 85.94 319 GLN A CA 1
ATOM 2694 C C . GLN A 1 319 ? 1.600 4.478 -0.396 1.00 85.94 319 GLN A C 1
ATOM 2696 O O . GLN A 1 319 ? 1.979 4.879 0.703 1.00 85.94 319 GLN A O 1
ATOM 2701 N N . GLY A 1 320 ? 2.451 4.021 -1.321 1.00 91.25 320 GLY A N 1
ATOM 2702 C CA . GLY A 1 320 ? 3.886 3.894 -1.101 1.00 91.25 320 GLY A CA 1
ATOM 2703 C C . GLY A 1 320 ? 4.246 2.836 -0.058 1.00 91.25 320 GLY A C 1
ATOM 2704 O O . GLY A 1 320 ? 5.269 2.982 0.604 1.00 91.25 320 GLY A O 1
ATOM 2705 N N . TYR A 1 321 ? 3.434 1.783 0.120 1.00 94.50 321 TYR A N 1
ATOM 2706 C CA . TYR A 1 321 ? 3.733 0.724 1.096 1.00 94.50 321 TYR A CA 1
ATOM 2707 C C . TYR A 1 321 ? 4.942 -0.136 0.707 1.00 94.50 321 TYR A C 1
ATOM 2709 O O . TYR A 1 321 ? 5.547 -0.756 1.575 1.00 94.50 321 TYR A O 1
ATOM 2717 N N . ILE A 1 322 ? 5.356 -0.117 -0.563 1.00 94.44 322 ILE A N 1
ATOM 2718 C CA . ILE A 1 322 ? 6.544 -0.848 -1.025 1.00 94.44 322 ILE A CA 1
ATOM 2719 C C . ILE A 1 322 ? 7.824 -0.378 -0.303 1.00 94.44 322 ILE A C 1
ATOM 2721 O O . ILE A 1 322 ? 8.706 -1.185 -0.044 1.00 94.44 322 ILE A O 1
ATOM 2725 N N . LYS A 1 323 ? 7.894 0.894 0.127 1.00 94.75 323 LYS A N 1
ATOM 2726 C CA . LYS A 1 323 ? 9.057 1.484 0.827 1.00 94.75 323 LYS A CA 1
ATOM 2727 C C . LYS A 1 323 ? 9.378 0.883 2.200 1.00 94.75 323 LYS A C 1
ATOM 2729 O O . LYS A 1 323 ? 10.366 1.272 2.815 1.00 94.75 323 LYS A O 1
ATOM 2734 N N . TYR A 1 324 ? 8.509 0.021 2.727 1.00 95.81 324 TYR A N 1
ATOM 2735 C CA . TYR A 1 324 ? 8.765 -0.682 3.981 1.00 95.81 324 TYR A CA 1
ATOM 2736 C C . TYR A 1 324 ? 9.683 -1.902 3.782 1.00 95.81 324 TYR A C 1
ATOM 2738 O O . TYR A 1 324 ? 10.230 -2.398 4.769 1.00 95.81 324 TYR A O 1
ATOM 2746 N N . PHE A 1 325 ? 9.898 -2.353 2.539 1.00 96.44 325 PHE A N 1
ATOM 2747 C CA . PHE A 1 325 ? 10.855 -3.411 2.211 1.00 96.44 325 PHE A CA 1
ATOM 2748 C C . PHE A 1 325 ? 12.279 -2.879 2.000 1.00 96.44 325 PHE A C 1
ATOM 2750 O O . PHE A 1 325 ? 12.476 -1.739 1.582 1.00 96.44 325 PHE A O 1
ATOM 2757 N N . THR A 1 326 ? 13.279 -3.720 2.259 1.00 95.88 326 THR A N 1
ATOM 2758 C CA . THR A 1 326 ? 14.645 -3.535 1.741 1.00 95.88 326 THR A CA 1
ATOM 2759 C C . THR A 1 326 ? 14.717 -3.977 0.270 1.00 95.88 326 THR A C 1
ATOM 2761 O O . THR A 1 326 ? 13.847 -4.733 -0.167 1.00 95.88 326 THR A O 1
ATOM 2764 N N . PRO A 1 327 ? 15.745 -3.578 -0.507 1.00 93.88 327 PRO A N 1
ATOM 2765 C CA . PRO A 1 327 ? 15.912 -4.060 -1.882 1.00 93.88 327 PRO A CA 1
ATOM 2766 C C . PRO A 1 327 ? 15.961 -5.593 -1.979 1.00 93.88 327 PRO A C 1
ATOM 2768 O O . PRO A 1 327 ? 15.354 -6.168 -2.874 1.00 93.88 327 PRO A O 1
ATOM 2771 N N . ALA A 1 328 ? 16.605 -6.263 -1.015 1.00 94.50 328 ALA A N 1
ATOM 2772 C CA . ALA A 1 328 ? 16.676 -7.723 -0.959 1.00 94.50 328 ALA A CA 1
ATOM 2773 C C . ALA A 1 328 ? 15.316 -8.375 -0.641 1.00 94.50 328 ALA A C 1
ATOM 2775 O O . ALA A 1 328 ? 14.906 -9.291 -1.345 1.00 94.50 328 ALA A O 1
ATOM 2776 N N . GLU A 1 329 ? 14.585 -7.877 0.367 1.00 95.19 329 GLU A N 1
ATOM 2777 C CA . GLU A 1 329 ? 13.225 -8.357 0.674 1.00 95.19 329 GLU A CA 1
ATOM 2778 C C . GLU A 1 329 ? 12.283 -8.166 -0.523 1.00 95.19 329 GLU A C 1
ATOM 2780 O O . GLU A 1 329 ? 11.482 -9.044 -0.837 1.00 95.19 329 GLU A O 1
ATOM 2785 N N . PHE A 1 330 ? 12.383 -7.020 -1.205 1.00 94.25 330 PHE A N 1
ATOM 2786 C CA . PHE A 1 330 ? 11.558 -6.726 -2.368 1.00 94.25 330 PHE A CA 1
ATOM 2787 C C . PHE A 1 330 ? 11.928 -7.602 -3.569 1.00 94.25 330 PHE A C 1
ATOM 2789 O O . PHE A 1 330 ? 11.025 -8.121 -4.219 1.00 94.25 330 PHE A O 1
ATOM 2796 N N . LYS A 1 331 ? 13.223 -7.852 -3.816 1.00 91.69 331 LYS A N 1
ATOM 2797 C CA . LYS A 1 331 ? 13.681 -8.803 -4.839 1.00 91.69 331 LYS A CA 1
ATOM 2798 C C . LYS A 1 331 ? 13.131 -10.209 -4.592 1.00 91.69 331 LYS A C 1
ATOM 2800 O O . LYS A 1 331 ? 12.553 -10.780 -5.509 1.00 91.69 331 LYS A O 1
ATOM 2805 N N . THR A 1 332 ? 13.164 -10.708 -3.354 1.00 93.12 332 THR A N 1
ATOM 2806 C CA . THR A 1 332 ? 12.542 -12.001 -3.022 1.00 93.12 332 THR A CA 1
ATOM 2807 C C . THR A 1 332 ? 11.040 -12.028 -3.329 1.00 93.12 332 THR A C 1
ATOM 2809 O O . THR A 1 332 ? 10.574 -13.019 -3.873 1.00 93.12 332 THR A O 1
ATOM 2812 N N . ILE A 1 333 ? 10.286 -10.951 -3.065 1.00 92.38 333 ILE A N 1
ATOM 2813 C CA . ILE A 1 333 ? 8.850 -10.866 -3.419 1.00 92.38 333 ILE A CA 1
ATOM 2814 C C . ILE A 1 333 ? 8.636 -10.869 -4.944 1.00 92.38 333 ILE A C 1
ATOM 2816 O O . ILE A 1 333 ? 7.630 -11.385 -5.428 1.00 92.38 333 ILE A O 1
ATOM 2820 N N . LEU A 1 334 ? 9.556 -10.292 -5.719 1.00 89.69 334 LEU A N 1
ATOM 2821 C CA . LEU A 1 334 ? 9.495 -10.305 -7.185 1.00 89.69 334 LEU A CA 1
ATOM 2822 C C . LEU A 1 334 ? 9.814 -11.691 -7.761 1.00 89.69 334 LEU A C 1
ATOM 2824 O O . LEU A 1 334 ? 9.211 -12.081 -8.755 1.00 89.69 334 LEU A O 1
ATOM 2828 N N . GLU A 1 335 ? 10.716 -12.431 -7.118 1.00 87.94 335 GLU A N 1
ATOM 2829 C CA . GLU A 1 335 ? 11.122 -13.791 -7.493 1.00 87.94 335 GLU A CA 1
ATOM 2830 C C . GLU A 1 335 ? 10.122 -14.867 -7.025 1.00 87.94 335 GLU A C 1
ATOM 2832 O O . GLU A 1 335 ? 9.925 -15.862 -7.721 1.00 87.94 335 GLU A O 1
ATOM 2837 N N . SER A 1 336 ? 9.465 -14.690 -5.868 1.00 84.12 336 SER A N 1
ATOM 2838 C CA . SER A 1 336 ? 8.520 -15.671 -5.302 1.00 84.12 336 SER A CA 1
ATOM 2839 C C . SER A 1 336 ? 7.124 -15.633 -5.925 1.00 84.12 336 SER A C 1
ATOM 2841 O O . SER A 1 336 ? 6.304 -16.503 -5.626 1.00 84.12 336 SER A O 1
ATOM 2843 N N . THR A 1 337 ? 6.818 -14.640 -6.770 1.00 79.00 337 THR A N 1
ATOM 2844 C CA . THR A 1 337 ? 5.440 -14.357 -7.190 1.00 79.00 337 THR A CA 1
ATOM 2845 C C . THR A 1 337 ? 5.285 -14.041 -8.671 1.00 79.00 337 THR A C 1
ATOM 2847 O O . THR A 1 337 ? 6.102 -13.376 -9.302 1.00 79.00 337 THR A O 1
ATOM 2850 N N . ASN A 1 338 ? 4.096 -14.334 -9.194 1.00 87.31 338 ASN A N 1
ATOM 2851 C CA . ASN A 1 338 ? 3.627 -13.805 -10.472 1.00 87.31 338 ASN A CA 1
ATOM 2852 C C . ASN A 1 338 ? 3.255 -12.299 -10.377 1.00 87.31 338 ASN A C 1
ATOM 2854 O O . ASN A 1 338 ? 2.376 -11.837 -11.105 1.00 87.31 338 ASN A O 1
ATOM 2858 N N . LEU A 1 339 ? 3.844 -11.501 -9.471 1.00 88.56 339 LEU A N 1
ATOM 2859 C CA . LEU A 1 339 ? 3.508 -10.079 -9.297 1.00 88.56 339 LEU A CA 1
ATOM 2860 C C . LEU A 1 339 ? 3.793 -9.278 -10.570 1.00 88.56 339 LEU A C 1
ATOM 2862 O O . LEU A 1 339 ? 2.953 -8.477 -10.980 1.00 88.56 339 LEU A O 1
ATOM 2866 N N . ILE A 1 340 ? 4.934 -9.521 -11.222 1.00 89.44 340 ILE A N 1
ATOM 2867 C CA . ILE A 1 340 ? 5.302 -8.851 -12.477 1.00 89.44 340 ILE A CA 1
ATOM 2868 C C . ILE A 1 340 ? 4.320 -9.207 -13.605 1.00 89.44 340 ILE A C 1
ATOM 2870 O O . ILE A 1 340 ? 3.877 -8.307 -14.320 1.00 89.44 340 ILE A O 1
ATOM 2874 N N . GLU A 1 341 ? 3.867 -10.460 -13.705 1.00 90.19 341 GLU A N 1
ATOM 2875 C CA . GLU A 1 341 ? 2.817 -10.881 -14.650 1.00 90.19 341 GLU A CA 1
ATOM 2876 C C . GLU A 1 341 ? 1.472 -10.190 -14.358 1.00 90.19 341 GLU A C 1
ATOM 2878 O O . GLU A 1 341 ? 0.892 -9.528 -15.227 1.00 90.19 341 GLU A O 1
ATOM 2883 N N . ASN A 1 342 ? 1.005 -10.271 -13.108 1.00 88.75 342 ASN A N 1
ATOM 2884 C CA . ASN A 1 342 ? -0.262 -9.690 -12.666 1.00 88.75 342 ASN A CA 1
ATOM 2885 C C . ASN A 1 342 ? -0.302 -8.164 -12.848 1.00 88.75 342 ASN A C 1
ATOM 2887 O O . ASN A 1 342 ? -1.310 -7.622 -13.309 1.00 88.75 342 ASN A O 1
ATOM 2891 N N . ILE A 1 343 ? 0.793 -7.459 -12.547 1.00 89.50 343 ILE A N 1
ATOM 2892 C CA . ILE A 1 343 ? 0.928 -6.015 -12.777 1.00 89.50 343 ILE A CA 1
ATOM 2893 C C . ILE A 1 343 ? 0.958 -5.696 -14.276 1.00 89.50 343 ILE A C 1
ATOM 2895 O O . ILE A 1 343 ? 0.269 -4.770 -14.716 1.00 89.50 343 ILE A O 1
ATOM 2899 N N . SER A 1 344 ? 1.716 -6.459 -15.067 1.00 87.94 344 SER A N 1
ATOM 2900 C CA . SER A 1 344 ? 1.889 -6.208 -16.505 1.00 87.94 344 SER A CA 1
ATOM 2901 C C . SER A 1 344 ? 0.619 -6.466 -17.321 1.00 87.94 344 SER A C 1
ATOM 2903 O O . SER A 1 344 ? 0.471 -5.909 -18.407 1.00 87.94 344 SER A O 1
ATOM 2905 N N . SER A 1 345 ? -0.360 -7.197 -16.771 1.00 89.25 345 SER A N 1
ATOM 2906 C CA . SER A 1 345 ? -1.723 -7.282 -17.326 1.00 89.25 345 SER A CA 1
ATOM 2907 C C . SER A 1 345 ? -2.437 -5.921 -17.443 1.00 89.25 345 SER A C 1
ATOM 2909 O O . SER A 1 345 ? -3.406 -5.786 -18.193 1.00 89.25 345 SER A O 1
ATOM 2911 N N . GLN A 1 346 ? -1.980 -4.890 -16.716 1.00 89.75 346 GLN A N 1
ATOM 2912 C CA . GLN A 1 346 ? -2.574 -3.554 -16.722 1.00 89.75 346 GLN A CA 1
ATOM 2913 C C . GLN A 1 346 ? -1.498 -2.465 -16.784 1.00 89.75 346 GLN A C 1
ATOM 2915 O O . GLN A 1 346 ? -0.972 -2.038 -15.758 1.00 89.75 346 GLN A O 1
ATOM 2920 N N . SER A 1 347 ? -1.264 -1.897 -17.971 1.00 90.12 347 SER A N 1
ATOM 2921 C CA . SER A 1 347 ? -0.252 -0.845 -18.200 1.00 90.12 347 SER A CA 1
ATOM 2922 C C . SER A 1 347 ? -0.344 0.366 -17.252 1.00 90.12 347 SER A C 1
ATOM 2924 O O . SER A 1 347 ? 0.659 0.973 -16.889 1.00 90.12 347 SER A O 1
ATOM 2926 N N . ARG A 1 348 ? -1.544 0.701 -16.754 1.00 88.88 348 ARG A N 1
ATOM 2927 C CA . ARG A 1 348 ? -1.749 1.755 -15.734 1.00 88.88 348 ARG A CA 1
ATOM 2928 C C . ARG A 1 348 ? -1.322 1.365 -14.315 1.00 88.88 348 ARG A C 1
ATOM 2930 O O . ARG A 1 348 ? -1.090 2.259 -13.502 1.00 88.88 348 ARG A O 1
ATOM 2937 N N . VAL A 1 349 ? -1.293 0.073 -13.993 1.00 90.56 349 VAL A N 1
ATOM 2938 C CA . VAL A 1 349 ? -0.698 -0.453 -12.756 1.00 90.56 349 VAL A CA 1
ATOM 2939 C C . VAL A 1 349 ? 0.814 -0.517 -12.950 1.00 90.56 349 VAL A C 1
ATOM 2941 O O . VAL A 1 349 ? 1.522 0.072 -12.141 1.00 90.56 349 VAL A O 1
ATOM 2944 N N . LEU A 1 350 ? 1.288 -1.096 -14.061 1.00 93.12 350 LEU A N 1
ATOM 2945 C CA . LEU A 1 350 ? 2.712 -1.207 -14.400 1.00 93.12 350 LEU A CA 1
ATOM 2946 C C . LEU A 1 350 ? 3.434 0.149 -14.414 1.00 93.12 350 LEU A C 1
ATOM 2948 O O . LEU A 1 350 ? 4.440 0.312 -13.735 1.00 93.12 350 LEU A O 1
ATOM 2952 N N . MET A 1 351 ? 2.870 1.169 -15.065 1.00 92.62 351 MET A N 1
ATOM 2953 C CA . MET A 1 351 ? 3.401 2.541 -15.045 1.00 92.62 351 MET A CA 1
ATOM 2954 C C . MET A 1 351 ? 3.555 3.107 -13.618 1.00 92.62 351 MET A C 1
ATOM 2956 O O . MET A 1 351 ? 4.552 3.746 -13.288 1.00 92.62 351 MET A O 1
ATOM 2960 N N . ARG A 1 352 ? 2.585 2.856 -12.731 1.00 91.75 352 ARG A N 1
ATOM 2961 C CA . ARG A 1 352 ? 2.643 3.327 -11.334 1.00 91.75 352 ARG A CA 1
ATOM 2962 C C . ARG A 1 352 ? 3.614 2.516 -10.486 1.00 91.75 352 ARG A C 1
ATOM 2964 O O . ARG A 1 352 ? 4.283 3.089 -9.633 1.00 91.75 352 ARG A O 1
ATOM 2971 N N . PHE A 1 353 ? 3.685 1.212 -10.731 1.00 93.44 353 PHE A N 1
ATOM 2972 C CA . PHE A 1 353 ? 4.636 0.304 -10.110 1.00 93.44 353 PHE A CA 1
ATOM 2973 C C . PHE A 1 353 ? 6.070 0.725 -10.440 1.00 93.44 353 PHE A C 1
ATOM 2975 O O . PHE A 1 353 ? 6.830 1.036 -9.528 1.00 93.44 353 PHE A O 1
ATOM 2982 N N . LEU A 1 354 ? 6.389 0.873 -11.730 1.00 94.62 354 LEU A N 1
ATOM 2983 C CA . LEU A 1 354 ? 7.679 1.370 -12.207 1.00 94.62 354 LEU A CA 1
ATOM 2984 C C . LEU A 1 354 ? 8.005 2.748 -11.619 1.00 94.62 354 LEU A C 1
ATOM 2986 O O . LEU A 1 354 ? 9.114 2.931 -11.124 1.00 94.62 354 LEU A O 1
ATOM 2990 N N . LYS A 1 355 ? 7.045 3.692 -11.568 1.00 93.56 355 LYS A N 1
ATOM 2991 C CA . LYS A 1 355 ? 7.290 4.996 -10.920 1.00 93.56 355 LYS A CA 1
ATOM 2992 C C . LYS A 1 355 ? 7.595 4.865 -9.420 1.00 93.56 355 LYS A C 1
ATOM 2994 O O . LYS A 1 355 ? 8.434 5.603 -8.907 1.00 93.56 355 LYS A O 1
ATOM 2999 N N . SER A 1 356 ? 6.961 3.933 -8.709 1.00 93.44 356 SER A N 1
ATOM 3000 C CA . SER A 1 356 ? 7.313 3.672 -7.309 1.00 93.44 356 SER A CA 1
ATOM 3001 C C . SER A 1 356 ? 8.693 3.019 -7.183 1.00 93.44 356 SER A C 1
ATOM 3003 O O . SER A 1 356 ? 9.420 3.331 -6.245 1.00 93.44 356 SER A O 1
ATOM 3005 N N . CYS A 1 357 ? 9.088 2.158 -8.123 1.00 94.00 357 CYS A N 1
ATOM 3006 C CA . CYS A 1 357 ? 10.406 1.522 -8.122 1.00 94.00 357 CYS A CA 1
ATOM 3007 C C . CYS A 1 357 ? 11.521 2.537 -8.417 1.00 94.00 357 CYS A C 1
ATOM 3009 O O . CYS A 1 357 ? 12.478 2.586 -7.653 1.00 94.00 357 CYS A O 1
ATOM 3011 N N . THR A 1 358 ? 11.357 3.446 -9.392 1.00 94.00 358 THR A N 1
ATOM 3012 C CA . THR A 1 358 ? 12.350 4.508 -9.688 1.00 94.00 358 THR A CA 1
ATOM 3013 C C . THR A 1 358 ? 12.720 5.385 -8.488 1.00 94.00 358 THR A C 1
ATOM 3015 O O . THR A 1 358 ? 13.815 5.937 -8.467 1.00 94.00 358 THR A O 1
ATOM 3018 N N . THR A 1 359 ? 11.827 5.541 -7.503 1.00 93.00 359 THR A N 1
ATOM 3019 C CA . THR A 1 359 ? 12.066 6.370 -6.309 1.00 93.00 359 THR A CA 1
ATOM 3020 C C . THR A 1 359 ? 12.391 5.571 -5.047 1.00 93.00 359 THR A C 1
ATOM 3022 O O . THR A 1 359 ? 12.912 6.148 -4.098 1.00 93.00 359 THR A O 1
ATOM 3025 N N . THR A 1 360 ? 12.068 4.274 -5.010 1.00 94.44 360 THR A N 1
ATOM 3026 C CA . THR A 1 360 ? 12.181 3.431 -3.801 1.00 94.44 360 THR A CA 1
ATOM 3027 C C . THR A 1 360 ? 13.279 2.374 -3.922 1.00 94.44 360 THR A C 1
ATOM 3029 O O . THR A 1 360 ? 13.959 2.087 -2.944 1.00 94.44 360 THR A O 1
ATOM 3032 N N . PHE A 1 361 ? 13.467 1.821 -5.123 1.00 95.44 361 PHE A N 1
ATOM 3033 C CA . PHE A 1 361 ? 14.407 0.742 -5.438 1.00 95.44 361 PHE A CA 1
ATOM 3034 C C . PHE A 1 361 ? 15.137 1.031 -6.764 1.00 95.44 361 PHE A C 1
ATOM 3036 O O . PHE A 1 361 ? 15.015 0.250 -7.709 1.00 95.44 361 PHE A O 1
ATOM 3043 N N . PRO A 1 362 ? 15.860 2.165 -6.884 1.00 94.69 362 PRO A N 1
ATOM 3044 C CA . PRO A 1 362 ? 16.523 2.537 -8.133 1.00 94.69 362 PRO A CA 1
ATOM 3045 C C . PRO A 1 362 ? 17.558 1.493 -8.574 1.00 94.69 362 PRO A C 1
ATOM 3047 O O . PRO A 1 362 ? 17.652 1.219 -9.759 1.00 94.69 362 PRO A O 1
ATOM 3050 N N . GLU A 1 363 ? 18.269 0.874 -7.627 1.00 94.00 363 GLU A N 1
ATOM 3051 C CA . GLU A 1 363 ? 19.277 -0.176 -7.861 1.00 94.00 363 GLU A CA 1
ATOM 3052 C C . GLU A 1 363 ? 18.682 -1.508 -8.351 1.00 94.00 363 GLU A C 1
ATOM 3054 O O . GLU A 1 363 ? 19.395 -2.333 -8.908 1.00 94.00 363 GLU A O 1
ATOM 3059 N N . SER A 1 364 ? 17.380 -1.737 -8.146 1.00 94.38 364 SER A N 1
ATOM 3060 C CA . SER A 1 364 ? 16.678 -2.957 -8.578 1.00 94.38 364 SER A CA 1
ATOM 3061 C C . SER A 1 364 ? 15.853 -2.737 -9.850 1.00 94.38 364 SER A C 1
ATOM 3063 O O . SER A 1 364 ? 15.087 -3.612 -10.247 1.00 94.38 364 SER A O 1
ATOM 3065 N N . LEU A 1 365 ? 15.941 -1.556 -10.473 1.00 95.25 365 LEU A N 1
ATOM 3066 C CA . LEU A 1 365 ? 15.075 -1.206 -11.594 1.00 95.25 365 LEU A CA 1
ATOM 3067 C C . LEU A 1 365 ? 15.472 -1.934 -12.887 1.00 95.25 365 LEU A C 1
ATOM 3069 O O . LEU A 1 365 ? 14.572 -2.377 -13.597 1.00 95.25 365 LEU A O 1
ATOM 3073 N N . GLY A 1 366 ? 16.770 -2.129 -13.146 1.00 95.50 366 GLY A N 1
ATOM 3074 C CA . GLY A 1 366 ? 17.259 -3.016 -14.210 1.00 95.50 366 GLY A CA 1
ATOM 3075 C C . GLY A 1 366 ? 16.699 -4.441 -14.097 1.00 95.50 366 GLY A C 1
ATOM 3076 O O . GLY A 1 366 ? 16.032 -4.904 -15.020 1.00 95.50 366 GLY A O 1
ATOM 3077 N N . ASP A 1 367 ? 16.861 -5.096 -12.938 1.00 93.62 367 ASP A N 1
ATOM 3078 C CA . ASP A 1 367 ? 16.279 -6.425 -12.654 1.00 93.62 367 ASP A CA 1
ATOM 3079 C C . ASP A 1 367 ? 14.770 -6.465 -12.965 1.00 93.62 367 ASP A C 1
ATOM 3081 O O . ASP A 1 367 ? 14.285 -7.345 -13.675 1.00 93.62 367 ASP A O 1
ATOM 3085 N N . ILE A 1 368 ? 14.017 -5.475 -12.471 1.00 94.19 368 ILE A N 1
ATOM 3086 C CA . ILE A 1 368 ? 12.564 -5.375 -12.670 1.00 94.19 368 ILE A CA 1
ATOM 3087 C C . ILE A 1 368 ? 12.201 -5.237 -14.154 1.00 94.19 368 ILE A C 1
ATOM 3089 O O . ILE A 1 368 ? 11.246 -5.867 -14.608 1.00 94.19 368 ILE A O 1
ATOM 3093 N N . LEU A 1 369 ? 12.931 -4.416 -14.913 1.00 96.25 369 LEU A N 1
ATOM 3094 C CA . LEU A 1 369 ? 12.700 -4.228 -16.348 1.00 96.25 369 LEU A CA 1
ATOM 3095 C C . LEU A 1 369 ? 13.019 -5.502 -17.139 1.00 96.25 369 LEU A C 1
ATOM 3097 O O . LEU A 1 369 ? 12.247 -5.863 -18.026 1.00 96.25 369 LEU A O 1
ATOM 3101 N N . LEU A 1 370 ? 14.084 -6.217 -16.773 1.00 95.19 370 LEU A N 1
ATOM 3102 C CA . LEU A 1 370 ? 14.450 -7.496 -17.377 1.00 95.19 370 LEU A CA 1
ATOM 3103 C C . LEU A 1 370 ? 13.383 -8.580 -17.124 1.00 95.19 370 LEU A C 1
ATOM 3105 O O . LEU A 1 370 ? 12.980 -9.263 -18.065 1.00 95.19 370 LEU A O 1
ATOM 3109 N N . GLU A 1 371 ? 12.852 -8.700 -15.902 1.00 94.44 371 GLU A N 1
ATOM 3110 C CA . GLU A 1 371 ? 11.747 -9.633 -15.617 1.00 94.44 371 GLU A CA 1
ATOM 3111 C C . GLU A 1 371 ? 10.434 -9.247 -16.319 1.00 94.44 371 GLU A C 1
ATOM 3113 O O . GLU A 1 371 ? 9.675 -10.125 -16.727 1.00 94.44 371 GLU A O 1
ATOM 3118 N N . ILE A 1 372 ? 10.165 -7.952 -16.537 1.00 95.00 372 ILE A N 1
ATOM 3119 C CA . ILE A 1 372 ? 9.023 -7.513 -17.361 1.00 95.00 372 ILE A CA 1
ATOM 3120 C C . ILE A 1 372 ? 9.204 -7.947 -18.820 1.00 95.00 372 ILE A C 1
ATOM 3122 O O . ILE A 1 372 ? 8.236 -8.388 -19.440 1.00 95.00 372 ILE A O 1
ATOM 3126 N N . LEU A 1 373 ? 10.411 -7.819 -19.378 1.00 95.81 373 LEU A N 1
ATOM 3127 C CA . LEU A 1 373 ? 10.701 -8.145 -20.778 1.00 95.81 373 LEU A CA 1
ATOM 3128 C C . LEU A 1 373 ? 10.679 -9.655 -21.056 1.00 95.81 373 LEU A C 1
ATOM 3130 O O . LEU A 1 373 ? 10.182 -10.060 -22.103 1.00 95.81 373 LEU A O 1
ATOM 3134 N N . LYS A 1 374 ? 11.106 -10.487 -20.096 1.00 94.94 374 LYS A N 1
ATOM 3135 C CA . LYS A 1 374 ? 11.008 -11.960 -20.162 1.00 94.94 374 LYS A CA 1
ATOM 3136 C C . LYS A 1 374 ? 9.571 -12.494 -20.266 1.00 94.94 374 LYS A C 1
ATOM 3138 O O . LYS A 1 374 ? 9.380 -13.651 -20.641 1.00 94.94 374 LYS A O 1
ATOM 3143 N N . LEU A 1 375 ? 8.550 -11.701 -19.925 1.00 93.88 375 LEU A N 1
ATOM 3144 C CA . LEU A 1 375 ? 7.155 -12.135 -20.021 1.00 93.88 375 LEU A CA 1
ATOM 3145 C C . LEU A 1 375 ? 6.657 -12.226 -21.475 1.00 93.88 375 LEU A C 1
ATOM 3147 O O . LEU A 1 375 ? 7.009 -11.392 -22.311 1.00 93.88 375 LEU A O 1
ATOM 3151 N N . PRO A 1 376 ? 5.686 -13.113 -21.765 1.00 93.06 376 PRO A N 1
ATOM 3152 C CA . PRO A 1 376 ? 4.884 -13.025 -22.981 1.00 93.06 376 PRO A CA 1
ATOM 3153 C C . PRO A 1 376 ? 4.258 -11.631 -23.142 1.00 93.06 376 PRO A C 1
ATOM 3155 O O . PRO A 1 376 ? 3.570 -11.126 -22.248 1.00 93.06 376 PRO A O 1
ATOM 3158 N N . GLU A 1 377 ? 4.484 -11.009 -24.302 1.00 94.62 377 GLU A N 1
ATOM 3159 C CA . GLU A 1 377 ? 4.109 -9.617 -24.612 1.00 94.62 377 GLU A CA 1
ATOM 3160 C C . GLU A 1 377 ? 4.789 -8.555 -23.711 1.00 94.62 377 GLU A C 1
ATOM 3162 O O . GLU A 1 377 ? 4.320 -7.416 -23.657 1.00 94.62 377 GLU A O 1
ATOM 3167 N N . GLY A 1 378 ? 5.876 -8.897 -23.006 1.00 94.00 378 GLY A N 1
ATOM 3168 C CA . GLY A 1 378 ? 6.595 -8.042 -22.052 1.00 94.00 378 GLY A CA 1
ATOM 3169 C C . GLY A 1 378 ? 6.967 -6.677 -22.625 1.00 94.00 378 GLY A C 1
ATOM 3170 O O . GLY A 1 378 ? 6.500 -5.648 -22.126 1.00 94.00 378 GLY A O 1
ATOM 3171 N N . LYS A 1 379 ? 7.677 -6.665 -23.763 1.00 96.62 379 LYS A N 1
ATOM 3172 C CA . LYS A 1 379 ? 7.935 -5.464 -24.577 1.00 96.62 379 LYS A CA 1
ATOM 3173 C C . LYS A 1 379 ? 6.671 -4.652 -24.855 1.00 96.62 379 LYS A C 1
ATOM 3175 O O . LYS A 1 379 ? 6.626 -3.459 -24.567 1.00 96.62 379 LYS A O 1
ATOM 3180 N N . ALA A 1 380 ? 5.608 -5.272 -25.366 1.00 95.81 380 ALA A N 1
ATOM 3181 C CA . ALA A 1 380 ? 4.373 -4.560 -25.710 1.00 95.81 380 ALA A CA 1
ATOM 3182 C C . ALA A 1 380 ? 3.671 -3.956 -24.473 1.00 95.81 380 ALA A C 1
ATOM 3184 O O . ALA A 1 380 ? 3.101 -2.860 -24.539 1.00 95.81 380 ALA A O 1
ATOM 3185 N N . LYS A 1 381 ? 3.743 -4.630 -23.320 1.00 95.12 381 LYS A N 1
ATOM 3186 C CA . LYS A 1 381 ? 3.221 -4.154 -22.027 1.00 95.12 381 LYS A CA 1
ATOM 3187 C C . LYS A 1 381 ? 4.059 -2.997 -21.475 1.00 95.12 381 LYS A C 1
ATOM 3189 O O . LYS A 1 381 ? 3.484 -2.000 -21.030 1.00 95.12 381 LYS A O 1
ATOM 3194 N N . LEU A 1 382 ? 5.387 -3.062 -21.584 1.00 95.38 382 LEU A N 1
ATOM 3195 C CA . LEU A 1 382 ? 6.295 -1.976 -21.210 1.00 95.38 382 LEU A CA 1
ATOM 3196 C C . LEU A 1 382 ? 6.110 -0.753 -22.127 1.00 95.38 382 LEU A C 1
ATOM 3198 O O . LEU A 1 382 ? 5.781 0.330 -21.636 1.00 95.38 382 LEU A O 1
ATOM 3202 N N . ILE A 1 383 ? 6.180 -0.937 -23.452 1.00 95.69 383 ILE A N 1
ATOM 3203 C CA . ILE A 1 383 ? 5.935 0.100 -24.470 1.00 95.69 383 ILE A CA 1
ATOM 3204 C C . ILE A 1 383 ? 4.568 0.763 -24.267 1.00 95.69 383 ILE A C 1
ATOM 3206 O O . ILE A 1 383 ? 4.490 1.990 -24.213 1.00 95.69 383 ILE A O 1
ATOM 3210 N N . SER A 1 384 ? 3.484 -0.002 -24.093 1.00 93.19 384 SER A N 1
ATOM 3211 C CA . SER A 1 384 ? 2.139 0.564 -23.864 1.00 93.19 384 SER A CA 1
ATOM 3212 C C . SER A 1 384 ? 1.959 1.245 -22.500 1.00 93.19 384 SER A C 1
ATOM 3214 O O . SER A 1 384 ? 0.976 1.965 -22.305 1.00 93.19 384 SER A O 1
ATOM 3216 N N . SER A 1 385 ? 2.895 1.047 -21.567 1.00 91.50 385 SER A N 1
ATOM 3217 C CA . SER A 1 385 ? 2.942 1.751 -20.283 1.00 91.50 385 SER A CA 1
ATOM 3218 C C . SER A 1 385 ? 3.685 3.080 -20.397 1.00 91.50 385 SER A C 1
ATOM 3220 O O . SER A 1 385 ? 3.167 4.092 -19.929 1.00 91.50 385 SER A O 1
ATOM 3222 N N . VAL A 1 386 ? 4.869 3.093 -21.024 1.00 91.06 386 VAL A N 1
ATOM 3223 C CA . VAL A 1 386 ? 5.708 4.300 -21.185 1.00 91.06 386 VAL A CA 1
ATOM 3224 C C . VAL A 1 386 ? 5.203 5.246 -22.279 1.00 91.06 386 VAL A C 1
ATOM 3226 O O . VAL A 1 386 ? 5.384 6.458 -22.165 1.00 91.06 386 VAL A O 1
ATOM 3229 N N . SER A 1 387 ? 4.523 4.720 -23.304 1.00 89.00 387 SER A N 1
ATOM 3230 C CA . SER A 1 387 ? 4.035 5.509 -24.440 1.00 89.00 387 SER A CA 1
ATOM 3231 C C . SER A 1 387 ? 2.897 6.455 -24.060 1.00 89.00 387 SER A C 1
ATOM 3233 O O . SER A 1 387 ? 1.803 6.033 -23.669 1.00 89.00 387 SER A O 1
ATOM 3235 N N . LEU A 1 388 ? 3.093 7.753 -24.301 1.00 73.62 388 LEU A N 1
ATOM 3236 C CA . LEU A 1 388 ? 1.999 8.722 -24.262 1.00 73.62 388 LEU A CA 1
ATOM 3237 C C . LEU A 1 388 ? 1.050 8.521 -25.451 1.00 73.62 388 LEU A C 1
ATOM 3239 O O . LEU A 1 388 ? 1.291 9.014 -26.550 1.00 73.62 388 LEU A O 1
ATOM 3243 N N . THR A 1 389 ? -0.087 7.860 -25.223 1.00 68.50 389 THR A N 1
ATOM 3244 C CA . THR A 1 389 ? -1.184 7.843 -26.204 1.00 68.50 389 THR A CA 1
ATOM 3245 C C . THR A 1 389 ? -1.805 9.251 -26.329 1.00 68.50 389 THR A C 1
ATOM 3247 O O . THR A 1 389 ? -2.343 9.757 -25.338 1.00 68.50 389 THR A O 1
ATOM 3250 N N . PRO A 1 390 ? -1.810 9.907 -27.514 1.00 57.53 390 PRO A N 1
ATOM 3251 C CA . PRO A 1 390 ? -2.191 11.329 -27.651 1.00 57.53 390 PRO A CA 1
ATOM 3252 C C . PRO A 1 390 ? -3.669 11.692 -27.394 1.00 57.53 390 PRO A C 1
ATOM 3254 O O . PRO A 1 390 ? -4.126 12.783 -27.727 1.00 57.53 390 PRO A O 1
ATOM 3257 N N . ILE A 1 391 ? -4.466 10.772 -26.851 1.00 50.56 391 ILE A N 1
ATOM 3258 C CA . ILE A 1 391 ? -5.935 10.820 -26.893 1.00 50.56 391 ILE A CA 1
ATOM 3259 C C . ILE A 1 391 ? -6.540 11.297 -25.553 1.00 50.56 391 ILE A C 1
ATOM 3261 O O . ILE A 1 391 ? -7.718 11.653 -25.496 1.00 50.56 391 ILE A O 1
ATOM 3265 N N . SER A 1 392 ? -5.758 11.379 -24.463 1.00 48.66 392 SER A N 1
ATOM 3266 C CA . SER A 1 392 ? -6.282 11.659 -23.109 1.00 48.66 392 SER A CA 1
ATOM 3267 C C . SER A 1 392 ? -5.779 12.930 -22.403 1.00 48.66 392 SER A C 1
ATOM 3269 O O . SER A 1 392 ? -6.063 13.092 -21.215 1.00 48.66 392 SER A O 1
ATOM 3271 N N . TYR A 1 393 ? -5.107 13.867 -23.088 1.00 53.09 393 TYR A N 1
ATOM 3272 C CA . TYR A 1 393 ? -4.478 15.065 -22.481 1.00 53.09 393 TYR A CA 1
ATOM 3273 C C . TYR A 1 393 ? -5.381 15.945 -21.583 1.00 53.09 393 TYR A C 1
ATOM 3275 O O . TYR A 1 393 ? -4.877 16.733 -20.785 1.00 53.09 393 TYR A O 1
ATOM 3283 N N . ARG A 1 394 ? -6.714 15.822 -21.670 1.00 54.66 394 ARG A N 1
ATOM 3284 C CA . ARG A 1 394 ? -7.675 16.554 -20.818 1.00 54.66 394 ARG A CA 1
ATOM 3285 C C . ARG A 1 394 ? -7.994 15.889 -19.468 1.00 54.66 394 ARG A C 1
ATOM 3287 O O . ARG A 1 394 ? -8.753 16.472 -18.695 1.00 54.66 394 ARG A O 1
ATOM 3294 N N . VAL A 1 395 ? -7.475 14.694 -19.160 1.00 48.19 395 VAL A N 1
ATOM 3295 C CA . VAL A 1 395 ? -7.884 13.920 -17.967 1.00 48.19 395 VAL A CA 1
ATOM 3296 C C . VAL A 1 395 ? -6.727 13.696 -16.982 1.00 48.19 395 VAL A C 1
ATOM 3298 O O . VAL A 1 395 ? -5.973 12.737 -17.089 1.00 48.19 395 VAL A O 1
ATOM 3301 N N . SER A 1 396 ? -6.698 14.532 -15.937 1.00 54.53 396 SER A N 1
ATOM 3302 C CA . SER A 1 396 ? -5.786 14.496 -14.777 1.00 54.53 396 SER A CA 1
ATOM 3303 C C . SER A 1 396 ? -4.322 14.885 -15.034 1.00 54.53 396 SER A C 1
ATOM 3305 O O . SER A 1 396 ? -3.510 14.089 -15.499 1.00 54.53 396 SER A O 1
ATOM 3307 N N . LEU A 1 397 ? -3.954 16.078 -14.549 1.00 52.72 397 LEU A N 1
ATOM 3308 C CA . LEU A 1 397 ? -2.565 16.543 -14.400 1.00 52.72 397 LEU A CA 1
ATOM 3309 C C . LEU A 1 397 ? -1.674 15.566 -13.606 1.00 52.72 397 LEU A C 1
ATOM 3311 O O . LEU A 1 397 ? -0.473 15.517 -13.839 1.00 52.72 397 LEU A O 1
ATOM 3315 N N . TYR A 1 398 ? -2.251 14.775 -12.693 1.00 50.66 398 TYR A N 1
ATOM 3316 C CA . TYR A 1 398 ? -1.507 13.905 -11.772 1.00 50.66 398 TYR A CA 1
ATOM 3317 C C . TYR A 1 398 ? -1.118 12.534 -12.343 1.00 50.66 398 TYR A C 1
ATOM 3319 O O . TYR A 1 398 ? -0.420 11.790 -11.666 1.00 50.66 398 TYR A O 1
ATOM 3327 N N . ASN A 1 399 ? -1.542 12.197 -13.567 1.00 59.41 399 ASN A N 1
ATOM 3328 C CA . ASN A 1 399 ? -1.009 11.041 -14.303 1.00 59.41 399 ASN A CA 1
ATOM 3329 C C . ASN A 1 399 ? -0.057 11.481 -15.440 1.00 59.41 399 ASN A C 1
ATOM 3331 O O . ASN A 1 399 ? 0.196 10.692 -16.347 1.00 59.41 399 ASN A O 1
ATOM 3335 N N . ARG A 1 400 ? 0.438 12.733 -15.447 1.00 71.62 400 ARG A N 1
ATOM 3336 C CA . ARG A 1 400 ? 1.495 13.137 -16.387 1.00 71.62 400 ARG A CA 1
ATOM 3337 C C . ARG A 1 400 ? 2.765 12.349 -16.059 1.00 71.62 400 ARG A C 1
ATOM 3339 O O . ARG A 1 400 ? 3.301 12.477 -14.960 1.00 71.62 400 ARG A O 1
ATOM 3346 N N . ILE A 1 401 ? 3.223 11.550 -17.019 1.00 78.75 401 ILE A N 1
ATOM 3347 C CA . ILE A 1 401 ? 4.548 10.927 -16.996 1.00 78.75 401 ILE A CA 1
ATOM 3348 C C . ILE A 1 401 ? 5.585 12.067 -16.935 1.00 78.75 401 ILE A C 1
ATOM 3350 O O . ILE A 1 401 ? 5.437 13.064 -17.641 1.00 78.75 401 ILE A O 1
ATOM 3354 N N . ASN A 1 402 ? 6.583 11.969 -16.050 1.00 85.38 402 ASN A N 1
ATOM 3355 C CA . ASN A 1 402 ? 7.674 12.949 -15.975 1.00 85.38 402 ASN A CA 1
ATOM 3356 C C . ASN A 1 402 ? 8.767 12.539 -16.985 1.00 85.38 402 ASN A C 1
ATOM 3358 O O . ASN A 1 402 ? 9.166 11.373 -16.941 1.00 85.38 402 ASN A O 1
ATOM 3362 N N . PRO A 1 403 ? 9.285 13.444 -17.842 1.00 90.12 403 PRO A N 1
ATOM 3363 C CA . PRO A 1 403 ? 10.483 13.184 -18.637 1.00 90.12 403 PRO A CA 1
ATOM 3364 C C . PRO A 1 403 ? 11.636 12.560 -17.838 1.00 90.12 403 PRO A C 1
ATOM 3366 O O . PRO A 1 403 ? 12.193 11.582 -18.315 1.00 90.12 403 PRO A O 1
ATOM 3369 N N . LEU A 1 404 ? 11.922 13.007 -16.601 1.00 91.06 404 LEU A N 1
ATOM 3370 C CA . LEU A 1 404 ? 12.971 12.390 -15.762 1.00 91.06 404 LEU A CA 1
ATOM 3371 C C . LEU A 1 404 ? 12.750 10.894 -15.521 1.00 91.06 404 LEU A C 1
ATOM 3373 O O . LEU A 1 404 ? 13.688 10.106 -15.552 1.00 91.06 404 LEU A O 1
ATOM 3377 N N . PHE A 1 405 ? 11.505 10.504 -15.255 1.00 93.56 405 PHE A N 1
ATOM 3378 C CA . PHE A 1 405 ? 11.150 9.115 -14.982 1.00 93.56 405 PHE A CA 1
ATOM 3379 C C . PHE A 1 405 ? 11.340 8.246 -16.238 1.00 93.56 405 PHE A C 1
ATOM 3381 O O . PHE A 1 405 ? 11.826 7.122 -16.138 1.00 93.56 405 PHE A O 1
ATOM 3388 N N . LEU A 1 406 ? 11.028 8.791 -17.420 1.00 94.50 406 LEU A N 1
ATOM 3389 C CA . LEU A 1 406 ? 11.334 8.138 -18.691 1.00 94.50 406 LEU A CA 1
ATOM 3390 C C . LEU A 1 406 ? 12.841 8.060 -18.947 1.00 94.50 406 LEU A C 1
ATOM 3392 O O . LEU A 1 406 ? 13.322 6.991 -19.301 1.00 94.50 406 LEU A O 1
ATOM 3396 N N . SER A 1 407 ? 13.589 9.140 -18.711 1.00 95.19 407 SER A N 1
ATOM 3397 C CA . SER A 1 407 ? 15.052 9.146 -18.810 1.00 95.19 407 SER A CA 1
ATOM 3398 C C . SER A 1 407 ? 15.701 8.123 -17.877 1.00 95.19 407 SER A C 1
ATOM 3400 O O . SER A 1 407 ? 16.636 7.454 -18.297 1.00 95.19 407 SER A O 1
ATOM 3402 N N . LYS A 1 408 ? 15.190 7.937 -16.650 1.00 95.88 408 LYS A N 1
ATOM 3403 C CA . LYS A 1 408 ? 15.714 6.917 -15.730 1.00 95.88 408 LYS A CA 1
ATOM 3404 C C . LYS A 1 408 ? 15.409 5.497 -16.211 1.00 95.88 408 LYS A C 1
ATOM 3406 O O . LYS A 1 408 ? 16.319 4.685 -16.191 1.00 95.88 408 LYS A O 1
ATOM 3411 N N . ILE A 1 409 ? 14.201 5.199 -16.707 1.00 96.62 409 ILE A N 1
ATOM 3412 C CA . ILE A 1 409 ? 13.939 3.887 -17.337 1.00 96.62 409 ILE A CA 1
ATOM 3413 C C . ILE A 1 409 ? 14.834 3.682 -18.564 1.00 96.62 409 ILE A C 1
ATOM 3415 O O . ILE A 1 409 ? 15.380 2.598 -18.725 1.00 96.62 409 ILE A O 1
ATOM 3419 N N . LYS A 1 410 ? 15.017 4.707 -19.409 1.00 97.31 410 LYS A N 1
ATOM 3420 C CA . LYS A 1 410 ? 15.900 4.615 -20.578 1.00 97.31 410 LYS A CA 1
ATOM 3421 C C . LYS A 1 410 ? 17.337 4.284 -20.168 1.00 97.31 410 LYS A C 1
ATOM 3423 O O . LYS A 1 410 ? 17.919 3.390 -20.758 1.00 97.31 410 LYS A O 1
ATOM 3428 N N . TYR A 1 411 ? 17.850 4.941 -19.130 1.00 97.38 411 TYR A N 1
ATOM 3429 C CA . TYR A 1 411 ? 19.190 4.695 -18.604 1.00 97.38 411 TYR A CA 1
ATOM 3430 C C . TYR A 1 411 ? 19.372 3.259 -18.078 1.00 97.38 411 TYR A C 1
ATOM 3432 O O . TYR A 1 411 ? 20.362 2.620 -18.403 1.00 97.38 411 TYR A O 1
ATOM 3440 N N . GLU A 1 412 ? 18.404 2.701 -17.339 1.00 97.81 412 GLU A N 1
ATOM 3441 C CA . GLU A 1 412 ? 18.493 1.287 -16.922 1.00 97.81 412 GLU A CA 1
ATOM 3442 C C . GLU A 1 412 ? 18.455 0.318 -18.115 1.00 97.81 412 GLU A C 1
ATOM 3444 O O . GLU A 1 412 ? 19.099 -0.724 -18.080 1.00 97.81 412 GLU A O 1
ATOM 3449 N N . LEU A 1 413 ? 17.707 0.649 -19.174 1.00 97.44 413 LEU A N 1
ATOM 3450 C CA . LEU A 1 413 ? 17.695 -0.127 -20.417 1.00 97.44 413 LEU A CA 1
ATOM 3451 C C . LEU A 1 413 ? 19.031 -0.007 -21.177 1.00 97.44 413 LEU A C 1
ATOM 3453 O O . LEU A 1 413 ? 19.511 -1.002 -21.708 1.00 97.44 413 LEU A O 1
ATOM 3457 N N . GLU A 1 414 ? 19.651 1.177 -21.184 1.00 97.50 414 GLU A N 1
ATOM 3458 C CA . GLU A 1 414 ? 20.987 1.414 -21.749 1.00 97.50 414 GLU A CA 1
ATOM 3459 C C . GLU A 1 414 ? 22.070 0.620 -21.003 1.00 97.50 414 GLU A C 1
ATOM 3461 O O . GLU A 1 414 ? 22.917 0.012 -21.650 1.00 97.50 414 GLU A O 1
ATOM 3466 N N . GLU A 1 415 ? 22.013 0.558 -19.669 1.00 97.56 415 GLU A N 1
ATOM 3467 C CA . GLU A 1 415 ? 22.899 -0.294 -18.865 1.00 97.56 415 GLU A CA 1
ATOM 3468 C C . GLU A 1 415 ? 22.636 -1.789 -19.125 1.00 97.56 415 GLU A C 1
ATOM 3470 O O . GLU A 1 415 ? 23.584 -2.543 -19.321 1.00 97.56 415 GLU A O 1
ATOM 3475 N N . LEU A 1 416 ? 21.372 -2.236 -19.200 1.00 97.19 416 LEU A N 1
ATOM 3476 C CA . LEU A 1 416 ? 21.031 -3.639 -19.492 1.00 97.19 416 LEU A CA 1
ATOM 3477 C C . LEU A 1 416 ? 21.589 -4.126 -20.842 1.00 97.19 416 LEU A C 1
ATOM 3479 O O . LEU A 1 416 ? 22.040 -5.269 -20.923 1.00 97.19 416 LEU A O 1
ATOM 3483 N N . LEU A 1 417 ? 21.618 -3.277 -21.879 1.00 97.31 417 LEU A N 1
ATOM 3484 C CA . LEU A 1 417 ? 22.218 -3.623 -23.179 1.00 97.31 417 LEU A CA 1
ATOM 3485 C C . LEU A 1 417 ? 23.714 -3.969 -23.094 1.00 97.31 417 LEU A C 1
ATOM 3487 O O . LEU A 1 417 ? 24.214 -4.680 -23.961 1.00 97.31 417 LEU A O 1
ATOM 3491 N N . LEU A 1 418 ? 24.435 -3.500 -22.070 1.00 97.06 418 LEU A N 1
ATOM 3492 C CA . LEU A 1 418 ? 25.864 -3.788 -21.893 1.00 97.06 418 LEU A CA 1
ATOM 3493 C C . LEU A 1 418 ? 26.139 -5.203 -21.348 1.00 97.06 418 LEU A C 1
ATOM 3495 O O . LEU A 1 418 ? 27.294 -5.629 -21.342 1.00 97.06 418 LEU A O 1
ATOM 3499 N N . TRP A 1 419 ? 25.106 -5.918 -20.885 1.00 96.31 419 TRP A N 1
ATOM 3500 C CA . TRP A 1 419 ? 25.229 -7.187 -20.150 1.00 96.31 419 TRP A CA 1
ATOM 3501 C C . TRP A 1 419 ? 24.363 -8.331 -20.711 1.00 96.31 419 TRP A C 1
ATOM 3503 O O . TRP A 1 419 ? 24.221 -9.362 -20.052 1.00 96.31 419 TRP A O 1
ATOM 3513 N N . ILE A 1 420 ? 23.746 -8.159 -21.886 1.00 96.56 420 ILE A N 1
ATOM 3514 C CA . ILE A 1 420 ? 22.786 -9.115 -22.462 1.00 96.56 420 ILE A CA 1
ATOM 3515 C C . ILE A 1 420 ? 23.334 -9.732 -23.754 1.00 96.56 420 ILE A C 1
ATOM 3517 O O . ILE A 1 420 ? 23.479 -9.054 -24.765 1.00 96.56 420 ILE A O 1
ATOM 3521 N N . ASP A 1 421 ? 23.564 -11.048 -23.710 1.00 96.19 421 ASP A N 1
ATOM 3522 C CA . ASP A 1 421 ? 24.047 -11.873 -24.831 1.00 96.19 421 ASP A CA 1
ATOM 3523 C C . ASP A 1 421 ? 22.912 -12.464 -25.711 1.00 96.19 421 ASP A C 1
ATOM 3525 O O . ASP A 1 421 ? 23.176 -13.274 -26.599 1.00 96.19 421 ASP A O 1
ATOM 3529 N N . ASP A 1 422 ? 21.638 -12.131 -25.453 1.00 96.62 422 ASP A N 1
ATOM 3530 C CA . ASP A 1 422 ? 20.480 -12.625 -26.225 1.00 96.62 422 ASP A CA 1
ATOM 3531 C C . ASP A 1 422 ? 20.024 -11.575 -27.249 1.00 96.62 422 ASP A C 1
ATOM 3533 O O . ASP A 1 422 ? 19.423 -10.562 -26.880 1.00 96.62 422 ASP A O 1
ATOM 3537 N N . ASP A 1 423 ? 20.270 -11.848 -28.536 1.00 95.81 423 ASP A N 1
ATOM 3538 C CA . ASP A 1 423 ? 19.908 -10.988 -29.675 1.00 95.81 423 ASP A CA 1
ATOM 3539 C C . ASP A 1 423 ? 18.431 -10.535 -29.652 1.00 95.81 423 ASP A C 1
ATOM 3541 O O . ASP A 1 423 ? 18.115 -9.393 -29.987 1.00 95.81 423 ASP A O 1
ATOM 3545 N N . ASN A 1 424 ? 17.507 -11.406 -29.224 1.00 94.75 424 ASN A N 1
ATOM 3546 C CA . ASN A 1 424 ? 16.073 -11.094 -29.194 1.00 94.75 424 ASN A CA 1
ATOM 3547 C C . ASN A 1 424 ? 15.752 -10.112 -28.060 1.00 94.75 424 ASN A C 1
ATOM 3549 O O . ASN A 1 424 ? 14.939 -9.205 -28.224 1.00 94.75 424 ASN A O 1
ATOM 3553 N N . MET A 1 425 ? 16.398 -10.293 -26.905 1.00 96.50 425 MET A N 1
ATOM 3554 C CA . MET A 1 425 ? 16.252 -9.404 -25.751 1.00 96.50 425 MET A CA 1
ATOM 3555 C C . MET A 1 425 ? 16.902 -8.040 -26.023 1.00 96.50 425 MET A C 1
ATOM 3557 O O . MET A 1 425 ? 16.342 -7.011 -25.647 1.00 96.50 425 MET A O 1
ATOM 3561 N N . HIS A 1 426 ? 18.041 -8.025 -26.721 1.00 97.00 426 HIS A N 1
ATOM 3562 C CA . HIS A 1 426 ? 18.696 -6.812 -27.206 1.00 97.00 426 HIS A CA 1
ATOM 3563 C C . HIS A 1 426 ? 17.751 -5.988 -28.100 1.00 97.00 426 HIS A C 1
ATOM 3565 O O . HIS A 1 426 ? 17.482 -4.821 -27.803 1.00 97.00 426 HIS A O 1
ATOM 3571 N N . ASP A 1 427 ? 17.171 -6.597 -29.140 1.00 96.75 427 ASP A N 1
ATOM 3572 C CA . ASP A 1 427 ? 16.215 -5.919 -30.028 1.00 96.75 427 ASP A CA 1
ATOM 3573 C C . ASP A 1 427 ? 14.947 -5.455 -29.283 1.00 96.75 427 ASP A C 1
ATOM 3575 O O . ASP A 1 427 ? 14.462 -4.338 -29.507 1.00 96.75 427 ASP A O 1
ATOM 3579 N N . ASP A 1 428 ? 14.436 -6.253 -28.337 1.00 97.19 428 ASP A N 1
ATOM 3580 C CA . ASP A 1 428 ? 13.275 -5.879 -27.522 1.00 97.19 428 ASP A CA 1
ATOM 3581 C C . ASP A 1 428 ? 13.542 -4.658 -26.621 1.00 97.19 428 ASP A C 1
ATOM 3583 O O . ASP A 1 428 ? 12.666 -3.796 -26.460 1.00 97.19 428 ASP A O 1
ATOM 3587 N N . ILE A 1 429 ? 14.756 -4.541 -26.075 1.00 97.44 429 ILE A N 1
ATOM 3588 C CA . ILE A 1 429 ? 15.203 -3.380 -25.296 1.00 97.44 429 ILE A CA 1
ATOM 3589 C C . ILE A 1 429 ? 15.374 -2.150 -26.196 1.00 97.44 429 ILE A C 1
ATOM 3591 O O . ILE A 1 429 ? 14.888 -1.068 -25.849 1.00 97.44 429 ILE A O 1
ATOM 3595 N N . VAL A 1 430 ? 15.992 -2.306 -27.370 1.00 97.69 430 VAL A N 1
ATOM 3596 C CA . VAL A 1 430 ? 16.183 -1.223 -28.348 1.00 97.69 430 VAL A CA 1
ATOM 3597 C C . VAL A 1 430 ? 14.836 -0.665 -28.832 1.00 97.69 430 VAL A C 1
ATOM 3599 O O . VAL A 1 430 ? 14.671 0.555 -28.925 1.00 97.69 430 VAL A O 1
ATOM 3602 N N . GLU A 1 431 ? 13.826 -1.506 -29.076 1.00 97.06 431 GLU A N 1
ATOM 3603 C CA . GLU A 1 431 ? 12.457 -1.043 -29.355 1.00 97.06 431 GLU A CA 1
ATOM 3604 C C . GLU A 1 431 ? 11.849 -0.255 -28.179 1.00 97.06 431 GLU A C 1
ATOM 3606 O O . GLU A 1 431 ? 11.220 0.792 -28.386 1.00 97.06 431 GLU A O 1
ATOM 3611 N N . CYS A 1 432 ? 12.051 -0.716 -26.939 1.00 97.00 432 CYS A N 1
ATOM 3612 C CA . CYS A 1 432 ? 11.566 -0.017 -25.748 1.00 97.00 432 CYS A CA 1
ATOM 3613 C C . CYS A 1 432 ? 12.231 1.358 -25.574 1.00 97.00 432 CYS A C 1
ATOM 3615 O O . CYS A 1 432 ? 11.536 2.338 -25.296 1.00 97.00 432 CYS A O 1
ATOM 3617 N N . MET A 1 433 ? 13.545 1.462 -25.791 1.00 97.62 433 MET A N 1
ATOM 3618 C CA . MET A 1 433 ? 14.287 2.725 -25.733 1.00 97.62 433 MET A CA 1
ATOM 3619 C C . MET A 1 433 ? 13.778 3.735 -26.767 1.00 97.62 433 MET A C 1
ATOM 3621 O O . MET A 1 433 ? 13.427 4.854 -26.388 1.00 97.62 433 MET A O 1
ATOM 3625 N N . HIS A 1 434 ? 13.621 3.341 -28.035 1.00 96.88 434 HIS A N 1
ATOM 3626 C CA . HIS A 1 434 ? 13.071 4.224 -29.073 1.00 96.88 434 HIS A CA 1
ATOM 3627 C C . HIS A 1 434 ? 11.634 4.689 -28.757 1.00 96.88 434 HIS A C 1
ATOM 3629 O O . HIS A 1 434 ? 11.270 5.842 -29.015 1.00 96.88 434 HIS A O 1
ATOM 3635 N N . ALA A 1 435 ? 10.796 3.826 -28.167 1.00 95.31 435 ALA A N 1
ATOM 3636 C CA . ALA A 1 435 ? 9.450 4.205 -27.727 1.00 95.31 435 ALA A CA 1
ATOM 3637 C C . ALA A 1 435 ? 9.467 5.232 -26.574 1.00 95.31 435 ALA A C 1
ATOM 3639 O O . ALA A 1 435 ? 8.594 6.108 -26.502 1.00 95.31 435 ALA A O 1
ATOM 3640 N N . ILE A 1 436 ? 10.469 5.153 -25.695 1.00 94.94 436 ILE A N 1
ATOM 3641 C CA . ILE A 1 436 ? 10.699 6.108 -24.606 1.00 94.94 436 ILE A CA 1
ATOM 3642 C C . ILE A 1 436 ? 11.208 7.448 -25.149 1.00 94.94 436 ILE A C 1
ATOM 3644 O O . ILE A 1 436 ? 10.632 8.483 -24.812 1.00 94.94 436 ILE A O 1
ATOM 3648 N N . GLU A 1 437 ? 12.216 7.450 -26.024 1.00 95.69 437 GLU A N 1
ATOM 3649 C CA . GLU A 1 437 ? 12.760 8.665 -26.653 1.00 95.69 437 GLU A CA 1
ATOM 3650 C C . GLU A 1 437 ? 11.668 9.452 -27.376 1.00 95.69 437 GLU A C 1
ATOM 3652 O O . GLU A 1 437 ? 11.419 10.612 -27.051 1.00 95.69 437 GLU A O 1
ATOM 3657 N N . LYS A 1 438 ? 10.914 8.786 -28.254 1.00 94.56 438 LYS A N 1
ATOM 3658 C CA . LYS A 1 438 ? 9.765 9.360 -28.968 1.00 94.56 438 LYS A CA 1
ATOM 3659 C C . LYS A 1 438 ? 8.691 9.925 -28.028 1.00 94.56 438 LYS A C 1
ATOM 3661 O O . LYS A 1 438 ? 8.008 10.897 -28.361 1.00 94.56 438 LYS A O 1
ATOM 3666 N N . SER A 1 439 ? 8.537 9.340 -26.839 1.00 91.88 439 SER A N 1
ATOM 3667 C CA . SER A 1 439 ? 7.626 9.846 -25.805 1.00 91.88 439 SER A CA 1
ATOM 3668 C C . SER A 1 439 ? 8.179 11.084 -25.088 1.00 91.88 439 SER A C 1
ATOM 3670 O O . SER A 1 439 ? 7.402 11.983 -24.765 1.00 91.88 439 SER A O 1
ATOM 3672 N N . ILE A 1 440 ? 9.497 11.176 -24.880 1.00 91.94 440 ILE A N 1
ATOM 3673 C CA . ILE A 1 440 ? 10.177 12.372 -24.355 1.00 91.94 440 ILE A CA 1
ATOM 3674 C C . ILE A 1 440 ? 10.129 13.510 -25.389 1.00 91.94 440 ILE A C 1
ATOM 3676 O O . ILE A 1 440 ? 9.740 14.628 -25.047 1.00 91.94 440 ILE A O 1
ATOM 3680 N N . GLU A 1 441 ? 10.435 13.237 -26.660 1.00 91.75 441 GLU A N 1
ATOM 3681 C CA . GLU A 1 441 ? 10.308 14.200 -27.763 1.00 91.75 441 GLU A CA 1
ATOM 3682 C C . GLU A 1 441 ? 8.892 14.780 -27.843 1.00 91.75 441 GLU A C 1
ATOM 3684 O O . GLU A 1 441 ? 8.718 16.000 -27.869 1.00 91.75 441 GLU A O 1
ATOM 3689 N N . GLY A 1 442 ? 7.869 13.920 -27.790 1.00 88.38 442 GLY A N 1
ATOM 3690 C CA . GLY A 1 442 ? 6.465 14.333 -27.774 1.00 88.38 442 GLY A CA 1
ATOM 3691 C C . GLY A 1 442 ? 6.072 15.191 -26.562 1.00 88.38 442 GLY A C 1
ATOM 3692 O O . GLY A 1 442 ? 5.152 16.000 -26.667 1.00 88.38 442 GLY A O 1
ATOM 3693 N N . MET A 1 443 ? 6.769 15.072 -25.424 1.00 85.50 443 MET A N 1
ATOM 3694 C CA . MET A 1 443 ? 6.597 15.983 -24.280 1.00 85.50 443 MET A CA 1
ATOM 3695 C C . MET A 1 443 ? 7.312 17.324 -24.472 1.00 85.50 443 MET A C 1
ATOM 3697 O O . MET A 1 443 ? 6.808 18.348 -24.012 1.00 85.50 443 MET A O 1
ATOM 3701 N N . ASN A 1 444 ? 8.460 17.332 -25.152 1.00 85.31 444 ASN A N 1
ATOM 3702 C CA . ASN A 1 444 ? 9.235 18.543 -25.430 1.00 85.31 444 ASN A CA 1
ATOM 3703 C C . ASN A 1 444 ? 8.602 19.407 -26.537 1.00 85.31 444 ASN A C 1
ATOM 3705 O O . ASN A 1 444 ? 8.728 20.630 -26.506 1.00 85.31 444 ASN A O 1
ATOM 3709 N N . GLN A 1 445 ? 7.879 18.794 -27.480 1.00 86.31 445 GLN A N 1
ATOM 3710 C CA . GLN A 1 445 ? 7.177 19.490 -28.568 1.00 86.31 445 GLN A CA 1
ATOM 3711 C C . GLN A 1 445 ? 5.889 20.225 -28.126 1.00 86.31 445 GLN A C 1
ATOM 3713 O O . GLN A 1 445 ? 5.379 21.046 -28.888 1.00 86.31 445 GLN A O 1
ATOM 3718 N N . ASP A 1 446 ? 5.370 19.992 -26.909 1.00 80.88 446 ASP A N 1
ATOM 3719 C CA . ASP A 1 446 ? 4.210 20.712 -26.349 1.00 80.88 446 ASP A CA 1
ATOM 3720 C C . ASP A 1 446 ? 4.613 21.597 -25.142 1.00 80.88 446 ASP A C 1
ATOM 3722 O O . ASP A 1 446 ? 4.743 21.109 -24.010 1.00 80.88 446 ASP A O 1
ATOM 3726 N N . PRO A 1 447 ? 4.728 22.930 -25.320 1.00 70.62 447 PRO A N 1
ATOM 3727 C CA . PRO A 1 447 ? 5.031 23.866 -24.230 1.00 70.62 447 PRO A CA 1
ATOM 3728 C C . PRO A 1 447 ? 4.035 23.837 -23.050 1.00 70.62 447 PRO A C 1
ATOM 3730 O O . PRO A 1 447 ? 4.377 24.233 -21.929 1.00 70.62 447 PRO A O 1
ATOM 3733 N N . THR A 1 448 ? 2.805 23.354 -23.259 1.00 72.62 448 THR A N 1
ATOM 3734 C CA . THR A 1 448 ? 1.765 23.203 -22.220 1.00 72.62 448 THR A CA 1
ATOM 3735 C C . THR A 1 448 ? 1.926 21.916 -21.393 1.00 72.62 448 THR A C 1
ATOM 3737 O O . THR A 1 448 ? 1.363 21.784 -20.292 1.00 72.62 448 THR A O 1
ATOM 3740 N N . LEU A 1 449 ? 2.741 20.970 -21.873 1.00 64.38 449 LEU A N 1
ATOM 3741 C CA . LEU A 1 449 ? 3.276 19.872 -21.072 1.00 64.38 449 LEU A CA 1
ATOM 3742 C C . LEU A 1 449 ? 4.512 20.340 -20.295 1.00 64.38 449 LEU A C 1
ATOM 3744 O O . LEU A 1 449 ? 4.523 20.224 -19.065 1.00 64.38 449 LEU A O 1
ATOM 3748 N N . TYR A 1 450 ? 5.478 20.950 -20.991 1.00 60.47 450 TYR A N 1
ATOM 3749 C CA . TYR A 1 450 ? 6.793 21.323 -20.453 1.00 60.47 450 TYR A CA 1
ATOM 3750 C C . TYR A 1 450 ? 6.742 22.311 -19.270 1.00 60.47 450 TYR A C 1
ATOM 3752 O O . TYR A 1 450 ? 7.451 22.167 -18.274 1.00 60.47 450 TYR A O 1
ATOM 3760 N N . SER A 1 451 ? 5.835 23.289 -19.320 1.00 59.69 451 SER A N 1
ATOM 3761 C CA . SER A 1 451 ? 5.593 24.226 -18.206 1.00 59.69 451 SER A CA 1
ATOM 3762 C C . SER A 1 451 ? 5.110 23.539 -16.918 1.00 59.69 451 SER A C 1
ATOM 3764 O O . SER A 1 451 ? 5.394 24.014 -15.820 1.00 59.69 451 SER A O 1
ATOM 3766 N N . GLY A 1 452 ? 4.421 22.398 -17.033 1.00 59.62 452 GLY A N 1
ATOM 3767 C CA . GLY A 1 452 ? 4.002 21.584 -15.890 1.00 59.62 452 GLY A CA 1
ATOM 3768 C C . GLY A 1 452 ? 5.063 20.581 -15.426 1.00 59.62 452 GLY A C 1
ATOM 3769 O O . GLY A 1 452 ? 5.153 20.317 -14.229 1.00 59.62 452 GLY A O 1
ATOM 3770 N N . SER A 1 453 ? 5.881 20.035 -16.336 1.00 58.59 453 SER A N 1
ATOM 3771 C CA . SER A 1 453 ? 6.988 19.151 -15.947 1.00 58.59 453 SER A CA 1
ATOM 3772 C C . SER A 1 453 ? 8.082 19.924 -15.212 1.00 58.59 453 SER A C 1
ATOM 3774 O O . SER A 1 453 ? 8.512 19.449 -14.169 1.00 58.59 453 SER A O 1
ATOM 3776 N N . ARG A 1 454 ? 8.447 21.143 -15.645 1.00 58.59 454 ARG A N 1
ATOM 3777 C CA . ARG A 1 454 ? 9.400 22.009 -14.916 1.00 58.59 454 ARG A CA 1
ATOM 3778 C C . ARG A 1 454 ? 8.976 22.312 -13.475 1.00 58.59 454 ARG A C 1
ATOM 3780 O O . ARG A 1 454 ? 9.829 22.363 -12.597 1.00 58.59 454 ARG A O 1
ATOM 3787 N N . ALA A 1 455 ? 7.679 22.474 -13.219 1.00 57.47 455 ALA A N 1
ATOM 3788 C CA . ALA A 1 455 ? 7.159 22.691 -11.870 1.00 57.47 455 ALA A CA 1
ATOM 3789 C C . ALA A 1 455 ? 7.283 21.438 -10.985 1.00 57.47 455 ALA A C 1
ATOM 3791 O O . ALA A 1 455 ? 7.738 21.528 -9.848 1.00 57.47 455 ALA A O 1
ATOM 3792 N N . ASN A 1 456 ? 6.921 20.266 -11.519 1.00 55.34 456 ASN A N 1
ATOM 3793 C CA . ASN A 1 456 ? 7.073 18.996 -10.806 1.00 55.34 456 ASN A CA 1
ATOM 3794 C C . ASN A 1 456 ? 8.555 18.658 -10.575 1.00 55.34 456 ASN A C 1
ATOM 3796 O O . ASN A 1 456 ? 8.910 18.269 -9.473 1.00 55.34 456 ASN A O 1
ATOM 3800 N N . LEU A 1 457 ? 9.409 18.882 -11.577 1.00 56.25 457 LEU A N 1
ATOM 3801 C CA . LEU A 1 457 ? 10.869 18.774 -11.507 1.00 56.25 457 LEU A CA 1
ATOM 3802 C C . LEU A 1 457 ? 11.449 19.644 -10.383 1.00 56.25 457 LEU A C 1
ATOM 3804 O O . LEU A 1 457 ? 12.267 19.158 -9.612 1.00 56.25 457 LEU A O 1
ATOM 3808 N N . LEU A 1 458 ? 10.996 20.899 -10.248 1.00 54.22 458 LEU A N 1
ATOM 3809 C CA . LEU A 1 458 ? 11.398 21.764 -9.133 1.00 54.22 458 LEU A CA 1
ATOM 3810 C C . LEU A 1 458 ? 11.031 21.153 -7.775 1.00 54.22 458 LEU A C 1
ATOM 3812 O O . LEU A 1 458 ? 11.849 21.189 -6.865 1.00 54.22 458 LEU A O 1
ATOM 3816 N N . MET A 1 459 ? 9.822 20.603 -7.631 1.00 55.16 459 MET A N 1
ATOM 3817 C CA . MET A 1 459 ? 9.387 19.965 -6.382 1.00 55.16 459 MET A CA 1
ATOM 3818 C C . MET A 1 459 ? 10.186 18.688 -6.084 1.00 55.16 459 MET A C 1
ATOM 3820 O O . MET A 1 459 ? 10.667 18.526 -4.971 1.00 55.16 459 MET A O 1
ATOM 3824 N N . GLU A 1 460 ? 10.387 17.823 -7.082 1.00 55.28 460 GLU A N 1
ATOM 3825 C CA . GLU A 1 460 ? 11.100 16.538 -6.960 1.00 55.28 460 GLU A CA 1
ATOM 3826 C C . GLU A 1 460 ? 12.596 16.780 -6.613 1.00 55.28 460 GLU A C 1
ATOM 3828 O O . GLU A 1 460 ? 13.143 16.096 -5.752 1.00 55.28 460 GLU A O 1
ATOM 3833 N N . LEU A 1 461 ? 13.222 17.840 -7.158 1.00 51.84 461 LEU A N 1
ATOM 3834 C CA . LEU A 1 461 ? 14.575 18.308 -6.788 1.00 51.84 461 LEU A CA 1
ATOM 3835 C C . LEU A 1 461 ? 14.654 19.012 -5.418 1.00 51.84 461 LEU A C 1
ATOM 3837 O O . LEU A 1 461 ? 15.706 18.994 -4.781 1.00 51.84 461 LEU A O 1
ATOM 3841 N N . LEU A 1 462 ? 13.577 19.659 -4.959 1.00 52.31 462 LEU A N 1
ATOM 3842 C CA . LEU A 1 462 ? 13.505 20.256 -3.615 1.00 52.31 462 LEU A CA 1
ATOM 3843 C C . LEU A 1 462 ? 13.258 19.200 -2.527 1.00 52.31 462 LEU A C 1
ATOM 3845 O O . LEU A 1 462 ? 13.683 19.392 -1.390 1.00 52.31 462 LEU A O 1
ATOM 3849 N N . GLU A 1 463 ? 12.589 18.099 -2.872 1.00 46.09 463 GLU A N 1
ATOM 3850 C CA . GLU A 1 463 ? 12.366 16.945 -1.994 1.00 46.09 463 GLU A CA 1
ATOM 3851 C C . GLU A 1 463 ? 13.581 15.996 -1.959 1.00 46.09 463 GLU A C 1
ATOM 3853 O O . GLU A 1 463 ? 13.811 15.354 -0.933 1.00 46.09 463 GLU A O 1
ATOM 3858 N N . ASN A 1 464 ? 14.399 15.937 -3.021 1.00 46.56 464 ASN A N 1
ATOM 3859 C CA . ASN A 1 464 ? 15.668 15.201 -3.025 1.00 46.56 464 ASN A CA 1
ATOM 3860 C C . ASN A 1 464 ? 16.768 15.911 -3.859 1.00 46.56 464 ASN A C 1
ATOM 3862 O O . ASN A 1 464 ? 16.825 15.743 -5.081 1.00 46.56 464 ASN A O 1
ATOM 3866 N N . PRO A 1 465 ? 17.682 16.675 -3.223 1.00 42.38 465 PRO A N 1
ATOM 3867 C CA . PRO A 1 465 ? 18.671 17.496 -3.929 1.00 42.38 465 PRO A CA 1
ATOM 3868 C C . PRO A 1 465 ? 19.810 16.703 -4.593 1.00 42.38 465 PRO A C 1
ATOM 3870 O O . PRO A 1 465 ? 20.551 17.276 -5.389 1.00 42.38 465 PRO A O 1
ATOM 3873 N N . ASN A 1 466 ? 19.944 15.398 -4.328 1.00 45.16 466 ASN A N 1
ATOM 3874 C CA . ASN A 1 466 ? 21.002 14.558 -4.909 1.00 45.16 466 ASN A CA 1
ATOM 3875 C C . ASN A 1 466 ? 20.810 14.279 -6.417 1.00 45.16 466 ASN A C 1
ATOM 3877 O O . ASN A 1 466 ? 21.667 13.655 -7.035 1.00 45.16 466 ASN A O 1
ATOM 3881 N N . PHE A 1 467 ? 19.694 14.719 -7.011 1.00 47.81 467 PHE A N 1
ATOM 3882 C CA . PHE A 1 467 ? 19.347 14.504 -8.422 1.00 47.81 467 PHE A CA 1
ATOM 3883 C C . PHE A 1 467 ? 19.786 15.630 -9.378 1.00 47.81 467 PHE A C 1
ATOM 3885 O O . PHE A 1 467 ? 19.519 15.545 -10.577 1.00 47.81 467 PHE A O 1
ATOM 3892 N N . ALA A 1 468 ? 20.431 16.692 -8.887 1.00 41.81 468 ALA A N 1
ATOM 3893 C CA . ALA A 1 468 ? 20.932 17.766 -9.743 1.00 41.81 468 ALA A CA 1
ATOM 3894 C C . ALA A 1 468 ? 22.333 17.445 -10.288 1.00 41.81 468 ALA A C 1
ATOM 3896 O O . ALA A 1 468 ? 23.272 17.260 -9.513 1.00 41.81 468 ALA A O 1
ATOM 3897 N N . ASN A 1 469 ? 22.499 17.466 -11.615 1.00 46.69 469 ASN A N 1
ATOM 3898 C CA . ASN A 1 469 ? 23.833 17.568 -12.200 1.00 46.69 469 ASN A CA 1
ATOM 3899 C C . ASN A 1 469 ? 24.417 18.955 -11.869 1.00 46.69 469 ASN A C 1
ATOM 3901 O O . ASN A 1 469 ? 23.726 19.969 -11.997 1.00 46.69 469 ASN A O 1
ATOM 3905 N N . LEU A 1 470 ? 25.672 19.006 -11.419 1.00 43.28 470 LEU A N 1
ATOM 3906 C CA . LEU A 1 470 ? 26.285 20.222 -10.867 1.00 43.28 470 LEU A CA 1
ATOM 3907 C C . LEU A 1 470 ? 26.393 21.358 -11.896 1.00 43.28 470 LEU A C 1
ATOM 3909 O O . LEU A 1 470 ? 26.264 22.526 -11.530 1.00 43.28 470 LEU A O 1
ATOM 3913 N N . ASP A 1 471 ? 26.558 21.027 -13.177 1.00 49.34 471 ASP A N 1
ATOM 3914 C CA . ASP A 1 471 ? 26.723 22.016 -14.245 1.00 49.34 471 ASP A CA 1
ATOM 3915 C C . ASP A 1 471 ? 25.440 22.809 -14.552 1.00 49.34 471 ASP A C 1
ATOM 3917 O O . ASP A 1 471 ? 25.513 24.008 -14.829 1.00 49.34 471 ASP A O 1
ATOM 3921 N N . ASP A 1 472 ? 24.254 22.202 -14.412 1.00 49.00 472 ASP A N 1
ATOM 3922 C CA . ASP A 1 472 ? 22.970 22.892 -14.625 1.00 49.00 472 ASP A CA 1
ATOM 3923 C C . ASP A 1 472 ? 22.691 23.963 -13.552 1.00 49.00 472 ASP A C 1
ATOM 3925 O O . ASP A 1 472 ? 22.033 24.975 -13.818 1.00 49.00 472 ASP A O 1
ATOM 3929 N N . LEU A 1 473 ? 23.215 23.772 -12.335 1.00 50.56 473 LEU A N 1
ATOM 3930 C CA . LEU A 1 473 ? 23.087 24.731 -11.232 1.00 50.56 473 LEU A CA 1
ATOM 3931 C C . LEU A 1 473 ? 24.008 25.952 -11.386 1.00 50.56 473 LEU A C 1
ATOM 3933 O O . LEU A 1 473 ? 23.722 27.000 -10.806 1.00 50.56 473 LEU A O 1
ATOM 3937 N N . ASN A 1 474 ? 25.068 25.853 -12.194 1.00 54.88 474 ASN A N 1
ATOM 3938 C CA . ASN A 1 474 ? 26.010 26.950 -12.441 1.00 54.88 474 ASN A CA 1
ATOM 3939 C C . ASN A 1 474 ? 25.481 28.006 -13.433 1.00 54.88 474 ASN A C 1
ATOM 3941 O O . ASN A 1 474 ? 26.126 29.033 -13.645 1.00 54.88 474 ASN A O 1
ATOM 3945 N N . ASN A 1 475 ? 24.305 27.801 -14.035 1.00 69.06 475 ASN A N 1
ATOM 3946 C CA . ASN A 1 475 ? 23.681 28.771 -14.932 1.00 69.06 475 ASN A CA 1
ATOM 3947 C C . ASN A 1 475 ? 22.905 29.847 -14.131 1.00 69.06 475 ASN A C 1
ATOM 3949 O O . ASN A 1 475 ? 21.829 29.552 -13.601 1.00 69.06 475 ASN A O 1
ATOM 3953 N N . PRO A 1 476 ? 23.365 31.116 -14.070 1.00 61.94 476 PRO A N 1
ATOM 3954 C CA . PRO A 1 476 ? 22.727 32.142 -13.240 1.00 61.94 476 PRO A CA 1
ATOM 3955 C C . PRO A 1 476 ? 21.295 32.460 -13.687 1.00 61.94 476 PRO A C 1
ATOM 3957 O O . PRO A 1 476 ? 20.427 32.674 -12.843 1.00 61.94 476 PRO A O 1
ATOM 3960 N N . ASN A 1 477 ? 21.005 32.386 -14.993 1.00 63.91 477 ASN A N 1
ATOM 3961 C CA . ASN A 1 477 ? 19.643 32.549 -15.505 1.00 63.91 477 ASN A CA 1
ATOM 3962 C C . ASN A 1 477 ? 18.726 31.414 -15.024 1.00 63.91 477 ASN A C 1
ATOM 3964 O O . ASN A 1 477 ? 17.533 31.636 -14.824 1.00 63.91 477 ASN A O 1
ATOM 3968 N N . MET A 1 478 ? 19.248 30.198 -14.824 1.00 55.38 478 MET A N 1
ATOM 3969 C CA . MET A 1 478 ? 18.472 29.094 -14.254 1.00 55.38 478 MET A CA 1
ATOM 3970 C C . MET A 1 478 ? 18.207 29.321 -12.763 1.00 55.38 478 MET A C 1
ATOM 3972 O O . MET A 1 478 ? 17.069 29.150 -12.338 1.00 55.38 478 MET A O 1
ATOM 3976 N N . VAL A 1 479 ? 19.194 29.787 -11.990 1.00 63.12 479 VAL A N 1
ATOM 3977 C CA . VAL A 1 479 ? 19.016 30.140 -10.568 1.00 63.12 479 VAL A CA 1
ATOM 3978 C C . VAL A 1 479 ? 17.998 31.275 -10.386 1.00 63.12 479 VAL A C 1
ATOM 3980 O O . VAL A 1 479 ? 17.107 31.177 -9.541 1.00 63.12 479 VAL A O 1
ATOM 3983 N N . GLU A 1 480 ? 18.061 32.322 -11.209 1.00 63.06 480 GLU A N 1
ATOM 3984 C CA . GLU A 1 480 ? 17.107 33.437 -11.170 1.00 63.06 480 GLU A CA 1
ATOM 3985 C C . GLU A 1 480 ? 15.689 32.995 -11.574 1.00 63.06 480 GLU A C 1
ATOM 3987 O O . GLU A 1 480 ? 14.722 33.309 -10.876 1.00 63.06 480 GLU A O 1
ATOM 3992 N N . ASN A 1 481 ? 15.551 32.163 -12.615 1.00 60.25 481 ASN A N 1
ATOM 3993 C CA . ASN A 1 481 ? 14.266 31.550 -12.971 1.00 60.25 481 ASN A CA 1
ATOM 3994 C C . ASN A 1 481 ? 13.744 30.595 -11.882 1.00 60.25 481 ASN A C 1
ATOM 3996 O O . ASN A 1 481 ? 12.539 30.560 -11.642 1.00 60.25 481 ASN A O 1
ATOM 4000 N N . ILE A 1 482 ? 14.613 29.847 -11.193 1.00 57.81 482 ILE A N 1
ATOM 4001 C CA . ILE A 1 482 ? 14.244 29.013 -10.038 1.00 57.81 482 ILE A CA 1
ATOM 4002 C C . ILE A 1 482 ? 13.705 29.889 -8.904 1.00 57.81 482 ILE A C 1
ATOM 4004 O O . ILE A 1 482 ? 12.706 29.520 -8.294 1.00 57.81 482 ILE A O 1
ATOM 4008 N N . ASN A 1 483 ? 14.304 31.050 -8.635 1.00 65.50 483 ASN A N 1
ATOM 4009 C CA . ASN A 1 483 ? 13.846 31.954 -7.579 1.00 65.50 483 ASN A CA 1
ATOM 4010 C C . ASN A 1 483 ? 12.527 32.654 -7.950 1.00 65.50 483 ASN A C 1
ATOM 4012 O O . ASN A 1 483 ? 11.575 32.593 -7.175 1.00 65.50 483 ASN A O 1
ATOM 4016 N N . HIS A 1 484 ? 12.394 33.182 -9.171 1.00 61.81 484 HIS A N 1
ATOM 4017 C CA . HIS A 1 484 ? 11.114 33.709 -9.663 1.00 61.81 484 HIS A CA 1
ATOM 4018 C C . HIS A 1 484 ? 10.005 32.644 -9.691 1.00 61.81 484 HIS A C 1
ATOM 4020 O O . HIS A 1 484 ? 8.851 32.940 -9.367 1.00 61.81 484 HIS A O 1
ATOM 4026 N N . MET A 1 485 ? 10.332 31.388 -10.023 1.00 50.44 485 MET A N 1
ATOM 4027 C CA . MET A 1 485 ? 9.387 30.277 -9.904 1.00 50.44 485 MET A CA 1
ATOM 4028 C C . MET A 1 485 ? 9.107 29.902 -8.446 1.00 50.44 485 MET A C 1
ATOM 4030 O O . MET A 1 485 ? 7.959 29.602 -8.150 1.00 50.44 485 MET A O 1
ATOM 4034 N N . LYS A 1 486 ? 10.067 29.963 -7.515 1.00 52.19 486 LYS A N 1
ATOM 4035 C CA . LYS A 1 486 ? 9.812 29.765 -6.075 1.00 52.19 486 LYS A CA 1
ATOM 4036 C C . LYS A 1 486 ? 8.861 30.822 -5.516 1.00 52.19 486 LYS A C 1
ATOM 4038 O O . LYS A 1 486 ? 7.966 30.459 -4.760 1.00 52.19 486 LYS A O 1
ATOM 4043 N N . ASP A 1 487 ? 8.968 32.080 -5.935 1.00 60.50 487 ASP A N 1
ATOM 4044 C CA . ASP A 1 487 ? 8.024 33.124 -5.521 1.00 60.50 487 ASP A CA 1
ATOM 4045 C C . ASP A 1 487 ? 6.636 32.923 -6.148 1.00 60.50 487 ASP A C 1
ATOM 4047 O O . ASP A 1 487 ? 5.620 32.998 -5.452 1.00 60.50 487 ASP A O 1
ATOM 4051 N N . ALA A 1 488 ? 6.566 32.604 -7.445 1.00 52.81 488 ALA A N 1
ATOM 4052 C CA . ALA A 1 488 ? 5.300 32.359 -8.138 1.00 52.81 488 ALA A CA 1
ATOM 4053 C C . ALA A 1 488 ? 4.591 31.077 -7.654 1.00 52.81 488 ALA A C 1
ATOM 4055 O O . ALA A 1 488 ? 3.387 31.093 -7.391 1.00 52.81 488 ALA A O 1
ATOM 4056 N N . PHE A 1 489 ? 5.318 29.968 -7.485 1.00 52.09 489 PHE A N 1
ATOM 4057 C CA . PHE A 1 489 ? 4.782 28.710 -6.956 1.00 52.09 489 PHE A CA 1
ATOM 4058 C C . PHE A 1 489 ? 4.597 28.740 -5.444 1.00 52.09 489 PHE A C 1
ATOM 4060 O O . PHE A 1 489 ? 3.638 28.143 -4.975 1.00 52.09 489 PHE A O 1
ATOM 4067 N N . GLY A 1 490 ? 5.397 29.482 -4.679 1.00 53.53 490 GLY A N 1
ATOM 4068 C CA . GLY A 1 490 ? 5.113 29.771 -3.272 1.00 53.53 490 GLY A CA 1
ATOM 4069 C C . GLY A 1 490 ? 3.770 30.489 -3.132 1.00 53.53 490 GLY A C 1
ATOM 4070 O O . GLY A 1 490 ? 2.894 30.047 -2.385 1.00 53.53 490 GLY A O 1
ATOM 4071 N N . GLN A 1 491 ? 3.538 31.514 -3.958 1.00 50.00 491 GLN A N 1
ATOM 4072 C CA . GLN A 1 491 ? 2.239 32.182 -4.047 1.00 50.00 491 GLN A CA 1
ATOM 4073 C C . GLN A 1 491 ? 1.112 31.271 -4.561 1.00 50.00 491 GLN A C 1
ATOM 4075 O O . GLN A 1 491 ? -0.024 31.472 -4.134 1.00 50.00 491 GLN A O 1
ATOM 4080 N N . MET A 1 492 ? 1.384 30.274 -5.420 1.00 41.56 492 MET A N 1
ATOM 4081 C CA . MET A 1 492 ? 0.360 29.394 -6.016 1.00 41.56 492 MET A CA 1
ATOM 4082 C C . MET A 1 492 ? 0.026 28.137 -5.183 1.00 41.56 492 MET A C 1
ATOM 4084 O O . MET A 1 492 ? -1.146 27.774 -5.063 1.00 41.56 492 MET A O 1
ATOM 4088 N N . LEU A 1 493 ? 1.012 27.497 -4.550 1.00 45.03 493 LEU A N 1
ATOM 4089 C CA . LEU A 1 493 ? 0.841 26.360 -3.631 1.00 45.03 493 LEU A CA 1
ATOM 4090 C C . LEU A 1 493 ? 0.073 26.784 -2.369 1.00 45.03 493 LEU A C 1
ATOM 4092 O O . LEU A 1 493 ? -0.782 26.043 -1.883 1.00 45.03 493 LEU A O 1
ATOM 4096 N N . MET A 1 494 ? 0.258 28.028 -1.908 1.00 49.00 494 MET A N 1
ATOM 4097 C CA . MET A 1 494 ? -0.565 28.634 -0.851 1.00 49.00 494 MET A CA 1
ATOM 4098 C C . MET A 1 494 ? -2.040 28.887 -1.247 1.00 49.00 494 MET A C 1
ATOM 4100 O O . MET A 1 494 ? -2.809 29.404 -0.429 1.00 49.00 494 MET A O 1
ATOM 4104 N N . LEU A 1 495 ? -2.479 28.566 -2.475 1.00 50.44 495 LEU A N 1
ATOM 4105 C CA . LEU A 1 495 ? -3.866 28.792 -2.916 1.00 50.44 495 LEU A CA 1
ATOM 4106 C C . LEU A 1 495 ? -4.769 27.560 -2.814 1.00 50.44 495 LEU A C 1
ATOM 4108 O O . LEU A 1 495 ? -5.974 27.735 -2.645 1.00 50.44 495 LEU A O 1
ATOM 4112 N N . GLN A 1 496 ? -4.244 26.340 -2.963 1.00 59.94 496 GLN A N 1
ATOM 4113 C CA . GLN A 1 496 ? -5.072 25.133 -3.114 1.00 59.94 496 GLN A CA 1
ATOM 4114 C C . GLN A 1 496 ? -4.416 23.896 -2.486 1.00 59.94 496 GLN A C 1
ATOM 4116 O O . GLN A 1 496 ? -3.639 23.186 -3.119 1.00 59.94 496 GLN A O 1
ATOM 4121 N N . SER A 1 497 ? -4.785 23.599 -1.241 1.00 73.25 497 SER A N 1
ATOM 4122 C CA . SER A 1 497 ? -4.465 22.326 -0.580 1.00 73.25 497 SER A CA 1
ATOM 4123 C C . SER A 1 497 ? -5.350 21.191 -1.109 1.00 73.25 497 SER A C 1
ATOM 4125 O O . SER A 1 497 ? -6.503 21.419 -1.466 1.00 73.25 497 SER A O 1
ATOM 4127 N N . LYS A 1 498 ? -4.857 19.948 -1.118 1.00 69.06 498 LYS A N 1
ATOM 4128 C CA . LYS A 1 498 ? -5.711 18.759 -1.289 1.00 69.06 498 LYS A CA 1
ATOM 4129 C C . LYS A 1 498 ? -6.187 18.247 0.066 1.00 69.06 498 LYS A C 1
ATOM 4131 O O . LYS A 1 498 ? -5.477 18.354 1.057 1.00 69.06 498 LYS A O 1
ATOM 4136 N N . CYS A 1 499 ? -7.349 17.610 0.077 1.00 72.56 499 CYS A N 1
ATOM 4137 C CA . CYS A 1 499 ? -7.733 16.687 1.132 1.00 72.56 499 CYS A CA 1
ATOM 4138 C C . CYS A 1 499 ? -7.012 15.355 0.910 1.00 72.56 499 CYS A C 1
ATOM 4140 O O . CYS A 1 499 ? -7.233 14.725 -0.131 1.00 72.56 499 CYS A O 1
ATOM 4142 N N . GLN A 1 500 ? -6.187 14.909 1.862 1.00 62.12 500 GLN A N 1
ATOM 4143 C CA . GLN A 1 500 ? -5.488 13.622 1.744 1.00 62.12 500 GLN A CA 1
ATOM 4144 C C . GLN A 1 500 ? -6.512 12.474 1.643 1.00 62.12 500 GLN A C 1
ATOM 4146 O O . GLN A 1 500 ? -6.454 11.651 0.731 1.00 62.12 500 GLN A O 1
ATOM 4151 N N . TYR A 1 501 ? -7.557 12.546 2.471 1.00 57.66 501 TYR A N 1
ATOM 4152 C CA . TYR A 1 501 ? -8.653 11.580 2.598 1.00 57.66 501 TYR A CA 1
ATOM 4153 C C . TYR A 1 501 ? -9.546 11.354 1.356 1.00 57.66 501 TYR A C 1
ATOM 4155 O O . TYR A 1 501 ? -10.407 10.474 1.360 1.00 57.66 501 TYR A O 1
ATOM 4163 N N . CYS A 1 502 ? -9.427 12.160 0.293 1.00 64.50 502 CYS A N 1
ATOM 4164 C CA . CYS A 1 502 ? -10.175 11.912 -0.955 1.00 64.50 502 CYS A CA 1
ATOM 4165 C C . CYS A 1 502 ? -9.528 12.450 -2.246 1.00 64.50 502 CYS A C 1
ATOM 4167 O O . CYS A 1 502 ? -10.132 12.363 -3.320 1.00 64.50 502 CYS A O 1
ATOM 4169 N N . GLY A 1 503 ? -8.338 13.052 -2.167 1.00 61.91 503 GLY A N 1
ATOM 4170 C CA . GLY A 1 503 ? -7.616 13.641 -3.300 1.00 61.91 503 GLY A CA 1
ATOM 4171 C C . GLY A 1 503 ? -8.272 14.875 -3.939 1.00 61.91 503 GLY A C 1
ATOM 4172 O O . GLY A 1 503 ? -7.728 15.419 -4.902 1.00 61.91 503 GLY A O 1
ATOM 4173 N N . LYS A 1 504 ? -9.433 15.328 -3.443 1.00 69.06 504 LYS A N 1
ATOM 4174 C CA . LYS A 1 504 ? -10.117 16.539 -3.923 1.00 69.06 504 LYS A CA 1
ATOM 4175 C C . LYS A 1 504 ? -9.416 17.797 -3.413 1.00 69.06 504 LYS A C 1
ATOM 4177 O O . LYS A 1 504 ? -8.846 17.808 -2.326 1.00 69.06 504 LYS A O 1
ATOM 4182 N N . ILE A 1 505 ? -9.490 18.862 -4.204 1.00 76.62 505 ILE A N 1
ATOM 4183 C CA . ILE A 1 505 ? -8.969 20.182 -3.841 1.00 76.62 505 ILE A CA 1
ATOM 4184 C C . ILE A 1 505 ? -9.870 20.810 -2.768 1.00 76.62 505 ILE A C 1
ATOM 4186 O O . ILE A 1 505 ? -11.094 20.721 -2.857 1.00 76.62 505 ILE A O 1
ATOM 4190 N N . ILE A 1 506 ? -9.245 21.451 -1.784 1.00 81.88 506 ILE A N 1
ATOM 4191 C CA . ILE A 1 506 ? -9.850 22.327 -0.783 1.00 81.88 506 ILE A CA 1
ATOM 4192 C C . ILE A 1 506 ? -9.556 23.783 -1.210 1.00 81.88 506 ILE A C 1
ATOM 4194 O O . ILE A 1 506 ? -8.390 24.194 -1.197 1.00 81.88 506 ILE A O 1
ATOM 4198 N N . PRO A 1 507 ? -10.571 24.553 -1.642 1.00 77.62 507 PRO A N 1
ATOM 4199 C CA . PRO A 1 507 ? -10.463 25.980 -1.954 1.00 77.62 507 PRO A CA 1
ATOM 4200 C C . PRO A 1 507 ? -9.791 26.849 -0.875 1.00 77.62 507 PRO A C 1
ATOM 4202 O O . PRO A 1 507 ? -9.914 26.603 0.325 1.00 77.62 507 PRO A O 1
ATOM 4205 N N . LYS A 1 508 ? -9.130 27.936 -1.303 1.00 74.38 508 LYS A N 1
ATOM 4206 C CA . LYS A 1 508 ? -8.497 28.912 -0.398 1.00 74.38 508 LYS A CA 1
ATOM 4207 C C . LYS A 1 508 ? -9.513 29.490 0.594 1.00 74.38 508 LYS A C 1
ATOM 4209 O O . LYS A 1 508 ? -10.518 30.064 0.181 1.00 74.38 508 LYS A O 1
ATOM 4214 N N . GLY A 1 509 ? -9.212 29.398 1.889 1.00 80.69 509 GLY A N 1
ATOM 4215 C CA . GLY A 1 509 ? -10.084 29.898 2.959 1.00 80.69 509 GLY A CA 1
ATOM 4216 C C . GLY A 1 509 ? -11.206 28.940 3.376 1.00 80.69 509 GLY A C 1
ATOM 4217 O O . GLY A 1 509 ? -12.097 29.354 4.114 1.00 80.69 509 GLY A O 1
ATOM 4218 N N . GLN A 1 510 ? -11.176 27.683 2.924 1.00 81.31 510 GLN A N 1
ATOM 4219 C CA . GLN A 1 510 ? -11.885 26.581 3.572 1.00 81.31 510 GLN A CA 1
ATOM 4220 C C . GLN A 1 510 ? -10.886 25.712 4.336 1.00 81.31 510 GLN A C 1
ATOM 4222 O O . GLN A 1 510 ? -9.913 25.226 3.762 1.00 81.31 510 GLN A O 1
ATOM 4227 N N . ASP A 1 511 ? -11.168 25.461 5.612 1.00 84.88 511 ASP A N 1
ATOM 4228 C CA . ASP A 1 511 ? -10.362 24.553 6.435 1.00 84.88 511 ASP A CA 1
ATOM 4229 C C . ASP A 1 511 ? -10.776 23.087 6.231 1.00 84.88 511 ASP A C 1
ATOM 4231 O O . ASP A 1 511 ? -10.058 22.188 6.648 1.00 84.88 511 ASP A O 1
ATOM 4235 N N . THR A 1 512 ? -11.933 22.831 5.603 1.00 79.12 512 THR A N 1
ATOM 4236 C CA . THR A 1 512 ? -12.544 21.505 5.396 1.00 79.12 512 THR A CA 1
ATOM 4237 C C . THR A 1 512 ? -12.805 21.207 3.929 1.00 79.12 512 THR A C 1
ATOM 4239 O O . THR A 1 512 ? -13.264 22.071 3.187 1.00 79.12 512 THR A O 1
ATOM 4242 N N . CYS A 1 513 ? -12.632 19.950 3.525 1.00 78.56 513 CYS A N 1
ATOM 4243 C CA . CYS A 1 513 ? -13.028 19.491 2.201 1.00 78.56 513 CYS A CA 1
ATOM 4244 C C . CYS A 1 513 ? -14.554 19.377 2.061 1.00 78.56 513 CYS A C 1
ATOM 4246 O O . CYS A 1 513 ? -15.164 18.497 2.670 1.00 78.56 513 CYS A O 1
ATOM 4248 N N . ASP A 1 514 ? -15.153 20.176 1.174 1.00 70.31 514 ASP A N 1
ATOM 4249 C CA . ASP A 1 514 ? -16.594 20.145 0.858 1.00 70.31 514 ASP A CA 1
ATOM 4250 C C . ASP A 1 514 ? -17.127 18.759 0.427 1.00 70.31 514 ASP A C 1
ATOM 4252 O O . ASP A 1 514 ? -18.331 18.514 0.493 1.00 70.31 514 ASP A O 1
ATOM 4256 N N . TRP A 1 515 ? -16.260 17.836 -0.012 1.00 62.81 515 TRP A N 1
ATOM 4257 C CA . TRP A 1 515 ? -16.663 16.494 -0.454 1.00 62.81 515 TRP A CA 1
ATOM 4258 C C . TRP A 1 515 ? -16.758 15.453 0.676 1.00 62.81 515 TRP A C 1
ATOM 4260 O O . TRP A 1 515 ? -17.593 14.553 0.604 1.00 62.81 515 TRP A O 1
ATOM 4270 N N . CYS A 1 516 ? -15.905 15.533 1.705 1.00 66.31 516 CYS A N 1
ATOM 4271 C CA . CYS A 1 516 ? -15.802 14.500 2.752 1.00 66.31 516 CYS A CA 1
ATOM 4272 C C . CYS A 1 516 ? -15.693 15.033 4.193 1.00 66.31 516 CYS A C 1
ATOM 4274 O O . CYS A 1 516 ? -15.540 14.239 5.121 1.00 66.31 516 CYS A O 1
ATOM 4276 N N . GLY A 1 517 ? -15.738 16.352 4.400 1.00 74.62 517 GLY A N 1
ATOM 4277 C CA . GLY A 1 517 ? -15.755 17.004 5.714 1.00 74.62 517 GLY A CA 1
ATOM 4278 C C . GLY A 1 517 ? -14.451 16.966 6.523 1.00 74.62 517 GLY A C 1
ATOM 4279 O O . GLY A 1 517 ? -14.409 17.573 7.589 1.00 74.62 517 GLY A O 1
ATOM 4280 N N . HIS A 1 518 ? -13.405 16.289 6.041 1.00 81.69 518 HIS A N 1
ATOM 4281 C CA . HIS A 1 518 ? -12.090 16.240 6.694 1.00 81.69 518 HIS A CA 1
ATOM 4282 C C . HIS A 1 518 ? -11.388 17.592 6.580 1.00 81.69 518 HIS A C 1
ATOM 4284 O O . HIS A 1 518 ? -11.512 18.252 5.537 1.00 81.69 518 HIS A O 1
ATOM 4290 N N . LYS A 1 519 ? -10.665 18.018 7.622 1.00 79.19 519 LYS A N 1
ATOM 4291 C CA . LYS A 1 519 ? -9.879 19.249 7.530 1.00 79.19 519 LYS A CA 1
ATOM 4292 C C . LYS A 1 519 ? -8.612 19.072 6.712 1.00 79.19 519 LYS A C 1
ATOM 4294 O O . LYS A 1 519 ? -8.109 17.971 6.532 1.00 79.19 519 LYS A O 1
ATOM 4299 N N . LYS A 1 520 ? -8.089 20.207 6.261 1.00 71.88 520 LYS A N 1
ATOM 4300 C CA . LYS A 1 520 ? -6.740 20.363 5.722 1.00 71.88 520 LYS A CA 1
ATOM 4301 C C . LYS A 1 520 ? -5.663 19.882 6.707 1.00 71.88 520 LYS A C 1
ATOM 4303 O O . LYS A 1 520 ? -4.695 19.265 6.279 1.00 71.88 520 LYS A O 1
ATOM 4308 N N . ASP A 1 521 ? -5.879 20.146 7.996 1.00 69.31 521 ASP A N 1
ATOM 4309 C CA . ASP A 1 521 ? -4.890 19.972 9.067 1.00 69.31 521 ASP A CA 1
ATOM 4310 C C . ASP A 1 521 ? -5.270 18.842 10.058 1.00 69.31 521 ASP A C 1
ATOM 4312 O O . ASP A 1 521 ? -4.725 18.774 11.154 1.00 69.31 521 ASP A O 1
ATOM 4316 N N . ASP A 1 522 ? -6.222 17.961 9.701 1.00 60.78 522 ASP A N 1
ATOM 4317 C CA . ASP A 1 522 ? -6.576 16.761 10.497 1.00 60.78 522 ASP A CA 1
ATOM 4318 C C . ASP A 1 522 ? -5.606 15.571 10.232 1.00 60.78 522 ASP A C 1
ATOM 4320 O O . ASP A 1 522 ? -5.773 14.501 10.820 1.00 60.78 522 ASP A O 1
ATOM 4324 N N . ASP A 1 523 ? -4.618 15.736 9.338 1.00 49.72 523 ASP A N 1
ATOM 4325 C CA . ASP A 1 523 ? -3.813 14.659 8.738 1.00 49.72 523 ASP A CA 1
ATOM 4326 C C . ASP A 1 523 ? -2.278 14.848 8.934 1.00 49.72 523 ASP A C 1
ATOM 4328 O O . ASP A 1 523 ? -1.548 15.052 7.960 1.00 49.72 523 ASP A O 1
ATOM 4332 N N . GLU A 1 524 ? -1.755 14.719 10.166 1.00 43.47 524 GLU A N 1
ATOM 4333 C CA . GLU A 1 524 ? -0.360 14.233 10.344 1.00 43.47 524 GLU A CA 1
ATOM 4334 C C . GLU A 1 524 ? -0.282 12.722 10.030 1.00 43.47 524 GLU A C 1
ATOM 4336 O O . GLU A 1 524 ? 0.644 12.256 9.370 1.00 43.47 524 GLU A O 1
ATOM 4341 N N . ASP A 1 525 ? -1.308 11.958 10.424 1.00 46.38 525 ASP A N 1
ATOM 4342 C CA . ASP A 1 525 ? -1.352 10.492 10.332 1.00 46.38 525 ASP A CA 1
ATOM 4343 C C . ASP A 1 525 ? -2.165 10.003 9.110 1.00 46.38 525 ASP A C 1
ATOM 4345 O O . ASP A 1 525 ? -3.204 9.356 9.273 1.00 46.38 525 ASP A O 1
ATOM 4349 N N . GLY A 1 526 ? -1.748 10.357 7.887 1.00 39.56 526 GLY A N 1
ATOM 4350 C CA . GLY A 1 526 ? -2.522 10.190 6.638 1.00 39.56 526 GLY A CA 1
ATOM 4351 C C . GLY A 1 526 ? -3.217 8.822 6.441 1.00 39.56 526 GLY A C 1
ATOM 4352 O O . GLY A 1 526 ? -2.568 7.775 6.357 1.00 39.56 526 GLY A O 1
ATOM 4353 N N . PHE A 1 527 ? -4.553 8.851 6.330 1.00 45.06 527 PHE A N 1
ATOM 4354 C CA . PHE A 1 527 ? -5.471 7.707 6.482 1.00 45.06 527 PHE A CA 1
ATOM 4355 C C . PHE A 1 527 ? -6.557 7.677 5.378 1.00 45.06 527 PHE A C 1
ATOM 4357 O O . PHE A 1 527 ? -6.818 8.701 4.750 1.00 45.06 527 PHE A O 1
ATOM 4364 N N . PHE A 1 528 ? -7.201 6.528 5.108 1.00 44.00 528 PHE A N 1
ATOM 4365 C CA . PHE A 1 528 ? -8.176 6.395 4.003 1.00 44.00 528 PHE A CA 1
ATOM 4366 C C . PHE A 1 528 ? -9.198 5.248 4.218 1.00 44.00 528 PHE A C 1
ATOM 4368 O O . PHE A 1 528 ? -8.791 4.188 4.690 1.00 44.00 528 PHE A O 1
ATOM 4375 N N . PRO A 1 529 ? -10.494 5.379 3.840 1.00 37.66 529 PRO A N 1
ATOM 4376 C CA . PRO A 1 529 ? -11.523 4.383 4.152 1.00 37.66 529 PRO A CA 1
ATOM 4377 C C . PRO A 1 529 ? -12.030 3.611 2.921 1.00 37.66 529 PRO A C 1
ATOM 4379 O O . PRO A 1 529 ? -13.185 3.765 2.511 1.00 37.66 529 PRO A O 1
ATOM 4382 N N . TYR A 1 530 ? -11.205 2.735 2.349 1.00 35.75 530 TYR A N 1
ATOM 4383 C CA . TYR A 1 530 ? -11.758 1.637 1.550 1.00 35.75 530 TYR A CA 1
ATOM 4384 C C . TYR A 1 530 ? -12.005 0.432 2.465 1.00 35.75 530 TYR A C 1
ATOM 4386 O O . TYR A 1 530 ? -11.069 -0.001 3.135 1.00 35.75 530 TYR A O 1
ATOM 4394 N N . PRO A 1 531 ? -13.233 -0.118 2.522 1.00 37.00 531 PRO A N 1
ATOM 4395 C CA . PRO A 1 531 ? -13.424 -1.452 3.061 1.00 37.00 531 PRO A CA 1
ATOM 4396 C C . PRO A 1 531 ? -12.786 -2.428 2.072 1.00 37.00 531 PRO A C 1
ATOM 4398 O O . PRO A 1 531 ? -13.298 -2.622 0.965 1.00 37.00 531 PRO A O 1
ATOM 4401 N N . PHE A 1 532 ? -11.649 -3.008 2.449 1.00 39.06 532 PHE A N 1
ATOM 4402 C CA . PHE A 1 532 ? -11.107 -4.148 1.729 1.00 39.06 532 PHE A CA 1
ATOM 4403 C C . PHE A 1 532 ? -12.047 -5.315 1.995 1.00 39.06 532 PHE A C 1
ATOM 4405 O O . PHE A 1 532 ? -12.162 -5.783 3.122 1.00 39.06 532 PHE A O 1
ATOM 4412 N N . ILE A 1 533 ? -12.764 -5.755 0.962 1.00 38.84 533 ILE A N 1
ATOM 4413 C CA . ILE A 1 533 ? -13.460 -7.037 1.023 1.00 38.84 533 ILE A CA 1
ATOM 4414 C C . ILE A 1 533 ? -12.364 -8.086 0.866 1.00 38.84 533 ILE A C 1
ATOM 4416 O O . ILE A 1 533 ? -11.999 -8.443 -0.256 1.00 38.84 533 ILE A O 1
ATOM 4420 N N . LEU A 1 534 ? -11.790 -8.504 1.995 1.00 39.38 534 LEU A N 1
ATOM 4421 C CA . LEU A 1 534 ? -10.938 -9.679 2.038 1.00 39.38 534 LEU A CA 1
ATOM 4422 C C . LEU A 1 534 ? -11.801 -10.874 1.630 1.00 39.38 534 LEU A C 1
ATOM 4424 O O . LEU A 1 534 ? -12.747 -11.233 2.327 1.00 39.38 534 LEU A O 1
ATOM 4428 N N . LYS A 1 535 ? -11.483 -11.478 0.486 1.00 35.00 535 LYS A N 1
ATOM 4429 C CA . LYS A 1 535 ? -11.884 -12.854 0.214 1.00 35.00 535 LYS A CA 1
ATOM 4430 C C . LYS A 1 535 ? -10.748 -13.760 0.677 1.00 35.00 535 LYS A C 1
ATOM 4432 O O . LYS A 1 535 ? -9.649 -13.602 0.141 1.00 35.00 535 LYS A O 1
ATOM 4437 N N . PRO A 1 536 ? -10.973 -14.696 1.611 1.00 37.19 536 PRO A N 1
ATOM 4438 C CA . PRO A 1 536 ? -10.018 -15.772 1.822 1.00 37.19 536 PRO A CA 1
ATOM 4439 C C . PRO A 1 536 ? -9.945 -16.665 0.567 1.00 37.19 536 PRO A C 1
ATOM 4441 O O . PRO A 1 536 ? -10.911 -16.736 -0.208 1.00 37.19 536 PRO A O 1
ATOM 4444 N N . PRO A 1 537 ? -8.812 -17.347 0.332 1.00 32.12 537 PRO A N 1
ATOM 4445 C CA . PRO A 1 537 ? -8.631 -18.235 -0.811 1.00 32.12 537 PRO A CA 1
ATOM 4446 C C . PRO A 1 537 ? -9.342 -19.590 -0.611 1.00 32.12 537 PRO A C 1
ATOM 4448 O O . PRO A 1 537 ? -8.703 -20.621 -0.431 1.00 32.12 537 PRO A O 1
ATOM 4451 N N . GLY A 1 538 ? -10.676 -19.585 -0.712 1.00 42.31 538 GLY A N 1
ATOM 4452 C CA . GLY A 1 538 ? -11.516 -20.788 -0.798 1.00 42.31 538 GLY A CA 1
ATOM 4453 C C . GLY A 1 538 ? -12.210 -21.208 0.506 1.00 42.31 538 GLY A C 1
ATOM 4454 O O . GLY A 1 538 ? -11.639 -21.121 1.586 1.00 42.31 538 GLY A O 1
ATOM 4455 N N . GLY A 1 539 ? -13.455 -21.679 0.375 1.00 33.62 539 GLY A N 1
ATOM 4456 C CA . GLY A 1 539 ? -14.338 -22.141 1.456 1.00 33.62 539 GLY A CA 1
ATOM 4457 C C . GLY A 1 539 ? -15.785 -22.304 0.956 1.00 33.62 539 GLY A C 1
ATOM 4458 O O . GLY A 1 539 ? -16.153 -21.665 -0.035 1.00 33.62 539 GLY A O 1
ATOM 4459 N N . GLY A 1 540 ? -16.588 -23.162 1.597 1.00 34.25 540 GLY A N 1
ATOM 4460 C CA . GLY A 1 540 ? -18.016 -23.361 1.293 1.00 34.25 540 GLY A CA 1
ATOM 4461 C C . GLY A 1 540 ? -18.501 -24.818 1.397 1.00 34.25 540 GLY A C 1
ATOM 4462 O O . GLY A 1 540 ? -18.088 -25.642 0.578 1.00 34.25 540 GLY A O 1
ATOM 4463 N N . GLY A 1 541 ? -19.437 -25.134 2.309 1.00 34.06 541 GLY A N 1
ATOM 4464 C CA . GLY A 1 541 ? -20.035 -26.482 2.383 1.00 34.06 541 GLY A CA 1
ATOM 4465 C C . GLY A 1 541 ? -21.376 -26.699 3.117 1.00 34.06 541 GLY A C 1
ATOM 4466 O O . GLY A 1 541 ? -22.138 -27.551 2.667 1.00 34.06 541 GLY A O 1
ATOM 4467 N N . GLY A 1 542 ? -21.712 -25.935 4.164 1.00 34.06 542 GLY A N 1
ATOM 4468 C CA . GLY A 1 542 ? -23.024 -25.877 4.844 1.00 34.06 542 GLY A CA 1
ATOM 4469 C C . GLY A 1 542 ? -23.447 -27.086 5.711 1.00 34.06 542 GLY A C 1
ATOM 4470 O O . GLY A 1 542 ? -22.911 -28.183 5.577 1.00 34.06 542 GLY A O 1
ATOM 4471 N N . GLY A 1 543 ? -24.461 -26.923 6.589 1.00 31.78 543 GLY A N 1
ATOM 4472 C CA . GLY A 1 543 ? -25.022 -28.101 7.289 1.00 31.78 543 GLY A CA 1
ATOM 4473 C C . GLY A 1 543 ? -26.182 -27.998 8.302 1.00 31.78 543 GLY A C 1
ATOM 4474 O O . GLY A 1 543 ? -27.025 -28.882 8.250 1.00 31.78 543 GLY A O 1
ATOM 4475 N N . GLY A 1 544 ? -26.282 -26.983 9.177 1.00 31.73 544 GLY A N 1
ATOM 4476 C CA . GLY A 1 544 ? -27.428 -26.746 10.103 1.00 31.73 544 GLY A CA 1
ATOM 4477 C C . GLY A 1 544 ? -27.681 -27.748 11.271 1.00 31.73 544 GLY A C 1
ATOM 4478 O O . GLY A 1 544 ? -27.484 -28.950 11.107 1.00 31.73 544 GLY A O 1
ATOM 4479 N N . GLY A 1 545 ? -28.158 -27.299 12.456 1.00 29.17 545 GLY A N 1
ATOM 4480 C CA . GLY A 1 545 ? -28.241 -28.192 13.647 1.00 29.17 545 GLY A CA 1
ATOM 4481 C C . GLY A 1 545 ? -29.166 -27.907 14.862 1.00 29.17 545 GLY A C 1
ATOM 4482 O O . GLY A 1 545 ? -29.615 -28.869 15.478 1.00 29.17 545 GLY A O 1
ATOM 4483 N N . VAL A 1 546 ? -29.502 -26.665 15.239 1.00 29.45 546 VAL A N 1
ATOM 4484 C CA . VAL A 1 546 ? -30.528 -26.286 16.262 1.00 29.45 546 VAL A CA 1
ATOM 4485 C C . VAL A 1 546 ? -30.453 -26.930 17.682 1.00 29.45 546 VAL A C 1
ATOM 4487 O O . VAL A 1 546 ? -31.167 -27.895 17.967 1.00 29.45 546 VAL A O 1
ATOM 4490 N N . ASN A 1 547 ? -29.825 -26.254 18.669 1.00 27.33 547 ASN A N 1
ATOM 4491 C CA . ASN A 1 547 ? -30.510 -25.820 19.924 1.00 27.33 547 ASN A CA 1
ATOM 4492 C C . ASN A 1 547 ? -29.674 -24.978 20.929 1.00 27.33 547 ASN A C 1
ATOM 4494 O O . ASN A 1 547 ? -28.524 -25.262 21.224 1.00 27.33 547 ASN A O 1
ATOM 4498 N N . LYS A 1 548 ? -30.363 -24.000 21.542 1.00 31.75 548 LYS A N 1
ATOM 4499 C CA . LYS A 1 548 ? -30.138 -23.302 22.836 1.00 31.75 548 LYS A CA 1
ATOM 4500 C C . LYS A 1 548 ? -28.823 -23.541 23.628 1.00 31.75 548 LYS A C 1
ATOM 4502 O O . LYS A 1 548 ? -28.754 -24.476 24.421 1.00 31.75 548 LYS A O 1
ATOM 4507 N N . ASN A 1 549 ? -27.933 -22.539 23.661 1.00 29.89 549 ASN A N 1
ATOM 4508 C CA . ASN A 1 549 ? -27.749 -21.608 24.805 1.00 29.89 549 ASN A CA 1
ATOM 4509 C C . ASN A 1 549 ? -26.611 -20.591 24.542 1.00 29.89 549 ASN A C 1
ATOM 4511 O O . ASN A 1 549 ? -25.886 -20.709 23.561 1.00 29.89 549 ASN A O 1
ATOM 4515 N N . LEU A 1 550 ? -26.483 -19.558 25.388 1.00 29.50 550 LEU A N 1
ATOM 4516 C CA . LEU A 1 550 ? -25.428 -18.533 25.297 1.00 29.50 550 LEU A CA 1
ATOM 4517 C C . LEU A 1 550 ? -24.133 -18.985 25.986 1.00 29.50 550 LEU A C 1
ATOM 4519 O O . LEU A 1 550 ? -24.132 -19.188 27.199 1.00 29.50 550 LEU A O 1
ATOM 4523 N N . ILE A 1 551 ? -23.033 -19.057 25.233 1.00 33.94 551 ILE A N 1
ATOM 4524 C CA . ILE A 1 551 ? -21.657 -19.227 25.729 1.00 33.94 551 ILE A CA 1
ATOM 4525 C C . ILE A 1 551 ? -20.736 -18.335 24.875 1.00 33.94 551 ILE A C 1
ATOM 4527 O O . ILE A 1 551 ? -20.990 -18.150 23.686 1.00 33.94 551 ILE A O 1
ATOM 4531 N N . ALA A 1 552 ? -19.687 -17.759 25.469 1.00 28.61 552 ALA A N 1
ATOM 4532 C CA . ALA A 1 552 ? -18.643 -17.057 24.720 1.00 28.61 552 ALA A CA 1
ATOM 4533 C C . ALA A 1 552 ? -17.715 -18.076 24.040 1.00 28.61 552 ALA A C 1
ATOM 4535 O O . ALA A 1 552 ? -17.182 -18.957 24.712 1.00 28.61 552 ALA A O 1
ATOM 4536 N N . ILE A 1 553 ? -17.534 -17.967 22.723 1.00 27.83 553 ILE A N 1
ATOM 4537 C CA . ILE A 1 553 ? -16.734 -18.911 21.932 1.00 27.83 553 ILE A CA 1
ATOM 4538 C C . ILE A 1 553 ? -15.243 -18.552 22.071 1.00 27.83 553 ILE A C 1
ATOM 4540 O O . ILE A 1 553 ? -14.857 -17.474 21.613 1.00 27.83 553 ILE A O 1
ATOM 4544 N N . PRO A 1 554 ? -14.387 -19.412 22.656 1.00 25.52 554 PRO A N 1
ATOM 4545 C CA . PRO A 1 554 ? -12.949 -19.297 22.467 1.00 25.52 554 PRO A CA 1
ATOM 4546 C C . PRO A 1 554 ? -12.594 -19.760 21.048 1.00 25.52 554 PRO A C 1
ATOM 4548 O O . PRO A 1 554 ? -13.086 -20.792 20.585 1.00 25.52 554 PRO A O 1
ATOM 4551 N N . LEU A 1 555 ? -11.718 -19.022 20.365 1.00 26.22 555 LEU A N 1
ATOM 4552 C CA . LEU A 1 555 ? -11.103 -19.508 19.130 1.00 26.22 555 LEU A CA 1
ATOM 4553 C C . LEU A 1 555 ? -10.307 -20.783 19.446 1.00 26.22 555 LEU A C 1
ATOM 4555 O O . LEU A 1 555 ? -9.565 -20.822 20.429 1.00 26.22 555 LEU A O 1
ATOM 4559 N N . LYS A 1 556 ? -10.461 -21.829 18.626 1.00 24.08 556 LYS A N 1
ATOM 4560 C CA . LYS A 1 556 ? -9.580 -23.000 18.710 1.00 24.08 556 LYS A CA 1
ATOM 4561 C C . LYS A 1 556 ? -8.186 -22.607 18.221 1.00 24.08 556 LYS A C 1
ATOM 4563 O O . LYS A 1 556 ? -8.058 -22.066 17.125 1.00 24.08 556 LYS A O 1
ATOM 4568 N N . THR A 1 557 ? -7.192 -22.900 19.051 1.00 32.00 557 THR A N 1
ATOM 4569 C CA . THR A 1 557 ? -5.762 -22.937 18.713 1.00 32.00 557 THR A CA 1
ATOM 4570 C C . THR A 1 557 ? -5.440 -24.140 17.839 1.00 32.00 557 THR A C 1
ATOM 4572 O O . THR A 1 557 ? -5.944 -25.229 18.208 1.00 32.00 557 THR A O 1
#

Sequence (557 aa):
MIENQKVKRLEKRQARKRLKKLKDLDADITWKAFFETIDKFTLAKIKGNYLIPYARYLEEKLRDLLPKIQAKDAERRRLEEKLHKKRRPKRVLKVYERIDNKVDINYVCTLERRLRDFYTKIRALKSINEKLRIKTQEKHHVEPLFNIFDQWKNRKSSSLKPTLEKKLNEYITLRMEHGKTFIYVNEKRFIQCIRLVLNIPIKSIEDYDEITSIDEAADVNKNKTIWQNRIVRGPGARPDPFQSHDIKPEQEFWGHCSNIQTWIEHNYDTRILMSNISFPLLRTLSDAGDPTAKRVFKEEIALRLESGYPSVVQYLINQGYIKYFTPAEFKTILESTNLIENISSQSRVLMRFLKSCTTTFPESLGDILLEILKLPEGKAKLISSVSLTPISYRVSLYNRINPLFLSKIKYELEELLLWIDDDNMHDDIVECMHAIEKSIEGMNQDPTLYSGSRANLLMELLENPNFANLDDLNNPNMVENINHMKDAFGQMLMLQSKCQYCGKIIPKGQDTCDWCGHKKDDDEDGFFPYPFILKPPGGGGGGGGVNKNLIAIPLKT

pLDDT: mean 70.34, std 21.77, range [24.08, 98.12]

Radius of gyration: 33.53 Å; chains: 1; bounding box: 101×87×66 Å